Protein AF-0000000066729483 (afdb_homodimer)

Secondary structure (DSSP, 8-state):
-------HHHHHHHHHHHHHHHHHHHHHHHHHS-S---TT-----SHHHHHHHHHHHHHHHTT-HHHHHHHHHHHHHHHHHTT-S-HHHHHHHHHHHH-HHHHHHHHHHHHHHHHHHHHHHIIIIIHHHHHHH-HHHHHHHHHHHHHTGGGHHHHHHHHHHSTTS-HHHHHHHHHHTT--HHHHHHHHHHHHHHHHHHHHHHHHTGGG---GGGTT-HHHHHHHHHHHHHHHHHHHH---TTS------TT---/-------HHHHHHHHHHHHHHHHHHHHHHHHHS-S---TT-----SHHHHHHHHHHHHHHHTT-HHHHHHHHHHHHHHHHHTT-S-HHHHHHHHHHHH-HHHHHHHHHHHHHHHHHHHHHHIIIIIHHHHHHH-HHHHHHHHHHHHHTGGGHHHHHHHHHHSTTS-HHHHHHHHHHTT--HHHHHHHHHHHHHHHHHHHHHHHHTGGG---GGGTT-HHHHHHHHHHHHHHHHHHHHS--TTS-----GGG---

Sequence (508 aa):
MGRDERFPVWEAALGAGVAAAFAAGLVGVYLSMPDSDYSFLKLPRNLQELQILTGHLENYTSDYTLQVLVGYCAVYIFMQTFMIPGTIFMSLLAGALFGQLRGVALVVFAATAGASSCYFLSKMIGKPLVFTLWPDKLSFFQRQVAKRREKLLNYMLFLRVTPTLPNTFINLASPIVDVPYHIFLLGTLIGLIPASYVTVRAGIALGELTSLSDLYDTQSIALLFLIGVVSVTPALLGKDEAQEKPSEMAVGASMGRDERFPVWEAALGAGVAAAFAAGLVGVYLSMPDSDYSFLKLPRNLQELQILTGHLENYTSDYTLQVLVGYCAVYIFMQTFMIPGTIFMSLLAGALFGQLRGVALVVFAATAGASSCYFLSKMIGKPLVFTLWPDKLSFFQRQVAKRREKLLNYMLFLRVTPTLPNTFINLASPIVDVPYHIFLLGTLIGLIPASYVTVRAGIALGELTSLSDLYDTQSIALLFLIGVVSVTPALLGKDEAQEKPSEMAVGAS

Organism: Zea mays (NCBI:txid4577)

pLDDT: mean 84.8, std 17.22, range [23.45, 98.62]

Structure (mmCIF, N/CA/C/O backbone):
data_AF-0000000066729483-model_v1
#
loop_
_entity.id
_entity.type
_entity.pdbx_description
1 polymer 'SNARE associated Golgi protein family'
#
loop_
_atom_site.group_PDB
_atom_site.id
_atom_site.type_symbol
_atom_site.label_atom_id
_atom_site.label_alt_id
_atom_site.label_comp_id
_atom_site.label_asym_id
_atom_site.label_entity_id
_atom_site.label_seq_id
_atom_site.pdbx_PDB_ins_code
_atom_site.Cartn_x
_atom_site.Cartn_y
_atom_site.Cartn_z
_atom_site.occupancy
_atom_site.B_iso_or_equiv
_atom_site.auth_seq_id
_atom_site.auth_comp_id
_atom_site.auth_asym_id
_atom_site.auth_atom_id
_atom_site.pdbx_PDB_model_num
ATOM 1 N N . MET A 1 1 ? 29.188 -13.695 2.281 1 23.94 1 MET A N 1
ATOM 2 C CA . MET A 1 1 ? 28.703 -13.641 3.656 1 23.94 1 MET A CA 1
ATOM 3 C C . MET A 1 1 ? 27.359 -12.93 3.729 1 23.94 1 MET A C 1
ATOM 5 O O . MET A 1 1 ? 27.203 -11.812 3.229 1 23.94 1 MET A O 1
ATOM 9 N N . GLY A 1 2 ? 26.25 -13.609 3.773 1 29.2 2 GLY A N 1
ATOM 10 C CA . GLY A 1 2 ? 24.828 -13.359 3.551 1 29.2 2 GLY A CA 1
ATOM 11 C C . GLY A 1 2 ? 24.25 -12.312 4.488 1 29.2 2 GLY A C 1
ATOM 12 O O . GLY A 1 2 ? 24.547 -12.32 5.688 1 29.2 2 GLY A O 1
ATOM 13 N N . ARG A 1 3 ? 24.266 -11.07 4.062 1 36.91 3 ARG A N 1
ATOM 14 C CA . ARG A 1 3 ? 23.641 -10.055 4.898 1 36.91 3 ARG A CA 1
ATOM 15 C C . ARG A 1 3 ? 22.547 -10.656 5.773 1 36.91 3 ARG A C 1
ATOM 17 O O . ARG A 1 3 ? 21.625 -11.305 5.266 1 36.91 3 ARG A O 1
ATOM 24 N N . ASP A 1 4 ? 22.766 -11.094 6.969 1 37.53 4 ASP A N 1
ATOM 25 C CA . ASP A 1 4 ? 21.984 -11.547 8.109 1 37.53 4 ASP A CA 1
ATOM 26 C C . ASP A 1 4 ? 20.625 -10.859 8.141 1 37.53 4 ASP A C 1
ATOM 28 O O . ASP A 1 4 ? 20.531 -9.633 8.094 1 37.53 4 ASP A O 1
ATOM 32 N N . GLU A 1 5 ? 19.547 -11.367 7.707 1 42.41 5 GLU A N 1
ATOM 33 C CA . GLU A 1 5 ? 18.094 -11.289 7.613 1 42.41 5 GLU A CA 1
ATOM 34 C C . GLU A 1 5 ? 17.5 -10.734 8.898 1 42.41 5 GLU A C 1
ATOM 36 O O . GLU A 1 5 ? 16.375 -11.094 9.266 1 42.41 5 GLU A O 1
ATOM 41 N N . ARG A 1 6 ? 18.422 -10.336 9.836 1 46.03 6 ARG A N 1
ATOM 42 C CA . ARG A 1 6 ? 17.953 -9.844 11.133 1 46.03 6 ARG A CA 1
ATOM 43 C C . ARG A 1 6 ? 17.062 -8.617 10.961 1 46.03 6 ARG A C 1
ATOM 45 O O . ARG A 1 6 ? 17.516 -7.484 11.125 1 46.03 6 ARG A O 1
ATOM 52 N N . PHE A 1 7 ? 16.406 -8.383 10 1 51.16 7 PHE A N 1
ATOM 53 C CA . PHE A 1 7 ? 15.641 -7.25 9.5 1 51.16 7 PHE A CA 1
ATOM 54 C C . PHE A 1 7 ? 14.602 -6.809 10.523 1 51.16 7 PHE A C 1
ATOM 56 O O . PHE A 1 7 ? 14.469 -5.613 10.805 1 51.16 7 PHE A O 1
ATOM 63 N N . PRO A 1 8 ? 13.727 -7.812 10.914 1 60.81 8 PRO A N 1
ATOM 64 C CA . PRO A 1 8 ? 12.438 -7.375 11.469 1 60.81 8 PRO A CA 1
ATOM 65 C C . PRO A 1 8 ? 12.57 -6.77 12.859 1 60.81 8 PRO A C 1
ATOM 67 O O . PRO A 1 8 ? 11.883 -5.797 13.18 1 60.81 8 PRO A O 1
ATOM 70 N N . VAL A 1 9 ? 13.609 -7.23 13.688 1 63.66 9 VAL A N 1
ATOM 71 C CA . VAL A 1 9 ? 13.656 -6.828 15.086 1 63.66 9 VAL A CA 1
ATOM 72 C C . VAL A 1 9 ? 14.188 -5.406 15.203 1 63.66 9 VAL A C 1
ATOM 74 O O . VAL A 1 9 ? 13.688 -4.605 16 1 63.66 9 VAL A O 1
ATOM 77 N N . TRP A 1 10 ? 15.133 -5.145 14.406 1 66.19 10 TRP A N 1
ATOM 78 C CA . TRP A 1 10 ? 15.742 -3.82 14.5 1 66.19 10 TRP A CA 1
ATOM 79 C C . TRP A 1 10 ? 14.781 -2.742 14.023 1 66.19 10 TRP A C 1
ATOM 81 O O . TRP A 1 10 ? 14.734 -1.647 14.586 1 66.19 10 TRP A O 1
ATOM 91 N N . GLU A 1 11 ? 14.047 -3.104 13.008 1 72.94 11 GLU A N 1
ATOM 92 C CA . GLU A 1 11 ? 13.055 -2.152 12.516 1 72.94 11 GLU A CA 1
ATOM 93 C C . GLU A 1 11 ? 11.977 -1.884 13.562 1 72.94 11 GLU A C 1
ATOM 95 O O . GLU A 1 11 ? 11.578 -0.737 13.766 1 72.94 11 GLU A O 1
ATOM 100 N N . ALA A 1 12 ? 11.602 -2.949 14.172 1 73.88 12 ALA A N 1
ATOM 101 C CA . ALA A 1 12 ? 10.625 -2.801 15.258 1 73.88 12 ALA A CA 1
ATOM 102 C C . ALA A 1 12 ? 11.211 -2 16.422 1 73.88 12 ALA A C 1
ATOM 104 O O . ALA A 1 12 ? 10.531 -1.163 17.016 1 73.88 12 ALA A O 1
ATOM 105 N N . ALA A 1 13 ? 12.391 -2.234 16.641 1 76.38 13 ALA A N 1
ATOM 106 C CA . ALA A 1 13 ? 13.086 -1.526 17.719 1 76.38 13 ALA A CA 1
ATOM 107 C C . ALA A 1 13 ? 13.203 -0.038 17.406 1 76.38 13 ALA A C 1
ATOM 109 O O . ALA A 1 13 ? 13.039 0.805 18.281 1 76.38 13 ALA A O 1
ATOM 110 N N . LEU A 1 14 ? 13.406 0.286 16.188 1 76.88 14 LEU A N 1
ATOM 111 C CA . LEU A 1 14 ? 13.508 1.683 15.773 1 76.88 14 LEU A CA 1
ATOM 112 C C . LEU A 1 14 ? 12.164 2.391 15.914 1 76.88 14 LEU A C 1
ATOM 114 O O . LEU A 1 14 ? 12.102 3.518 16.406 1 76.88 14 LEU A O 1
ATOM 118 N N . GLY A 1 15 ? 11.164 1.711 15.453 1 79.31 15 GLY A N 1
ATOM 119 C CA . GLY A 1 15 ? 9.828 2.271 15.633 1 79.31 15 GLY A CA 1
ATOM 120 C C . GLY A 1 15 ? 9.477 2.512 17.094 1 79.31 15 GLY A C 1
ATOM 121 O O . GLY A 1 15 ? 8.969 3.576 17.438 1 79.31 15 GLY A O 1
ATOM 122 N N . ALA A 1 16 ? 9.859 1.56 17.828 1 80.94 16 ALA A N 1
ATOM 123 C CA . ALA A 1 16 ? 9.602 1.66 19.266 1 80.94 16 ALA A CA 1
ATOM 124 C C . ALA A 1 16 ? 10.422 2.783 19.891 1 80.94 16 ALA A C 1
ATOM 126 O O . ALA A 1 16 ? 9.938 3.498 20.766 1 80.94 16 ALA A O 1
ATOM 127 N N . GLY A 1 17 ? 11.578 2.904 19.422 1 81.5 17 GLY A N 1
ATOM 128 C CA . GLY A 1 17 ? 12.43 3.975 19.906 1 81.5 17 GLY A CA 1
ATOM 129 C C . GLY A 1 17 ? 11.883 5.359 19.609 1 81.5 17 GLY A C 1
ATOM 130 O O . GLY A 1 17 ? 11.898 6.238 20.469 1 81.5 17 GLY A O 1
ATOM 131 N N . VAL A 1 18 ? 11.398 5.516 18.406 1 82.31 18 VAL A N 1
ATOM 132 C CA . VAL A 1 18 ? 10.805 6.789 18.016 1 82.31 18 VAL A CA 1
ATOM 133 C C . VAL A 1 18 ? 9.586 7.086 18.875 1 82.31 18 VAL A C 1
ATOM 135 O O . VAL A 1 18 ? 9.438 8.195 19.391 1 82.31 18 VAL A O 1
ATOM 138 N N . ALA A 1 19 ? 8.781 6.094 19.047 1 83.56 19 ALA A N 1
ATOM 139 C CA . ALA A 1 19 ? 7.598 6.25 19.875 1 83.56 19 ALA A CA 1
ATOM 140 C C . ALA A 1 19 ? 7.98 6.613 21.312 1 83.56 19 ALA A C 1
ATOM 142 O O . ALA A 1 19 ? 7.348 7.473 21.938 1 83.56 19 ALA A O 1
ATOM 143 N N . ALA A 1 20 ? 9 5.965 21.781 1 84.62 20 ALA A N 1
ATOM 144 C CA . ALA A 1 20 ? 9.469 6.223 23.141 1 84.62 20 ALA A CA 1
ATOM 145 C C . ALA A 1 20 ? 9.969 7.656 23.281 1 84.62 20 ALA A C 1
ATOM 147 O O . ALA A 1 20 ? 9.742 8.297 24.312 1 84.62 20 ALA A O 1
ATOM 148 N N . ALA A 1 21 ? 10.609 8.117 22.281 1 84.81 21 ALA A N 1
ATOM 149 C CA . ALA A 1 21 ? 11.102 9.492 22.312 1 84.81 21 ALA A CA 1
ATOM 150 C C . ALA A 1 21 ? 9.945 10.492 22.391 1 84.81 21 ALA A C 1
ATOM 152 O O . ALA A 1 21 ? 10.008 11.453 23.156 1 84.81 21 ALA A O 1
ATOM 153 N N . PHE A 1 22 ? 8.906 10.219 21.688 1 84.94 22 PHE A N 1
ATOM 154 C CA . PHE A 1 22 ? 7.742 11.094 21.719 1 84.94 22 PHE A CA 1
ATOM 155 C C . PHE A 1 22 ? 7.039 11.008 23.062 1 84.94 22 PHE A C 1
ATOM 157 O O . PHE A 1 22 ? 6.621 12.031 23.625 1 84.94 22 PHE A O 1
ATOM 164 N N . ALA A 1 23 ? 6.992 9.805 23.562 1 84.38 23 ALA A N 1
ATOM 165 C CA . ALA A 1 23 ? 6.379 9.625 24.875 1 84.38 23 ALA A CA 1
ATOM 166 C C . ALA A 1 23 ? 7.16 10.375 25.953 1 84.38 23 ALA A C 1
ATOM 168 O O . ALA A 1 23 ? 6.566 11.031 26.812 1 84.38 23 ALA A O 1
ATOM 169 N N . ALA A 1 24 ? 8.406 10.266 25.875 1 83.25 24 ALA A N 1
ATOM 170 C CA . ALA A 1 24 ? 9.258 10.969 26.828 1 83.25 24 ALA A CA 1
ATOM 171 C C . ALA A 1 24 ? 9.055 12.477 26.734 1 83.25 24 ALA A C 1
ATOM 173 O O . ALA A 1 24 ? 8.992 13.164 27.766 1 83.25 24 ALA A O 1
ATOM 174 N N . GLY A 1 25 ? 8.984 12.984 25.562 1 80.06 25 GLY A N 1
ATOM 175 C CA . GLY A 1 25 ? 8.703 14.398 25.359 1 80.06 25 GLY A CA 1
ATOM 176 C C . GLY A 1 25 ? 7.379 14.828 25.969 1 80.06 25 GLY A C 1
ATOM 177 O O . GLY A 1 25 ? 7.309 15.852 26.656 1 80.06 25 GLY A O 1
ATOM 178 N N . LEU A 1 26 ? 6.367 14.008 25.797 1 82.81 26 LEU A N 1
ATOM 179 C CA . LEU A 1 26 ? 5.039 14.336 26.312 1 82.81 26 LEU A CA 1
ATOM 180 C C . LEU A 1 26 ? 5.02 14.273 27.844 1 82.81 26 LEU A C 1
ATOM 182 O O . LEU A 1 26 ? 4.371 15.094 28.484 1 82.81 26 LEU A O 1
ATOM 186 N N . VAL A 1 27 ? 5.711 13.281 28.359 1 82.75 27 VAL A N 1
ATOM 187 C CA . VAL A 1 27 ? 5.824 13.172 29.812 1 82.75 27 VAL A CA 1
ATOM 188 C C . VAL A 1 27 ? 6.539 14.406 30.359 1 82.75 27 VAL A C 1
ATOM 190 O O . VAL A 1 27 ? 6.137 14.953 31.391 1 82.75 27 VAL A O 1
ATOM 193 N N . GLY A 1 28 ? 7.562 14.797 29.688 1 81.06 28 GLY A N 1
ATOM 194 C CA . GLY A 1 28 ? 8.25 16.016 30.094 1 81.06 28 GLY A CA 1
ATOM 195 C C . GLY A 1 28 ? 7.344 17.234 30.125 1 81.06 28 GLY A C 1
ATOM 196 O O . GLY A 1 28 ? 7.383 18.016 31.078 1 81.06 28 GLY A O 1
ATOM 197 N N . VAL A 1 29 ? 6.543 17.359 29.141 1 80.12 29 VAL A N 1
ATOM 198 C CA . VAL A 1 29 ? 5.586 18.453 29.062 1 80.12 29 VAL A CA 1
ATOM 199 C C . VAL A 1 29 ? 4.594 18.359 30.219 1 80.12 29 VAL A C 1
ATOM 201 O O . VAL A 1 29 ? 4.316 19.344 30.906 1 80.12 29 VAL A O 1
ATOM 204 N N . TYR A 1 30 ? 4.094 17.172 30.469 1 78.44 30 TYR A N 1
ATOM 205 C CA . TYR A 1 30 ? 3.131 16.938 31.531 1 78.44 30 TYR A CA 1
ATOM 206 C C . TYR A 1 30 ? 3.717 17.312 32.875 1 78.44 30 TYR A C 1
ATOM 208 O O . TYR A 1 30 ? 3.039 17.938 33.719 1 78.44 30 TYR A O 1
ATOM 216 N N . LEU A 1 31 ? 4.906 16.984 33.094 1 81.06 31 LEU A N 1
ATOM 217 C CA . LEU A 1 31 ? 5.543 17.234 34.375 1 81.06 31 LEU A CA 1
ATOM 218 C C . LEU A 1 31 ? 5.852 18.719 34.562 1 81.06 31 LEU A C 1
ATOM 220 O O . LEU A 1 31 ? 5.984 19.203 35.688 1 81.06 31 LEU A O 1
ATOM 224 N N . SER A 1 32 ? 5.922 19.391 33.531 1 78.88 32 SER A N 1
ATOM 225 C CA . SER A 1 32 ? 6.254 20.812 33.594 1 78.88 32 SER A CA 1
ATOM 226 C C . SER A 1 32 ? 5 21.656 33.75 1 78.88 32 SER A C 1
ATOM 228 O O . SER A 1 32 ? 5.086 22.859 34 1 78.88 32 SER A O 1
ATOM 230 N N . MET A 1 33 ? 3.885 21.031 33.594 1 76.19 33 MET A N 1
ATOM 231 C CA . MET A 1 33 ? 2.617 21.75 33.719 1 76.19 33 MET A CA 1
ATOM 232 C C . MET A 1 33 ? 2.129 21.766 35.156 1 76.19 33 MET A C 1
ATOM 234 O O . MET A 1 33 ? 2.502 20.891 35.938 1 76.19 33 MET A O 1
ATOM 238 N N . PRO A 1 34 ? 1.43 22.906 35.438 1 73.38 34 PRO A N 1
ATOM 239 C CA . PRO A 1 34 ? 0.912 22.938 36.812 1 73.38 34 PRO A CA 1
ATOM 240 C C . PRO A 1 34 ? -0.03 21.766 37.094 1 73.38 34 PRO A C 1
ATOM 242 O O . PRO A 1 34 ? -0.522 21.125 36.156 1 73.38 34 PRO A O 1
ATOM 245 N N . ASP A 1 35 ? -0.105 21.406 38.344 1 66.31 35 ASP A N 1
ATOM 246 C CA . ASP A 1 35 ? -0.948 20.312 38.781 1 66.31 35 ASP A CA 1
ATOM 247 C C . ASP A 1 35 ? -2.418 20.578 38.5 1 66.31 35 ASP A C 1
ATOM 249 O O . ASP A 1 35 ? -3.049 21.406 39.156 1 66.31 35 ASP A O 1
ATOM 253 N N . SER A 1 36 ? -2.801 20.359 37.312 1 67.62 36 SER A N 1
ATOM 254 C CA . SER A 1 36 ? -4.203 20.484 36.938 1 67.62 36 SER A CA 1
ATOM 255 C C . SER A 1 36 ? -4.723 19.203 36.312 1 67.62 36 SER A C 1
ATOM 257 O O . SER A 1 36 ? -3.951 18.281 36.031 1 67.62 36 SER A O 1
ATOM 259 N N . ASP A 1 37 ? -5.98 19.125 36.281 1 67.94 37 ASP A N 1
ATOM 260 C CA . ASP A 1 37 ? -6.656 18.016 35.594 1 67.94 37 ASP A CA 1
ATOM 261 C C . ASP A 1 37 ? -6.461 18.109 34.062 1 67.94 37 ASP A C 1
ATOM 263 O O . ASP A 1 37 ? -7 19 33.438 1 67.94 37 ASP A O 1
ATOM 267 N N . TYR A 1 38 ? -5.516 17.25 33.688 1 69.94 38 TYR A N 1
ATOM 268 C CA . TYR A 1 38 ? -5.199 17.281 32.281 1 69.94 38 TYR A CA 1
ATOM 269 C C . TYR A 1 38 ? -5.957 16.188 31.516 1 69.94 38 TYR A C 1
ATOM 271 O O . TYR A 1 38 ? -5.508 15.727 30.469 1 69.94 38 TYR A O 1
ATOM 279 N N . SER A 1 39 ? -7.094 15.781 32.062 1 72.31 39 SER A N 1
ATOM 280 C CA . SER A 1 39 ? -7.926 14.75 31.438 1 72.31 39 SER A CA 1
ATOM 281 C C . SER A 1 39 ? -8.5 15.234 30.109 1 72.31 39 SER A C 1
ATOM 283 O O . SER A 1 39 ? -8.93 14.422 29.281 1 72.31 39 SER A O 1
ATOM 285 N N . PHE A 1 40 ? -8.391 16.531 29.906 1 72.19 40 PHE A N 1
ATOM 286 C CA . PHE A 1 40 ? -8.938 17.109 28.672 1 72.19 40 PHE A CA 1
ATOM 287 C C . PHE A 1 40 ? -7.965 16.953 27.516 1 72.19 40 PHE A C 1
ATOM 289 O O . PHE A 1 40 ? -8.336 17.141 26.359 1 72.19 40 PHE A O 1
ATOM 296 N N . LEU A 1 41 ? -6.789 16.547 27.859 1 78.5 41 LEU A N 1
ATOM 297 C CA . LEU A 1 41 ? -5.777 16.422 26.828 1 78.5 41 LEU A CA 1
ATOM 298 C C . LEU A 1 41 ? -5.965 15.133 26.031 1 78.5 41 LEU A C 1
ATOM 300 O O . LEU A 1 41 ? -5.305 14.125 26.312 1 78.5 41 LEU A O 1
ATOM 304 N N . LYS A 1 42 ? -6.898 15.141 25.172 1 82.62 42 LYS A N 1
ATOM 305 C CA . LYS A 1 42 ? -7.191 14.047 24.25 1 82.62 42 LYS A CA 1
ATOM 306 C C . LYS A 1 42 ? -7.195 14.531 22.797 1 82.62 42 LYS A C 1
ATOM 308 O O . LYS A 1 42 ? -7.465 15.703 22.531 1 82.62 42 LYS A O 1
ATOM 313 N N . LEU A 1 43 ? -6.82 13.617 21.969 1 85.38 43 LEU A N 1
ATOM 314 C CA . LEU A 1 43 ? -6.855 13.953 20.547 1 85.38 43 LEU A CA 1
ATOM 315 C C . LEU A 1 43 ? -8.289 14.164 20.078 1 85.38 43 LEU A C 1
ATOM 317 O O . LEU A 1 43 ? -9.141 13.289 20.25 1 85.38 43 LEU A O 1
ATOM 321 N N . PRO A 1 44 ? -8.516 15.344 19.609 1 90.19 44 PRO A N 1
ATOM 322 C CA . PRO A 1 44 ? -9.883 15.586 19.141 1 90.19 44 PRO A CA 1
ATOM 323 C C . PRO A 1 44 ? -10.219 14.773 17.891 1 90.19 44 PRO A C 1
ATOM 325 O O . PRO A 1 44 ? -9.383 14.625 17 1 90.19 44 PRO A O 1
ATOM 328 N N . ARG A 1 45 ? -11.453 14.352 17.875 1 87.56 45 ARG A N 1
ATOM 329 C CA . ARG A 1 45 ? -11.883 13.508 16.766 1 87.56 45 ARG A CA 1
ATOM 330 C C . ARG A 1 45 ? -12.984 14.195 15.953 1 87.56 45 ARG A C 1
ATOM 332 O O . ARG A 1 45 ? -13.359 13.711 14.883 1 87.56 45 ARG A O 1
ATOM 339 N N . ASN A 1 46 ? -13.531 15.172 16.5 1 90.25 46 ASN A N 1
ATOM 340 C CA . ASN A 1 46 ? -14.539 15.984 15.812 1 90.25 46 ASN A CA 1
ATOM 341 C C . ASN A 1 46 ? -14.43 17.453 16.219 1 90.25 46 ASN A C 1
ATOM 343 O O . ASN A 1 46 ? -13.633 17.812 17.078 1 90.25 46 ASN A O 1
ATOM 347 N N . LEU A 1 47 ? -15.273 18.203 15.609 1 92.75 47 LEU A N 1
ATOM 348 C CA . LEU A 1 47 ? -15.188 19.656 15.805 1 92.75 47 LEU A CA 1
ATOM 349 C C . LEU A 1 47 ? -15.586 20.031 17.234 1 92.75 47 LEU A C 1
ATOM 351 O O . LEU A 1 47 ? -15.023 20.953 17.812 1 92.75 47 LEU A O 1
ATOM 355 N N . GLN A 1 48 ? -16.531 19.328 17.734 1 92.25 48 GLN A N 1
ATOM 356 C CA . GLN A 1 48 ? -17 19.625 19.078 1 92.25 48 GLN A CA 1
ATOM 357 C C . GLN A 1 48 ? -15.891 19.359 20.109 1 92.25 48 GLN A C 1
ATOM 359 O O . GLN A 1 48 ? -15.648 20.188 20.984 1 92.25 48 GLN A O 1
ATOM 364 N N . GLU A 1 49 ? -15.258 18.281 20.016 1 92.62 49 GLU A N 1
ATOM 365 C CA . GLU A 1 49 ? -14.148 17.953 20.906 1 92.62 49 GLU A CA 1
ATOM 366 C C . GLU A 1 49 ? -13 18.953 20.75 1 92.62 49 GLU A C 1
ATOM 368 O O . GLU A 1 49 ? -12.336 19.297 21.719 1 92.62 49 GLU A O 1
ATOM 373 N N . LEU A 1 50 ? -12.836 19.375 19.547 1 95.06 50 LEU A N 1
ATOM 374 C CA . LEU A 1 50 ? -11.781 20.344 19.281 1 95.06 50 LEU A CA 1
ATOM 375 C C . LEU A 1 50 ? -12.094 21.672 19.969 1 95.06 50 LEU A C 1
ATOM 377 O O . LEU A 1 50 ? -11.195 22.312 20.531 1 95.06 50 LEU A O 1
ATOM 381 N N . GLN A 1 51 ? -13.305 22.094 19.859 1 93.25 51 GLN A N 1
ATOM 382 C CA . GLN A 1 51 ? -13.711 23.344 20.484 1 93.25 51 GLN A CA 1
ATOM 383 C C . GLN A 1 51 ? -13.523 23.281 22 1 93.25 51 GLN A C 1
ATOM 385 O O . GLN A 1 51 ? -13.047 24.25 22.609 1 93.25 51 GLN A O 1
ATOM 390 N N . ILE A 1 52 ? -13.852 22.172 22.562 1 90.62 52 ILE A N 1
ATOM 391 C CA . ILE A 1 52 ? -13.688 21.984 24 1 90.62 52 ILE A CA 1
ATOM 392 C C . ILE A 1 52 ? -12.203 22.031 24.359 1 90.62 52 ILE A C 1
ATOM 394 O O . ILE A 1 52 ? -11.812 22.719 25.312 1 90.62 52 ILE A O 1
ATOM 398 N N . LEU A 1 53 ? -11.453 21.344 23.625 1 92.06 53 LEU A N 1
ATOM 399 C CA . LEU A 1 53 ? -10.016 21.328 23.844 1 92.06 53 LEU A CA 1
ATOM 400 C C . LEU A 1 53 ? -9.43 22.734 23.719 1 92.06 53 LEU A C 1
ATOM 402 O O . LEU A 1 53 ? -8.602 23.141 24.547 1 92.06 53 LEU A O 1
ATOM 406 N N . THR A 1 54 ? -9.828 23.422 22.672 1 93.81 54 THR A N 1
ATOM 407 C CA . THR A 1 54 ? -9.344 24.766 22.438 1 93.81 54 THR A CA 1
ATOM 408 C C . THR A 1 54 ? -9.664 25.672 23.625 1 93.81 54 THR A C 1
ATOM 410 O O . THR A 1 54 ? -8.828 26.484 24.047 1 93.81 54 THR A O 1
ATOM 413 N N . GLY A 1 55 ? -10.859 25.594 24.141 1 90 55 GLY A N 1
ATOM 414 C CA . GLY A 1 55 ? -11.25 26.391 25.297 1 90 55 GLY A CA 1
ATOM 415 C C . GLY A 1 55 ? -10.352 26.172 26.5 1 90 55 GLY A C 1
ATOM 416 O O . GLY A 1 55 ? -9.961 27.141 27.156 1 90 55 GLY A O 1
ATOM 417 N N . HIS A 1 56 ? -10 24.984 26.719 1 86.94 56 HIS A N 1
ATOM 418 C CA . HIS A 1 56 ? -9.125 24.656 27.844 1 86.94 56 HIS A CA 1
ATOM 419 C C . HIS A 1 56 ? -7.703 25.141 27.594 1 86.94 56 HIS A C 1
ATOM 421 O O . HIS A 1 56 ? -7.051 25.688 28.484 1 86.94 56 HIS A O 1
ATOM 427 N N . LEU A 1 57 ? -7.277 25.016 26.469 1 90.19 57 LEU A N 1
ATOM 428 C CA . LEU A 1 57 ? -5.887 25.312 26.156 1 90.19 57 LEU A CA 1
ATOM 429 C C . LEU A 1 57 ? -5.66 26.812 26.062 1 90.19 57 LEU A C 1
ATOM 431 O O . LEU A 1 57 ? -4.566 27.297 26.344 1 90.19 57 LEU A O 1
ATOM 435 N N . GLU A 1 58 ? -6.684 27.5 25.641 1 88.81 58 GLU A N 1
ATOM 436 C CA . GLU A 1 58 ? -6.562 28.953 25.578 1 88.81 58 GLU A CA 1
ATOM 437 C C . GLU A 1 58 ? -6.164 29.531 26.922 1 88.81 58 GLU A C 1
ATOM 439 O O . GLU A 1 58 ? -5.375 30.484 27 1 88.81 58 GLU A O 1
ATOM 444 N N . ASN A 1 59 ? -6.664 28.938 27.922 1 81.88 59 ASN A N 1
ATOM 445 C CA . ASN A 1 59 ? -6.371 29.391 29.281 1 81.88 59 ASN A CA 1
ATOM 446 C C . ASN A 1 59 ? -4.934 29.078 29.688 1 81.88 59 ASN A C 1
ATOM 448 O O . ASN A 1 59 ? -4.332 29.797 30.469 1 81.88 59 ASN A O 1
ATOM 452 N N . TYR A 1 60 ? -4.434 28.062 29.062 1 81.56 60 TYR A N 1
ATOM 453 C CA . TYR A 1 60 ? -3.092 27.609 29.406 1 81.56 60 TYR A CA 1
ATOM 454 C C . TYR A 1 60 ? -2.045 28.234 28.5 1 81.56 60 TYR A C 1
ATOM 456 O O . TYR A 1 60 ? -0.893 28.422 28.906 1 81.56 60 TYR A O 1
ATOM 464 N N . THR A 1 61 ? -2.373 28.578 27.344 1 84.25 61 THR A N 1
ATOM 465 C CA . THR A 1 61 ? -1.426 28.984 26.312 1 84.25 61 THR A CA 1
ATOM 466 C C . THR A 1 61 ? -0.698 30.266 26.734 1 84.25 61 THR A C 1
ATOM 468 O O . THR A 1 61 ? 0.502 30.406 26.484 1 84.25 61 THR A O 1
ATOM 471 N N . SER A 1 62 ? -1.347 31.141 27.422 1 84.5 62 SER A N 1
ATOM 472 C CA . SER A 1 62 ? -0.731 32.406 27.812 1 84.5 62 SER A CA 1
ATOM 473 C C . SER A 1 62 ? 0.329 32.188 28.875 1 84.5 62 SER A C 1
ATOM 475 O O . SER A 1 62 ? 1.416 32.781 28.812 1 84.5 62 SER A O 1
ATOM 477 N N . ASP A 1 63 ? 0.062 31.328 29.781 1 85.19 63 ASP A N 1
ATOM 478 C CA . ASP A 1 63 ? 0.954 31.141 30.922 1 85.19 63 ASP A CA 1
ATOM 479 C C . ASP A 1 63 ? 1.982 30.047 30.656 1 85.19 63 ASP A C 1
ATOM 481 O O . ASP A 1 63 ? 3.057 30.031 31.25 1 85.19 63 ASP A O 1
ATOM 485 N N . TYR A 1 64 ? 1.606 29.172 29.688 1 87.19 64 TYR A N 1
ATOM 486 C CA . TYR A 1 64 ? 2.459 28.016 29.438 1 87.19 64 TYR A CA 1
ATOM 487 C C . TYR A 1 64 ? 2.652 27.797 27.938 1 87.19 64 TYR A C 1
ATOM 489 O O . TYR A 1 64 ? 2.473 26.688 27.438 1 87.19 64 TYR A O 1
ATOM 497 N N . THR A 1 65 ? 3.021 28.844 27.266 1 90 65 THR A N 1
ATOM 498 C CA . THR A 1 65 ? 3.125 28.859 25.812 1 90 65 THR A CA 1
ATOM 499 C C . THR A 1 65 ? 4.098 27.781 25.328 1 90 65 THR A C 1
ATOM 501 O O . THR A 1 65 ? 3.787 27.016 24.422 1 90 65 THR A O 1
ATOM 504 N N . LEU A 1 66 ? 5.285 27.688 25.984 1 89.31 66 LEU A N 1
ATOM 505 C CA . LEU A 1 66 ? 6.312 26.75 25.562 1 89.31 66 LEU A CA 1
ATOM 506 C C . LEU A 1 66 ? 5.84 25.312 25.75 1 89.31 66 LEU A C 1
ATOM 508 O O . LEU A 1 66 ? 6.098 24.453 24.891 1 89.31 66 LEU A O 1
ATOM 512 N N . GLN A 1 67 ? 5.172 25.047 26.812 1 88.25 67 GLN A N 1
ATOM 513 C CA . GLN A 1 67 ? 4.664 23.703 27.078 1 88.25 67 GLN A CA 1
ATOM 514 C C . GLN A 1 67 ? 3.611 23.297 26.047 1 88.25 67 GLN A C 1
ATOM 516 O O . GLN A 1 67 ? 3.609 22.172 25.562 1 88.25 67 GLN A O 1
ATOM 521 N N . VAL A 1 68 ? 2.738 24.25 25.734 1 90.62 68 VAL A N 1
ATOM 522 C CA . VAL A 1 68 ? 1.687 23.984 24.75 1 90.62 68 VAL A CA 1
ATOM 523 C C . VAL A 1 68 ? 2.307 23.75 23.375 1 90.62 68 VAL A C 1
ATOM 525 O O . VAL A 1 68 ? 1.917 22.828 22.656 1 90.62 68 VAL A O 1
ATOM 528 N N . LEU A 1 69 ? 3.342 24.547 23.094 1 93.06 69 LEU A N 1
ATOM 529 C CA . LEU A 1 69 ? 4.02 24.438 21.812 1 93.06 69 LEU A CA 1
ATOM 530 C C . LEU A 1 69 ? 4.727 23.078 21.688 1 93.06 69 LEU A C 1
ATOM 532 O O . LEU A 1 69 ? 4.609 22.406 20.672 1 93.06 69 LEU A O 1
ATOM 536 N N . VAL A 1 70 ? 5.434 22.688 22.703 1 91.62 70 VAL A N 1
ATOM 537 C CA . VAL A 1 70 ? 6.18 21.438 22.688 1 91.62 70 VAL A CA 1
ATOM 538 C C . VAL A 1 70 ? 5.211 20.266 22.641 1 91.62 70 VAL A C 1
ATOM 540 O O . VAL A 1 70 ? 5.426 19.297 21.891 1 91.62 70 VAL A O 1
ATOM 543 N N . GLY A 1 71 ? 4.164 20.344 23.469 1 91.31 71 GLY A N 1
ATOM 544 C CA . GLY A 1 71 ? 3.139 19.328 23.406 1 91.31 71 GLY A CA 1
ATOM 545 C C . GLY A 1 71 ? 2.479 19.203 22.047 1 91.31 71 GLY A C 1
ATOM 546 O O . GLY A 1 71 ? 2.289 18.094 21.547 1 91.31 71 GLY A O 1
ATOM 547 N N . TYR A 1 72 ? 2.137 20.344 21.484 1 94 72 TYR A N 1
ATOM 548 C CA . TYR A 1 72 ? 1.538 20.375 20.156 1 94 72 TYR A CA 1
ATOM 549 C C . TYR A 1 72 ? 2.449 19.719 19.125 1 94 72 TYR A C 1
ATOM 551 O O . TYR A 1 72 ? 2.01 18.844 18.375 1 94 72 TYR A O 1
ATOM 559 N N . CYS A 1 73 ? 3.719 20.094 19.141 1 94.88 73 CYS A N 1
ATOM 560 C CA . CYS A 1 73 ? 4.684 19.547 18.188 1 94.88 73 CYS A CA 1
ATOM 561 C C . CYS A 1 73 ? 4.867 18.047 18.391 1 94.88 73 CYS A C 1
ATOM 563 O O . CYS A 1 73 ? 4.863 17.281 17.422 1 94.88 73 CYS A O 1
ATOM 565 N N . ALA A 1 74 ? 4.977 17.656 19.625 1 93.12 74 ALA A N 1
ATOM 566 C CA . ALA A 1 74 ? 5.176 16.25 19.922 1 93.12 74 ALA A CA 1
ATOM 567 C C . ALA A 1 74 ? 4.012 15.406 19.406 1 93.12 74 ALA A C 1
ATOM 569 O O . ALA A 1 74 ? 4.219 14.375 18.75 1 93.12 74 ALA A O 1
ATOM 570 N N . VAL A 1 75 ? 2.801 15.898 19.625 1 93.19 75 VAL A N 1
ATOM 571 C CA . VAL A 1 75 ? 1.607 15.156 19.234 1 93.19 75 VAL A CA 1
ATOM 572 C C . VAL A 1 75 ? 1.491 15.141 17.703 1 93.19 75 VAL A C 1
ATOM 574 O O . VAL A 1 75 ? 1.292 14.086 17.094 1 93.19 75 VAL A O 1
ATOM 577 N N . TYR A 1 76 ? 1.687 16.281 17.141 1 95.44 76 TYR A N 1
ATOM 578 C CA . TYR A 1 76 ? 1.551 16.391 15.688 1 95.44 76 TYR A CA 1
ATOM 579 C C . TYR A 1 76 ? 2.602 15.555 14.977 1 95.44 76 TYR A C 1
ATOM 581 O O . TYR A 1 76 ? 2.281 14.797 14.055 1 95.44 76 TYR A O 1
ATOM 589 N N . ILE A 1 77 ? 3.83 15.648 15.367 1 96.25 77 ILE A N 1
ATOM 590 C CA . ILE A 1 77 ? 4.918 14.906 14.742 1 96.25 77 ILE A CA 1
ATOM 591 C C . ILE A 1 77 ? 4.688 13.406 14.922 1 96.25 77 ILE A C 1
ATOM 593 O O . ILE A 1 77 ? 4.895 12.625 13.992 1 96.25 77 ILE A O 1
ATOM 597 N N . PHE A 1 78 ? 4.25 13.039 16.094 1 93.81 78 PHE A N 1
ATOM 598 C CA . PHE A 1 78 ? 3.934 11.641 16.344 1 93.81 78 PHE A CA 1
ATOM 599 C C . PHE A 1 78 ? 2.842 11.148 15.406 1 93.81 78 PHE A C 1
ATOM 601 O O . PHE A 1 78 ? 2.977 10.094 14.781 1 93.81 78 PHE A O 1
ATOM 608 N N . MET A 1 79 ? 1.775 11.914 15.312 1 94.19 79 MET A N 1
ATOM 609 C CA . MET A 1 79 ? 0.653 11.555 14.445 1 94.19 79 MET A CA 1
ATOM 610 C C . MET A 1 79 ? 1.105 11.398 13 1 94.19 79 MET A C 1
ATOM 612 O O . MET A 1 79 ? 0.721 10.438 12.328 1 94.19 79 MET A O 1
ATOM 616 N N . GLN A 1 80 ? 1.96 12.281 12.523 1 95.5 80 GLN A N 1
ATOM 617 C CA . GLN A 1 80 ? 2.443 12.242 11.148 1 95.5 80 GLN A CA 1
ATOM 618 C C . GLN A 1 80 ? 3.418 11.086 10.938 1 95.5 80 GLN A C 1
ATOM 620 O O . GLN A 1 80 ? 3.41 10.445 9.883 1 95.5 80 GLN A O 1
ATOM 625 N N . THR A 1 81 ? 4.23 10.828 11.914 1 95.75 81 THR A N 1
ATOM 626 C CA . THR A 1 81 ? 5.227 9.766 11.828 1 95.75 81 THR A CA 1
ATOM 627 C C . THR A 1 81 ? 4.559 8.406 11.625 1 95.75 81 THR A C 1
ATOM 629 O O . THR A 1 81 ? 4.992 7.609 10.789 1 95.75 81 THR A O 1
ATOM 632 N N . PHE A 1 82 ? 3.463 8.219 12.344 1 92.5 82 PHE A N 1
ATOM 633 C CA . PHE A 1 82 ? 2.82 6.91 12.328 1 92.5 82 PHE A CA 1
ATOM 634 C C . PHE A 1 82 ? 1.52 6.957 11.531 1 92.5 82 PHE A C 1
ATOM 636 O O . PHE A 1 82 ? 0.682 6.059 11.648 1 92.5 82 PHE A O 1
ATOM 643 N N . MET A 1 83 ? 1.357 8 10.789 1 94.19 83 MET A N 1
ATOM 644 C CA . MET A 1 83 ? 0.256 8.156 9.844 1 94.19 83 MET A CA 1
ATOM 645 C C . MET A 1 83 ? -1.09 8.055 10.555 1 94.19 83 MET A C 1
ATOM 647 O O . MET A 1 83 ? -2 7.375 10.078 1 94.19 83 MET A O 1
ATOM 651 N N . ILE A 1 84 ? -1.124 8.57 11.703 1 91.31 84 ILE A N 1
ATOM 652 C CA . ILE A 1 84 ? -2.377 8.633 12.445 1 91.31 84 ILE A CA 1
ATOM 653 C C . ILE A 1 84 ? -3.277 9.711 11.859 1 91.31 84 ILE A C 1
ATOM 655 O O . ILE A 1 84 ? -2.863 10.867 11.727 1 91.31 84 ILE A O 1
ATOM 659 N N . PRO A 1 85 ? -4.508 9.398 11.469 1 90.62 85 PRO A N 1
ATOM 660 C CA . PRO A 1 85 ? -5.406 10.391 10.875 1 90.62 85 PRO A CA 1
ATOM 661 C C . PRO A 1 85 ? -5.855 11.453 11.883 1 90.62 85 PRO A C 1
ATOM 663 O O . PRO A 1 85 ? -5.836 11.203 13.094 1 90.62 85 PRO A O 1
ATOM 666 N N . GLY A 1 86 ? -6.168 12.625 11.336 1 91.94 86 GLY A N 1
ATOM 667 C CA . GLY A 1 86 ? -6.762 13.641 12.195 1 91.94 86 GLY A CA 1
ATOM 668 C C . GLY A 1 86 ? -5.902 14.883 12.336 1 91.94 86 GLY A C 1
ATOM 669 O O . GLY A 1 86 ? -6.25 15.805 13.07 1 91.94 86 GLY A O 1
ATOM 670 N N . THR A 1 87 ? -4.871 15.008 11.633 1 94.12 87 THR A N 1
ATOM 671 C CA . THR A 1 87 ? -3.961 16.141 11.789 1 94.12 87 THR A CA 1
ATOM 672 C C . THR A 1 87 ? -4.629 17.438 11.344 1 94.12 87 THR A C 1
ATOM 674 O O . THR A 1 87 ? -4.156 18.531 11.672 1 94.12 87 THR A O 1
ATOM 677 N N . ILE A 1 88 ? -5.719 17.281 10.688 1 93 88 ILE A N 1
ATOM 678 C CA . ILE A 1 88 ? -6.461 18.469 10.281 1 93 88 ILE A CA 1
ATOM 679 C C . ILE A 1 88 ? -6.957 19.219 11.523 1 93 88 ILE A C 1
ATOM 681 O O . ILE A 1 88 ? -6.969 20.453 11.555 1 93 88 ILE A O 1
ATOM 685 N N . PHE A 1 89 ? -7.363 18.531 12.531 1 95.38 89 PHE A N 1
ATOM 686 C CA . PHE A 1 89 ? -7.828 19.125 13.773 1 95.38 89 PHE A CA 1
ATOM 687 C C . PHE A 1 89 ? -6.695 19.859 14.477 1 95.38 89 PHE A C 1
ATOM 689 O O . PHE A 1 89 ? -6.918 20.891 15.117 1 95.38 89 PHE A O 1
ATOM 696 N N . MET A 1 90 ? -5.535 19.297 14.289 1 96.56 90 MET A N 1
ATOM 697 C CA . MET A 1 90 ? -4.371 19.953 14.875 1 96.56 90 MET A CA 1
ATOM 698 C C . MET A 1 90 ? -4.059 21.266 14.148 1 96.56 90 MET A C 1
ATOM 700 O O . MET A 1 90 ? -3.668 22.25 14.781 1 96.56 90 MET A O 1
ATOM 704 N N . SER A 1 91 ? -4.293 21.234 12.891 1 97.25 91 SER A N 1
ATOM 705 C CA . SER A 1 91 ? -4.09 22.469 12.125 1 97.25 91 SER A CA 1
ATOM 706 C C . SER A 1 91 ? -5.105 23.531 12.516 1 97.25 91 SER A C 1
ATOM 708 O O . SER A 1 91 ? -4.754 24.719 12.641 1 97.25 91 SER A O 1
ATOM 710 N N . LEU A 1 92 ? -6.312 23.141 12.695 1 96.88 92 LEU A N 1
ATOM 711 C CA . LEU A 1 92 ? -7.344 24.062 13.172 1 96.88 92 LEU A CA 1
ATOM 712 C C . LEU A 1 92 ? -6.988 24.609 14.555 1 96.88 92 LEU A C 1
ATOM 714 O O . LEU A 1 92 ? -7.141 25.797 14.805 1 96.88 92 LEU A O 1
ATOM 718 N N . LEU A 1 93 ? -6.523 23.75 15.391 1 97.12 93 LEU A N 1
ATOM 719 C CA . LEU A 1 93 ? -6.133 24.141 16.75 1 97.12 93 LEU A CA 1
ATOM 720 C C . LEU A 1 93 ? -5.031 25.188 16.719 1 97.12 93 LEU A C 1
ATOM 722 O O . LEU A 1 93 ? -5.055 26.141 17.516 1 97.12 93 LEU A O 1
ATOM 726 N N . ALA A 1 94 ? -4.07 25 15.859 1 97.88 94 ALA A N 1
ATOM 727 C CA . ALA A 1 94 ? -2.979 25.953 15.734 1 97.88 94 ALA A CA 1
ATOM 728 C C . ALA A 1 94 ? -3.504 27.344 15.383 1 97.88 94 ALA A C 1
ATOM 730 O O . ALA A 1 94 ? -3.01 28.359 15.891 1 97.88 94 ALA A O 1
ATOM 731 N N . GLY A 1 95 ? -4.457 27.359 14.492 1 97.31 95 GLY A N 1
ATOM 732 C CA . GLY A 1 95 ? -5.07 28.641 14.148 1 97.31 95 GLY A CA 1
ATOM 733 C C . GLY A 1 95 ? -5.805 29.281 15.312 1 97.31 95 GLY A C 1
ATOM 734 O O . GLY A 1 95 ? -5.676 30.484 15.547 1 97.31 95 GLY A O 1
ATOM 735 N N . ALA A 1 96 ? -6.523 28.5 15.992 1 96.44 96 ALA A N 1
ATOM 736 C CA . ALA A 1 96 ? -7.324 28.984 17.109 1 96.44 96 ALA A CA 1
ATOM 737 C C . ALA A 1 96 ? -6.438 29.547 18.219 1 96.44 96 ALA A C 1
ATOM 739 O O . ALA A 1 96 ? -6.785 30.531 18.875 1 96.44 96 ALA A O 1
ATOM 740 N N . LEU A 1 97 ? -5.336 28.922 18.422 1 96.06 97 LEU A N 1
ATOM 741 C CA . LEU A 1 97 ? -4.52 29.266 19.578 1 96.06 97 LEU A CA 1
ATOM 742 C C . LEU A 1 97 ? -3.494 30.328 19.234 1 96.06 97 LEU A C 1
ATOM 744 O O . LEU A 1 97 ? -3.127 31.156 20.078 1 96.06 97 LEU A O 1
ATOM 748 N N . PHE A 1 98 ? -3.006 30.328 17.969 1 96.81 98 PHE A N 1
ATOM 749 C CA . PHE A 1 98 ? -1.804 31.109 17.719 1 96.81 98 PHE A CA 1
ATOM 750 C C . PHE A 1 98 ? -2.023 32.094 16.578 1 96.81 98 PHE A C 1
ATOM 752 O O . PHE A 1 98 ? -1.159 32.938 16.281 1 96.81 98 PHE A O 1
ATOM 759 N N . GLY A 1 99 ? -3.076 32.031 15.93 1 95.62 99 GLY A N 1
ATOM 760 C CA . GLY A 1 99 ? -3.342 32.938 14.836 1 95.62 99 GLY A CA 1
ATOM 761 C C . GLY A 1 99 ? -2.762 32.469 13.508 1 95.62 99 GLY A C 1
ATOM 762 O O . GLY A 1 99 ? -2.242 31.359 13.406 1 95.62 99 GLY A O 1
ATOM 763 N N . GLN A 1 100 ? -2.848 33.281 12.562 1 96.06 100 GLN A N 1
ATOM 764 C CA . GLN A 1 100 ? -2.631 32.875 11.172 1 96.06 100 GLN A CA 1
ATOM 765 C C . GLN A 1 100 ? -1.155 32.594 10.906 1 96.06 100 GLN A C 1
ATOM 767 O O . GLN A 1 100 ? -0.784 31.453 10.609 1 96.06 100 GLN A O 1
ATOM 772 N N . LEU A 1 101 ? -0.276 33.562 11.055 1 97.19 101 LEU A N 1
ATOM 773 C CA . LEU A 1 101 ? 1.123 33.438 10.664 1 97.19 101 LEU A CA 1
ATOM 774 C C . LEU A 1 101 ? 1.848 32.438 11.57 1 97.19 101 LEU A C 1
ATOM 776 O O . LEU A 1 101 ? 2.543 31.547 11.086 1 97.19 101 LEU A O 1
ATOM 780 N N . ARG A 1 102 ? 1.601 32.594 12.828 1 97.38 102 ARG A N 1
ATOM 781 C CA . ARG A 1 102 ? 2.25 31.672 13.773 1 97.38 102 ARG A CA 1
ATOM 782 C C . ARG A 1 102 ? 1.699 30.266 13.648 1 97.38 102 ARG A C 1
ATOM 784 O O . ARG A 1 102 ? 2.447 29.281 13.758 1 97.38 102 ARG A O 1
ATOM 791 N N . GLY A 1 103 ? 0.398 30.219 13.453 1 98.31 103 GLY A N 1
ATOM 792 C CA . GLY A 1 103 ? -0.222 28.906 13.273 1 98.31 103 GLY A CA 1
ATOM 793 C C . GLY A 1 103 ? 0.288 28.172 12.047 1 98.31 103 GLY A C 1
ATOM 794 O O . GLY A 1 103 ? 0.602 26.984 12.117 1 98.31 103 GLY A O 1
ATOM 795 N N . VAL A 1 104 ? 0.389 28.891 10.969 1 98.06 104 VAL A N 1
ATOM 796 C CA . VAL A 1 104 ? 0.871 28.297 9.727 1 98.06 104 VAL A CA 1
ATOM 797 C C . VAL A 1 104 ? 2.314 27.828 9.906 1 98.06 104 VAL A C 1
ATOM 799 O O . VAL A 1 104 ? 2.666 26.703 9.523 1 98.06 104 VAL A O 1
ATOM 802 N N . ALA A 1 105 ? 3.143 28.688 10.477 1 98.5 105 ALA A N 1
ATOM 803 C CA . ALA A 1 105 ? 4.539 28.328 10.711 1 98.5 105 ALA A CA 1
ATOM 804 C C . ALA A 1 105 ? 4.645 27.078 11.586 1 98.5 105 ALA A C 1
ATOM 806 O O . ALA A 1 105 ? 5.457 26.188 11.312 1 98.5 105 ALA A O 1
ATOM 807 N N . LEU A 1 106 ? 3.797 27.031 12.586 1 98.31 106 LEU A N 1
ATOM 808 C CA . LEU A 1 106 ? 3.797 25.906 13.516 1 98.31 106 LEU A CA 1
ATOM 809 C C . LEU A 1 106 ? 3.375 24.625 12.812 1 98.31 106 LEU A C 1
ATOM 811 O O . LEU A 1 106 ? 4.023 23.578 12.969 1 98.31 106 LEU A O 1
ATOM 815 N N . VAL A 1 107 ? 2.334 24.672 12.062 1 98.62 107 VAL A N 1
ATOM 816 C CA . VAL A 1 107 ? 1.798 23.516 11.367 1 98.62 107 VAL A CA 1
ATOM 817 C C . VAL A 1 107 ? 2.801 23.016 10.32 1 98.62 107 VAL A C 1
ATOM 819 O O . VAL A 1 107 ? 3.094 21.828 10.25 1 98.62 107 VAL A O 1
ATOM 822 N N . VAL A 1 108 ? 3.324 23.906 9.539 1 98.5 108 VAL A N 1
ATOM 823 C CA . VAL A 1 108 ? 4.266 23.531 8.484 1 98.5 108 VAL A CA 1
ATOM 824 C C . VAL A 1 108 ? 5.504 22.891 9.109 1 98.5 108 VAL A C 1
ATOM 826 O O . VAL A 1 108 ? 6.008 21.875 8.609 1 98.5 108 VAL A O 1
ATOM 829 N N . PHE A 1 109 ? 5.949 23.438 10.164 1 98.38 109 PHE A N 1
ATOM 830 C CA . PHE A 1 109 ? 7.105 22.891 10.859 1 98.38 109 PHE A CA 1
ATOM 831 C C . PHE A 1 109 ? 6.805 21.484 11.383 1 98.38 109 PHE A C 1
ATOM 833 O O . PHE A 1 109 ? 7.555 20.547 11.117 1 98.38 109 PHE A O 1
ATOM 840 N N . ALA A 1 110 ? 5.762 21.344 12.141 1 97.75 110 ALA A N 1
ATOM 841 C CA . ALA A 1 110 ? 5.406 20.062 12.742 1 97.75 110 ALA A CA 1
ATOM 842 C C . ALA A 1 110 ? 5.102 19.016 11.672 1 97.75 110 ALA A C 1
ATOM 844 O O . ALA A 1 110 ? 5.539 17.875 11.773 1 97.75 110 ALA A O 1
ATOM 845 N N . ALA A 1 111 ? 4.391 19.422 10.656 1 98.12 111 ALA A N 1
ATOM 846 C CA . ALA A 1 111 ? 4.035 18.516 9.57 1 98.12 111 ALA A CA 1
ATOM 847 C C . ALA A 1 111 ? 5.277 18.047 8.812 1 98.12 111 ALA A C 1
ATOM 849 O O . ALA A 1 111 ? 5.41 16.875 8.492 1 98.12 111 ALA A O 1
ATOM 850 N N . THR A 1 112 ? 6.145 18.969 8.539 1 98.44 112 THR A N 1
ATOM 851 C CA . THR A 1 112 ? 7.363 18.625 7.816 1 98.44 112 THR A CA 1
ATOM 852 C C . THR A 1 112 ? 8.25 17.703 8.656 1 98.44 112 THR A C 1
ATOM 854 O O . THR A 1 112 ? 8.805 16.734 8.141 1 98.44 112 THR A O 1
ATOM 857 N N . ALA A 1 113 ? 8.398 18.047 9.898 1 97.31 113 ALA A N 1
ATOM 858 C CA . ALA A 1 113 ? 9.18 17.203 10.797 1 97.31 113 ALA A CA 1
ATOM 859 C C . ALA A 1 113 ? 8.586 15.812 10.891 1 97.31 113 ALA A C 1
ATOM 861 O O . ALA A 1 113 ? 9.305 14.812 10.812 1 97.31 113 ALA A O 1
ATOM 862 N N . GLY A 1 114 ? 7.324 15.75 11.062 1 97.31 114 GLY A N 1
ATOM 863 C CA . GLY A 1 114 ? 6.648 14.469 11.102 1 97.31 114 GLY A CA 1
ATOM 864 C C . GLY A 1 114 ? 6.746 13.695 9.797 1 97.31 114 GLY A C 1
ATOM 865 O O . GLY A 1 114 ? 6.98 12.484 9.805 1 97.31 114 GLY A O 1
ATOM 866 N N . ALA A 1 115 ? 6.543 14.391 8.719 1 98.19 115 ALA A N 1
ATOM 867 C CA . ALA A 1 115 ? 6.691 13.781 7.398 1 98.19 115 ALA A CA 1
ATOM 868 C C . ALA A 1 115 ? 8.102 13.219 7.207 1 98.19 115 ALA A C 1
ATOM 870 O O . ALA A 1 115 ? 8.273 12.133 6.648 1 98.19 115 ALA A O 1
ATOM 871 N N . SER A 1 116 ? 9.062 13.969 7.645 1 97.81 116 SER A N 1
ATOM 872 C CA . SER A 1 116 ? 10.453 13.523 7.566 1 97.81 116 SER A CA 1
ATOM 873 C C . SER A 1 116 ? 10.656 12.242 8.367 1 97.81 116 SER A C 1
ATOM 875 O O . SER A 1 116 ? 11.305 11.305 7.895 1 97.81 116 SER A O 1
ATOM 877 N N . SER A 1 117 ? 10.125 12.242 9.539 1 96.19 117 SER A N 1
ATOM 878 C CA . SER A 1 117 ? 10.227 11.039 10.359 1 96.19 117 SER A CA 1
ATOM 879 C C . SER A 1 117 ? 9.547 9.852 9.688 1 96.19 117 SER A C 1
ATOM 881 O O . SER A 1 117 ? 10.086 8.742 9.688 1 96.19 117 SER A O 1
ATOM 883 N N . CYS A 1 118 ? 8.445 10.086 9.125 1 97.12 118 CYS A N 1
ATOM 884 C CA . CYS A 1 118 ? 7.738 9.039 8.391 1 97.12 118 CYS A CA 1
ATOM 885 C C . CYS A 1 118 ? 8.555 8.555 7.203 1 97.12 118 CYS A C 1
ATOM 887 O O . CYS A 1 118 ? 8.633 7.352 6.938 1 97.12 118 CYS A O 1
ATOM 889 N N . TYR A 1 119 ? 9.172 9.438 6.496 1 97.94 119 TYR A N 1
ATOM 890 C CA . TYR A 1 119 ? 10.047 9.133 5.367 1 97.94 119 TYR A CA 1
ATOM 891 C C . TYR A 1 119 ? 11.133 8.148 5.773 1 97.94 119 TYR A C 1
ATOM 893 O O . TYR A 1 119 ? 11.32 7.117 5.121 1 97.94 119 TYR A O 1
ATOM 901 N N . PHE A 1 120 ? 11.734 8.43 6.828 1 96.5 120 PHE A N 1
ATOM 902 C CA . PHE A 1 120 ? 12.875 7.602 7.227 1 96.5 120 PHE A CA 1
ATOM 903 C C . PHE A 1 120 ? 12.398 6.273 7.805 1 96.5 120 PHE A C 1
ATOM 905 O O . PHE A 1 120 ? 13.055 5.246 7.625 1 96.5 120 PHE A O 1
ATOM 912 N N . LEU A 1 121 ? 11.352 6.316 8.523 1 94.19 121 LEU A N 1
ATOM 913 C CA . LEU A 1 121 ? 10.773 5.059 8.984 1 94.19 121 LEU A CA 1
ATOM 914 C C . LEU A 1 121 ? 10.398 4.168 7.801 1 94.19 121 LEU A C 1
ATOM 916 O O . LEU A 1 121 ? 10.664 2.965 7.82 1 94.19 121 LEU A O 1
ATOM 920 N N . SER A 1 122 ? 9.797 4.758 6.801 1 96.75 122 SER A N 1
ATOM 921 C CA . SER A 1 122 ? 9.422 4.035 5.594 1 96.75 122 SER A CA 1
ATOM 922 C C . SER A 1 122 ? 10.648 3.523 4.848 1 96.75 122 SER A C 1
ATOM 924 O O . SER A 1 122 ? 10.641 2.406 4.324 1 96.75 122 SER A O 1
ATOM 926 N N . LYS A 1 123 ? 11.641 4.316 4.785 1 96.75 123 LYS A N 1
ATOM 927 C CA . LYS A 1 123 ? 12.891 3.912 4.141 1 96.75 123 LYS A CA 1
ATOM 928 C C . LYS A 1 123 ? 13.477 2.68 4.816 1 96.75 123 LYS A C 1
ATOM 930 O O . LYS A 1 123 ? 14 1.784 4.148 1 96.75 123 LYS A O 1
ATOM 935 N N . MET A 1 124 ? 13.367 2.604 6.043 1 93.19 124 MET A N 1
ATOM 936 C CA . MET A 1 124 ? 14 1.547 6.828 1 93.19 124 MET A CA 1
ATOM 937 C C . MET A 1 124 ? 13.141 0.29 6.844 1 93.19 124 MET A C 1
ATOM 939 O O . MET A 1 124 ? 13.656 -0.826 6.832 1 93.19 124 MET A O 1
ATOM 943 N N . ILE A 1 125 ? 11.836 0.459 6.859 1 92.12 125 ILE A N 1
ATOM 944 C CA . ILE A 1 125 ? 10.945 -0.683 7.023 1 92.12 125 ILE A CA 1
ATOM 945 C C . ILE A 1 125 ? 10.141 -0.896 5.742 1 92.12 125 ILE A C 1
ATOM 947 O O . ILE A 1 125 ? 10.125 -1.997 5.188 1 92.12 125 ILE A O 1
ATOM 951 N N . GLY A 1 126 ? 9.469 0.126 5.273 1 94.75 126 GLY A N 1
ATOM 952 C CA . GLY A 1 126 ? 8.594 0.032 4.113 1 94.75 126 GLY A CA 1
ATOM 953 C C . GLY A 1 126 ? 9.32 -0.401 2.854 1 94.75 126 GLY A C 1
ATOM 954 O O . GLY A 1 126 ? 8.852 -1.28 2.131 1 94.75 126 GLY A O 1
ATOM 955 N N . LYS A 1 127 ? 10.406 0.172 2.586 1 96.19 127 LYS A N 1
ATOM 956 C CA . LYS A 1 127 ? 11.141 -0.069 1.348 1 96.19 127 LYS A CA 1
ATOM 957 C C . LYS A 1 127 ? 11.617 -1.518 1.262 1 96.19 127 LYS A C 1
ATOM 959 O O . LYS A 1 127 ? 11.352 -2.203 0.272 1 96.19 127 LYS A O 1
ATOM 964 N N . PRO A 1 128 ? 12.305 -2.1 2.246 1 94.5 128 PRO A N 1
ATOM 965 C CA . PRO A 1 128 ? 12.703 -3.508 2.166 1 94.5 128 PRO A CA 1
ATOM 966 C C . PRO A 1 128 ? 11.508 -4.449 2.02 1 94.5 128 PRO A C 1
ATOM 968 O O . PRO A 1 128 ? 11.609 -5.477 1.343 1 94.5 128 PRO A O 1
ATOM 971 N N . LEU A 1 129 ? 10.445 -4.152 2.691 1 91.62 129 LEU A N 1
ATOM 972 C CA . LEU A 1 129 ? 9.25 -4.98 2.584 1 91.62 129 LEU A CA 1
ATOM 973 C C . LEU A 1 129 ? 8.734 -5.008 1.147 1 91.62 129 LEU A C 1
ATOM 975 O O . LEU A 1 129 ? 8.477 -6.078 0.597 1 91.62 129 LEU A O 1
ATOM 979 N N . VAL A 1 130 ? 8.617 -3.865 0.566 1 95 130 VAL A N 1
ATOM 980 C CA . VAL A 1 130 ? 8.133 -3.773 -0.807 1 95 130 VAL A CA 1
ATOM 981 C C . VAL A 1 130 ? 9.133 -4.43 -1.755 1 95 130 VAL A C 1
ATOM 983 O O . VAL A 1 130 ? 8.734 -5.094 -2.719 1 95 130 VAL A O 1
ATOM 986 N N . PHE A 1 131 ? 10.367 -4.277 -1.504 1 94.81 131 PHE A N 1
ATOM 987 C CA . PHE A 1 131 ? 11.406 -4.891 -2.318 1 94.81 131 PHE A CA 1
ATOM 988 C C . PHE A 1 131 ? 11.297 -6.41 -2.287 1 94.81 131 PHE A C 1
ATOM 990 O O . PHE A 1 131 ? 11.484 -7.07 -3.309 1 94.81 131 PHE A O 1
ATOM 997 N N . THR A 1 132 ? 11.023 -6.918 -1.168 1 91.38 132 THR A N 1
ATOM 998 C CA . THR A 1 132 ? 10.922 -8.367 -1.025 1 91.38 132 THR A CA 1
ATOM 999 C C . THR A 1 132 ? 9.656 -8.891 -1.711 1 91.38 132 THR A C 1
ATOM 1001 O O . THR A 1 132 ? 9.688 -9.93 -2.369 1 91.38 132 THR A O 1
ATOM 1004 N N . LEU A 1 133 ? 8.602 -8.18 -1.669 1 91.81 133 LEU A N 1
ATOM 1005 C CA . LEU A 1 133 ? 7.312 -8.648 -2.168 1 91.81 133 LEU A CA 1
ATOM 1006 C C . LEU A 1 133 ? 7.199 -8.422 -3.672 1 91.81 133 LEU A C 1
ATOM 1008 O O . LEU A 1 133 ? 6.652 -9.258 -4.391 1 91.81 133 LEU A O 1
ATOM 1012 N N . TRP A 1 134 ? 7.699 -7.219 -4.043 1 93.38 134 TRP A N 1
ATOM 1013 C CA . TRP A 1 134 ? 7.508 -6.855 -5.445 1 93.38 134 TRP A CA 1
ATOM 1014 C C . TRP A 1 134 ? 8.75 -6.168 -6.004 1 93.38 134 TRP A C 1
ATOM 1016 O O . TRP A 1 134 ? 8.688 -5.008 -6.418 1 93.38 134 TRP A O 1
ATOM 1026 N N . PRO A 1 135 ? 9.812 -6.863 -6.148 1 91.94 135 PRO A N 1
ATOM 1027 C CA . PRO A 1 135 ? 11.086 -6.25 -6.547 1 91.94 135 PRO A CA 1
ATOM 1028 C C . PRO A 1 135 ? 11.039 -5.668 -7.961 1 91.94 135 PRO A C 1
ATOM 1030 O O . PRO A 1 135 ? 11.531 -4.562 -8.195 1 91.94 135 PRO A O 1
ATOM 1033 N N . ASP A 1 136 ? 10.43 -6.348 -8.891 1 88.94 136 ASP A N 1
ATOM 1034 C CA . ASP A 1 136 ? 10.406 -5.891 -10.281 1 88.94 136 ASP A CA 1
ATOM 1035 C C . ASP A 1 136 ? 9.562 -4.629 -10.43 1 88.94 136 ASP A C 1
ATOM 1037 O O . ASP A 1 136 ? 9.969 -3.68 -11.102 1 88.94 136 ASP A O 1
ATOM 1041 N N . LYS A 1 137 ? 8.422 -4.633 -9.812 1 91.38 137 LYS A N 1
ATOM 1042 C CA . LYS A 1 137 ? 7.562 -3.457 -9.883 1 91.38 137 LYS A CA 1
ATOM 1043 C C . LYS A 1 137 ? 8.211 -2.258 -9.195 1 91.38 137 LYS A C 1
ATOM 1045 O O . LYS A 1 137 ? 8.117 -1.13 -9.68 1 91.38 137 LYS A O 1
ATOM 1050 N N . LEU A 1 138 ? 8.797 -2.533 -8.078 1 95.5 138 LEU A N 1
ATOM 1051 C CA . LEU A 1 138 ? 9.5 -1.455 -7.383 1 95.5 138 LEU A CA 1
ATOM 1052 C C . LEU A 1 138 ? 10.594 -0.868 -8.266 1 95.5 138 LEU A C 1
ATOM 1054 O O . LEU A 1 138 ? 10.711 0.353 -8.383 1 95.5 138 LEU A O 1
ATOM 1058 N N . SER A 1 139 ? 11.359 -1.716 -8.898 1 94.75 139 SER A N 1
ATOM 1059 C CA . SER A 1 139 ? 12.422 -1.266 -9.781 1 94.75 139 SER A CA 1
ATOM 1060 C C . SER A 1 139 ? 11.875 -0.434 -10.938 1 94.75 139 SER A C 1
ATOM 1062 O O . SER A 1 139 ? 12.492 0.544 -11.359 1 94.75 139 SER A O 1
ATOM 1064 N N . PHE A 1 140 ? 10.789 -0.856 -11.375 1 93.12 140 PHE A N 1
ATOM 1065 C CA . PHE A 1 140 ? 10.133 -0.118 -12.445 1 93.12 140 PHE A CA 1
ATOM 1066 C C . PHE A 1 140 ? 9.82 1.309 -12.008 1 93.12 140 PHE A C 1
ATOM 1068 O O . PHE A 1 140 ? 10.18 2.268 -12.695 1 93.12 140 PHE A O 1
ATOM 1075 N N . PHE A 1 141 ? 9.18 1.486 -10.883 1 95.19 141 PHE A N 1
ATOM 1076 C CA . PHE A 1 141 ? 8.805 2.811 -10.406 1 95.19 141 PHE A CA 1
ATOM 1077 C C . PHE A 1 141 ? 10.039 3.633 -10.055 1 95.19 141 PHE A C 1
ATOM 1079 O O . PHE A 1 141 ? 10.062 4.848 -10.266 1 95.19 141 PHE A O 1
ATOM 1086 N N . GLN A 1 142 ? 11.023 3.027 -9.5 1 96.94 142 GLN A N 1
ATOM 1087 C CA . GLN A 1 142 ? 12.266 3.729 -9.188 1 96.94 142 GLN A CA 1
ATOM 1088 C C . GLN A 1 142 ? 12.922 4.258 -10.453 1 96.94 142 GLN A C 1
ATOM 1090 O O . GLN A 1 142 ? 13.469 5.363 -10.469 1 96.94 142 GLN A O 1
ATOM 1095 N N . ARG A 1 143 ? 12.836 3.48 -11.492 1 96.25 143 ARG A N 1
ATOM 1096 C CA . ARG A 1 143 ? 13.375 3.928 -12.773 1 96.25 143 ARG A CA 1
ATOM 1097 C C . ARG A 1 143 ? 12.578 5.105 -13.32 1 96.25 143 ARG A C 1
ATOM 1099 O O . ARG A 1 143 ? 13.141 6.031 -13.898 1 96.25 143 ARG A O 1
ATOM 1106 N N . GLN A 1 144 ? 11.281 5.047 -13.148 1 95.12 144 GLN A N 1
ATOM 1107 C CA . GLN A 1 144 ? 10.445 6.156 -13.586 1 95.12 144 GLN A CA 1
ATOM 1108 C C . GLN A 1 144 ? 10.805 7.441 -12.852 1 95.12 144 GLN A C 1
ATOM 1110 O O . GLN A 1 144 ? 10.859 8.516 -13.453 1 95.12 144 GLN A O 1
ATOM 1115 N N . VAL A 1 145 ? 11.016 7.336 -11.578 1 96.25 145 VAL A N 1
ATOM 1116 C CA . VAL A 1 145 ? 11.406 8.484 -10.766 1 96.25 145 VAL A CA 1
ATOM 1117 C C . VAL A 1 145 ? 12.781 8.977 -11.203 1 96.25 145 VAL A C 1
ATOM 1119 O O . VAL A 1 145 ? 12.992 10.188 -11.352 1 96.25 145 VAL A O 1
ATOM 1122 N N . ALA A 1 146 ? 13.664 8.055 -11.492 1 95.94 146 ALA A N 1
ATOM 1123 C CA . ALA A 1 146 ? 15.023 8.406 -11.914 1 95.94 146 ALA A CA 1
ATOM 1124 C C . ALA A 1 146 ? 15.016 9.141 -13.25 1 95.94 146 ALA A C 1
ATOM 1126 O O . ALA A 1 146 ? 15.797 10.07 -13.461 1 95.94 146 ALA A O 1
ATOM 1127 N N . LYS A 1 147 ? 14.125 8.758 -14.062 1 95.31 147 LYS A N 1
ATOM 1128 C CA . LYS A 1 147 ? 14.016 9.375 -15.383 1 95.31 147 LYS A CA 1
ATOM 1129 C C . LYS A 1 147 ? 13.555 10.828 -15.273 1 95.31 147 LYS A C 1
ATOM 1131 O O . LYS A 1 147 ? 13.805 11.633 -16.172 1 95.31 147 LYS A O 1
ATOM 1136 N N . ARG A 1 148 ? 12.938 11.125 -14.18 1 94.12 148 ARG A N 1
ATOM 1137 C CA . ARG A 1 148 ? 12.367 12.453 -13.984 1 94.12 148 ARG A CA 1
ATOM 1138 C C . ARG A 1 148 ? 13.117 13.227 -12.906 1 94.12 148 ARG A C 1
ATOM 1140 O O . ARG A 1 148 ? 12.555 14.117 -12.273 1 94.12 148 ARG A O 1
ATOM 1147 N N . ARG A 1 149 ? 14.234 12.953 -12.695 1 92.31 149 ARG A N 1
ATOM 1148 C CA . ARG A 1 149 ? 15.039 13.453 -11.586 1 92.31 149 ARG A CA 1
ATOM 1149 C C . ARG A 1 149 ? 15.109 14.977 -11.609 1 92.31 149 ARG A C 1
ATOM 1151 O O . ARG A 1 149 ? 15.07 15.617 -10.555 1 92.31 149 ARG A O 1
ATOM 1158 N N . GLU A 1 150 ? 15.156 15.555 -12.789 1 91.88 150 GLU A N 1
ATOM 1159 C CA . GLU A 1 150 ? 15.352 17 -12.922 1 91.88 150 GLU A CA 1
ATOM 1160 C C . GLU A 1 150 ? 14.078 17.766 -12.57 1 91.88 150 GLU A C 1
ATOM 1162 O O . GLU A 1 150 ? 14.133 18.953 -12.242 1 91.88 150 GLU A O 1
ATOM 1167 N N . LYS A 1 151 ? 12.992 17.078 -12.656 1 95 151 LYS A N 1
ATOM 1168 C CA . LYS A 1 151 ? 11.711 17.734 -12.43 1 95 151 LYS A CA 1
ATOM 1169 C C . LYS A 1 151 ? 11.023 17.219 -11.18 1 95 151 LYS A C 1
ATOM 1171 O O . LYS A 1 151 ? 9.852 17.484 -10.938 1 95 151 LYS A O 1
ATOM 1176 N N . LEU A 1 152 ? 11.688 16.531 -10.398 1 96.19 152 LEU A N 1
ATOM 1177 C CA . LEU A 1 152 ? 11.086 15.828 -9.266 1 96.19 152 LEU A CA 1
ATOM 1178 C C . LEU A 1 152 ? 10.516 16.812 -8.258 1 96.19 152 LEU A C 1
ATOM 1180 O O . LEU A 1 152 ? 9.484 16.562 -7.637 1 96.19 152 LEU A O 1
ATOM 1184 N N . LEU A 1 153 ? 11.25 17.922 -8.094 1 96.44 153 LEU A N 1
ATOM 1185 C CA . LEU A 1 153 ? 10.758 18.922 -7.148 1 96.44 153 LEU A CA 1
ATOM 1186 C C . LEU A 1 153 ? 9.406 19.469 -7.598 1 96.44 153 LEU A C 1
ATOM 1188 O O . LEU A 1 153 ? 8.492 19.625 -6.781 1 96.44 153 LEU A O 1
ATOM 1192 N N . ASN A 1 154 ? 9.273 19.719 -8.875 1 95.25 154 ASN A N 1
ATOM 1193 C CA . ASN A 1 154 ? 8.008 20.219 -9.406 1 95.25 154 ASN A CA 1
ATOM 1194 C C . ASN A 1 154 ? 6.887 19.203 -9.211 1 95.25 154 ASN A C 1
ATOM 1196 O O . ASN A 1 154 ? 5.766 19.562 -8.859 1 95.25 154 ASN A O 1
ATOM 1200 N N . TYR A 1 155 ? 7.25 17.969 -9.445 1 94.88 155 TYR A N 1
ATOM 1201 C CA . TYR A 1 155 ? 6.258 16.922 -9.25 1 94.88 155 TYR A CA 1
ATOM 1202 C C . TYR A 1 155 ? 5.863 16.797 -7.781 1 94.88 155 TYR A C 1
ATOM 1204 O O . TYR A 1 155 ? 4.688 16.625 -7.461 1 94.88 155 TYR A O 1
ATOM 1212 N N . MET A 1 156 ? 6.84 16.938 -6.93 1 96.25 156 MET A N 1
ATOM 1213 C CA . MET A 1 156 ? 6.57 16.875 -5.496 1 96.25 156 MET A CA 1
ATOM 1214 C C . MET A 1 156 ? 5.688 18.031 -5.055 1 96.25 156 MET A C 1
ATOM 1216 O O . MET A 1 156 ? 4.73 17.844 -4.301 1 96.25 156 MET A O 1
ATOM 1220 N N . LEU A 1 157 ? 5.973 19.203 -5.52 1 95.5 157 LEU A N 1
ATOM 1221 C CA . LEU A 1 157 ? 5.172 20.391 -5.203 1 95.5 157 LEU A CA 1
ATOM 1222 C C . LEU A 1 157 ? 3.736 20.219 -5.695 1 95.5 157 LEU A C 1
ATOM 1224 O O . LEU A 1 157 ? 2.789 20.531 -4.973 1 95.5 157 LEU A O 1
ATOM 1228 N N . PHE A 1 158 ? 3.658 19.75 -6.859 1 93.44 158 PHE A N 1
ATOM 1229 C CA . PHE A 1 158 ? 2.338 19.5 -7.426 1 93.44 158 PHE A CA 1
ATOM 1230 C C . PHE A 1 158 ? 1.541 18.547 -6.551 1 93.44 158 PHE A C 1
ATOM 1232 O O . PHE A 1 158 ? 0.383 18.812 -6.227 1 93.44 158 PHE A O 1
ATOM 1239 N N . LEU A 1 159 ? 2.168 17.438 -6.164 1 93.94 159 LEU A N 1
ATOM 1240 C CA . LEU A 1 159 ? 1.497 16.406 -5.387 1 93.94 159 LEU A CA 1
ATOM 1241 C C . LEU A 1 159 ? 1.086 16.938 -4.016 1 93.94 159 LEU A C 1
ATOM 1243 O O . LEU A 1 159 ? 0.047 16.547 -3.48 1 93.94 159 LEU A O 1
ATOM 1247 N N . ARG A 1 160 ? 1.844 17.844 -3.422 1 94.5 160 ARG A N 1
ATOM 1248 C CA . ARG A 1 160 ? 1.594 18.344 -2.076 1 94.5 160 ARG A CA 1
ATOM 1249 C C . ARG A 1 160 ? 0.548 19.453 -2.092 1 94.5 160 ARG A C 1
ATOM 1251 O O . ARG A 1 160 ? -0.238 19.594 -1.15 1 94.5 160 ARG A O 1
ATOM 1258 N N . VAL A 1 161 ? 0.521 20.156 -3.129 1 92.56 161 VAL A N 1
ATOM 1259 C CA . VAL A 1 161 ? -0.377 21.312 -3.193 1 92.56 161 VAL A CA 1
ATOM 1260 C C . VAL A 1 161 ? -1.768 20.844 -3.631 1 92.56 161 VAL A C 1
ATOM 1262 O O . VAL A 1 161 ? -2.777 21.359 -3.145 1 92.56 161 VAL A O 1
ATOM 1265 N N . THR A 1 162 ? -1.749 19.875 -4.531 1 87.19 162 THR A N 1
ATOM 1266 C CA . THR A 1 162 ? -3.027 19.391 -5.039 1 87.19 162 THR A CA 1
ATOM 1267 C C . THR A 1 162 ? -3.568 18.281 -4.148 1 87.19 162 THR A C 1
ATOM 1269 O O . THR A 1 162 ? -2.801 17.469 -3.611 1 87.19 162 THR A O 1
ATOM 1272 N N . PRO A 1 163 ? -4.895 18.25 -4.047 1 80.5 163 PRO A N 1
ATOM 1273 C CA . PRO A 1 163 ? -5.492 17.156 -3.275 1 80.5 163 PRO A CA 1
ATOM 1274 C C . PRO A 1 163 ? -5.602 15.859 -4.074 1 80.5 163 PRO A C 1
ATOM 1276 O O . PRO A 1 163 ? -6.691 15.281 -4.176 1 80.5 163 PRO A O 1
ATOM 1279 N N . THR A 1 164 ? -4.473 15.414 -4.609 1 81.5 164 THR A N 1
ATOM 1280 C CA . THR A 1 164 ? -4.488 14.227 -5.449 1 81.5 164 THR A CA 1
ATOM 1281 C C . THR A 1 164 ? -4.176 12.977 -4.625 1 81.5 164 THR A C 1
ATOM 1283 O O . THR A 1 164 ? -4.863 11.961 -4.738 1 81.5 164 THR A O 1
ATOM 1286 N N . LEU A 1 165 ? -3.207 13.016 -3.793 1 90.62 165 LEU A N 1
ATOM 1287 C CA . LEU A 1 165 ? -2.793 11.906 -2.943 1 90.62 165 LEU A CA 1
ATOM 1288 C C . LEU A 1 165 ? -2.721 12.336 -1.481 1 90.62 165 LEU A C 1
ATOM 1290 O O . LEU A 1 165 ? -2.363 13.477 -1.185 1 90.62 165 LEU A O 1
ATOM 1294 N N . PRO A 1 166 ? -3.072 11.422 -0.648 1 93.12 166 PRO A N 1
ATOM 1295 C CA . PRO A 1 166 ? -2.916 11.742 0.772 1 93.12 166 PRO A CA 1
ATOM 1296 C C . PRO A 1 166 ? -1.468 12.047 1.151 1 93.12 166 PRO A C 1
ATOM 1298 O O . PRO A 1 166 ? -0.546 11.391 0.658 1 93.12 166 PRO A O 1
ATOM 1301 N N . ASN A 1 167 ? -1.29 13.031 1.98 1 94.69 167 ASN A N 1
ATOM 1302 C CA . ASN A 1 167 ? 0.05 13.438 2.396 1 94.69 167 ASN A CA 1
ATOM 1303 C C . ASN A 1 167 ? 0.819 12.273 3.012 1 94.69 167 ASN A C 1
ATOM 1305 O O . ASN A 1 167 ? 2.008 12.094 2.74 1 94.69 167 ASN A O 1
ATOM 1309 N N . THR A 1 168 ? 0.103 11.523 3.812 1 95.44 168 THR A N 1
ATOM 1310 C CA . THR A 1 168 ? 0.77 10.414 4.48 1 95.44 168 THR A CA 1
ATOM 1311 C C . THR A 1 168 ? 1.214 9.359 3.469 1 95.44 168 THR A C 1
ATOM 1313 O O . THR A 1 168 ? 2.217 8.672 3.676 1 95.44 168 THR A O 1
ATOM 1316 N N . PHE A 1 169 ? 0.441 9.203 2.428 1 96.19 169 PHE A N 1
ATOM 1317 C CA . PHE A 1 169 ? 0.853 8.297 1.36 1 96.19 169 PHE A CA 1
ATOM 1318 C C . PHE A 1 169 ? 2.133 8.789 0.696 1 96.19 169 PHE A C 1
ATOM 1320 O O . PHE A 1 169 ? 3.039 8 0.42 1 96.19 169 PHE A O 1
ATOM 1327 N N . ILE A 1 170 ? 2.15 10.07 0.403 1 97.94 170 ILE A N 1
ATOM 1328 C CA . ILE A 1 170 ? 3.338 10.664 -0.203 1 97.94 170 ILE A CA 1
ATOM 1329 C C . ILE A 1 170 ? 4.543 10.445 0.707 1 97.94 170 ILE A C 1
ATOM 1331 O O . ILE A 1 170 ? 5.621 10.062 0.242 1 97.94 170 ILE A O 1
ATOM 1335 N N . ASN A 1 171 ? 4.379 10.633 2.031 1 98.31 171 ASN A N 1
ATOM 1336 C CA . ASN A 1 171 ? 5.453 10.414 2.994 1 98.31 171 ASN A CA 1
ATOM 1337 C C . ASN A 1 171 ? 5.973 8.984 2.945 1 98.31 171 ASN A C 1
ATOM 1339 O O . ASN A 1 171 ? 7.184 8.758 2.957 1 98.31 171 ASN A O 1
ATOM 1343 N N . LEU A 1 172 ? 5.039 8.086 2.844 1 97.75 172 LEU A N 1
ATOM 1344 C CA . LEU A 1 172 ? 5.336 6.66 2.885 1 97.75 172 LEU A CA 1
ATOM 1345 C C . LEU A 1 172 ? 6.004 6.207 1.59 1 97.75 172 LEU A C 1
ATOM 1347 O O . LEU A 1 172 ? 6.996 5.473 1.62 1 97.75 172 LEU A O 1
ATOM 1351 N N . ALA A 1 173 ? 5.523 6.617 0.488 1 98.12 173 ALA A N 1
ATOM 1352 C CA . ALA A 1 173 ? 5.891 6.098 -0.827 1 98.12 173 ALA A CA 1
ATOM 1353 C C . ALA A 1 173 ? 7.199 6.715 -1.316 1 98.12 173 ALA A C 1
ATOM 1355 O O . ALA A 1 173 ? 7.945 6.086 -2.068 1 98.12 173 ALA A O 1
ATOM 1356 N N . SER A 1 174 ? 7.496 7.898 -0.908 1 98.62 174 SER A N 1
ATOM 1357 C CA . SER A 1 174 ? 8.586 8.672 -1.49 1 98.62 174 SER A CA 1
ATOM 1358 C C . SER A 1 174 ? 9.922 7.953 -1.323 1 98.62 174 SER A C 1
ATOM 1360 O O . SER A 1 174 ? 10.656 7.758 -2.297 1 98.62 174 SER A O 1
ATOM 1362 N N . PRO A 1 175 ? 10.258 7.512 -0.125 1 98.62 175 PRO A N 1
ATOM 1363 C CA . PRO A 1 175 ? 11.539 6.82 -0.001 1 98.62 175 PRO A CA 1
ATOM 1364 C C . PRO A 1 175 ? 11.539 5.441 -0.65 1 98.62 175 PRO A C 1
ATOM 1366 O O . PRO A 1 175 ? 12.586 4.949 -1.074 1 98.62 175 PRO A O 1
ATOM 1369 N N . ILE A 1 176 ? 10.406 4.844 -0.735 1 98.31 176 ILE A N 1
ATOM 1370 C CA . ILE A 1 176 ? 10.289 3.518 -1.335 1 98.31 176 ILE A CA 1
ATOM 1371 C C . ILE A 1 176 ? 10.648 3.588 -2.816 1 98.31 176 ILE A C 1
ATOM 1373 O O . ILE A 1 176 ? 11.367 2.725 -3.328 1 98.31 176 ILE A O 1
ATOM 1377 N N . VAL A 1 177 ? 10.258 4.648 -3.498 1 98.19 177 VAL A N 1
ATOM 1378 C CA . VAL A 1 177 ? 10.508 4.758 -4.934 1 98.19 177 VAL A CA 1
ATOM 1379 C C . VAL A 1 177 ? 11.742 5.621 -5.18 1 98.19 177 VAL A C 1
ATOM 1381 O O . VAL A 1 177 ? 11.938 6.133 -6.285 1 98.19 177 VAL A O 1
ATOM 1384 N N . ASP A 1 178 ? 12.461 6.012 -4.172 1 98.19 178 ASP A N 1
ATOM 1385 C CA . ASP A 1 178 ? 13.789 6.613 -4.219 1 98.19 178 ASP A CA 1
ATOM 1386 C C . ASP A 1 178 ? 13.703 8.102 -4.531 1 98.19 178 ASP A C 1
ATOM 1388 O O . ASP A 1 178 ? 14.555 8.648 -5.242 1 98.19 178 ASP A O 1
ATOM 1392 N N . VAL A 1 179 ? 12.711 8.719 -4.09 1 98.44 179 VAL A N 1
ATOM 1393 C CA . VAL A 1 179 ? 12.75 10.18 -4.094 1 98.44 179 VAL A CA 1
ATOM 1394 C C . VAL A 1 179 ? 13.797 10.672 -3.104 1 98.44 179 VAL A C 1
ATOM 1396 O O . VAL A 1 179 ? 13.758 10.32 -1.921 1 98.44 179 VAL A O 1
ATOM 1399 N N . PRO A 1 180 ? 14.68 11.453 -3.547 1 98.44 180 PRO A N 1
ATOM 1400 C CA . PRO A 1 180 ? 15.711 11.938 -2.623 1 98.44 180 PRO A CA 1
ATOM 1401 C C . PRO A 1 180 ? 15.141 12.781 -1.49 1 98.44 180 PRO A C 1
ATOM 1403 O O . PRO A 1 180 ? 14.195 13.555 -1.705 1 98.44 180 PRO A O 1
ATOM 1406 N N . TYR A 1 181 ? 15.789 12.727 -0.326 1 98.31 181 TYR A N 1
ATOM 1407 C CA . TYR A 1 181 ? 15.25 13.367 0.867 1 98.31 181 TYR A CA 1
ATOM 1408 C C . TYR A 1 181 ? 15.188 14.875 0.689 1 98.31 181 TYR A C 1
ATOM 1410 O O . TYR A 1 181 ? 14.234 15.523 1.144 1 98.31 181 TYR A O 1
ATOM 1418 N N . HIS A 1 182 ? 16.219 15.445 0.099 1 98.25 182 HIS A N 1
ATOM 1419 C CA . HIS A 1 182 ? 16.219 16.906 -0.016 1 98.25 182 HIS A CA 1
ATOM 1420 C C . HIS A 1 182 ? 15.078 17.391 -0.898 1 98.25 182 HIS A C 1
ATOM 1422 O O . HIS A 1 182 ? 14.523 18.469 -0.667 1 98.25 182 HIS A O 1
ATOM 1428 N N . ILE A 1 183 ? 14.711 16.609 -1.963 1 98.44 183 ILE A N 1
ATOM 1429 C CA . ILE A 1 183 ? 13.562 16.953 -2.801 1 98.44 183 ILE A CA 1
ATOM 1430 C C . ILE A 1 183 ? 12.273 16.797 -1.995 1 98.44 183 ILE A C 1
ATOM 1432 O O . ILE A 1 183 ? 11.398 17.672 -2.041 1 98.44 183 ILE A O 1
ATOM 1436 N N . PHE A 1 184 ? 12.219 15.711 -1.265 1 98.62 184 PHE A N 1
ATOM 1437 C CA . PHE A 1 184 ? 11.078 15.445 -0.396 1 98.62 184 PHE A CA 1
ATOM 1438 C C . PHE A 1 184 ? 10.906 16.562 0.627 1 98.62 184 PHE A C 1
ATOM 1440 O O . PHE A 1 184 ? 9.805 17.078 0.805 1 98.62 184 PHE A O 1
ATOM 1447 N N . LEU A 1 185 ? 11.945 16.969 1.304 1 98.5 185 LEU A N 1
ATOM 1448 C CA . LEU A 1 185 ? 11.922 17.969 2.361 1 98.5 185 LEU A CA 1
ATOM 1449 C C . LEU A 1 185 ? 11.477 19.328 1.819 1 98.5 185 LEU A C 1
ATOM 1451 O O . LEU A 1 185 ? 10.578 19.953 2.375 1 98.5 185 LEU A O 1
ATOM 1455 N N . LEU A 1 186 ? 12.07 19.75 0.745 1 98.19 186 LEU A N 1
ATOM 1456 C CA . LEU A 1 186 ? 11.766 21.047 0.172 1 98.19 186 LEU A CA 1
ATOM 1457 C C . LEU A 1 186 ? 10.344 21.078 -0.385 1 98.19 186 LEU A C 1
ATOM 1459 O O . LEU A 1 186 ? 9.617 22.062 -0.189 1 98.19 186 LEU A O 1
ATOM 1463 N N . GLY A 1 187 ? 10.008 20.016 -1.108 1 97.69 187 GLY A N 1
ATOM 1464 C CA . GLY A 1 187 ? 8.656 19.906 -1.625 1 97.69 187 GLY A CA 1
ATOM 1465 C C . GLY A 1 187 ? 7.598 19.922 -0.536 1 97.69 187 GLY A C 1
ATOM 1466 O O . GLY A 1 187 ? 6.523 20.5 -0.715 1 97.69 187 GLY A O 1
ATOM 1467 N N . THR A 1 188 ? 7.91 19.297 0.57 1 98.25 188 THR A N 1
ATOM 1468 C CA . THR A 1 188 ? 6.977 19.219 1.688 1 98.25 188 THR A CA 1
ATOM 1469 C C . THR A 1 188 ? 6.883 20.562 2.4 1 98.25 188 THR A C 1
ATOM 1471 O O . THR A 1 188 ? 5.785 21.078 2.645 1 98.25 188 THR A O 1
ATOM 1474 N N . LEU A 1 189 ? 8.016 21.172 2.654 1 98 189 LEU A N 1
ATOM 1475 C CA . LEU A 1 189 ? 8.078 22.453 3.357 1 98 189 LEU A CA 1
ATOM 1476 C C . LEU A 1 189 ? 7.316 23.531 2.602 1 98 189 LEU A C 1
ATOM 1478 O O . LEU A 1 189 ? 6.531 24.281 3.195 1 98 189 LEU A O 1
ATOM 1482 N N . ILE A 1 190 ? 7.473 23.609 1.357 1 97.06 190 ILE A N 1
ATOM 1483 C CA . ILE A 1 190 ? 6.863 24.641 0.535 1 97.06 190 ILE A CA 1
ATOM 1484 C C . ILE A 1 190 ? 5.449 24.234 0.14 1 97.06 190 ILE A C 1
ATOM 1486 O O . ILE A 1 190 ? 4.523 25.047 0.192 1 97.06 190 ILE A O 1
ATOM 1490 N N . GLY A 1 191 ? 5.309 23 -0.193 1 96.56 191 GLY A N 1
ATOM 1491 C CA . GLY A 1 191 ? 4.059 22.5 -0.747 1 96.56 191 GLY A CA 1
ATOM 1492 C C . GLY A 1 191 ? 2.93 22.469 0.266 1 96.56 191 GLY A C 1
ATOM 1493 O O . GLY A 1 191 ? 1.755 22.531 -0.103 1 96.56 191 GLY A O 1
ATOM 1494 N N . LEU A 1 192 ? 3.207 22.438 1.53 1 96.75 192 LEU A N 1
ATOM 1495 C CA . LEU A 1 192 ? 2.182 22.328 2.561 1 96.75 192 LEU A CA 1
ATOM 1496 C C . LEU A 1 192 ? 1.646 23.703 2.945 1 96.75 192 LEU A C 1
ATOM 1498 O O . LEU A 1 192 ? 0.61 23.797 3.605 1 96.75 192 LEU A O 1
ATOM 1502 N N . ILE A 1 193 ? 2.291 24.719 2.533 1 96.44 193 ILE A N 1
ATOM 1503 C CA . ILE A 1 193 ? 1.984 26.062 2.994 1 96.44 193 ILE A CA 1
ATOM 1504 C C . ILE A 1 193 ? 0.561 26.438 2.586 1 96.44 193 ILE A C 1
ATOM 1506 O O . ILE A 1 193 ? -0.244 26.844 3.424 1 96.44 193 ILE A O 1
ATOM 1510 N N . PRO A 1 194 ? 0.191 26.281 1.283 1 93.56 194 PRO A N 1
ATOM 1511 C CA . PRO A 1 194 ? -1.148 26.719 0.892 1 93.56 194 PRO A CA 1
ATOM 1512 C C . PRO A 1 194 ? -2.258 26 1.656 1 93.56 194 PRO A C 1
ATOM 1514 O O . PRO A 1 194 ? -3.176 26.641 2.17 1 93.56 194 PRO A O 1
ATOM 1517 N N . ALA A 1 195 ? -2.199 24.719 1.728 1 92.06 195 ALA A N 1
ATOM 1518 C CA . ALA A 1 195 ? -3.229 23.969 2.43 1 92.06 195 ALA A CA 1
ATOM 1519 C C . ALA A 1 195 ? -3.242 24.297 3.918 1 92.06 195 ALA A C 1
ATOM 1521 O O . ALA A 1 195 ? -4.309 24.406 4.527 1 92.06 195 ALA A O 1
ATOM 1522 N N . SER A 1 196 ? -2.057 24.438 4.523 1 95.81 196 SER A N 1
ATOM 1523 C CA . SER A 1 196 ? -1.961 24.844 5.926 1 95.81 196 SER A CA 1
ATOM 1524 C C . SER A 1 196 ? -2.572 26.219 6.16 1 95.81 196 SER A C 1
ATOM 1526 O O . SER A 1 196 ? -3.23 26.438 7.176 1 95.81 196 SER A O 1
ATOM 1528 N N . TYR A 1 197 ? -2.32 27.109 5.238 1 94.56 197 TYR A N 1
ATOM 1529 C CA . TYR A 1 197 ? -2.879 28.453 5.344 1 94.56 197 TYR A CA 1
ATOM 1530 C C . TYR A 1 197 ? -4.398 28.406 5.422 1 94.56 197 TYR A C 1
ATOM 1532 O O . TYR A 1 197 ? -5.008 29.078 6.266 1 94.56 197 TYR A O 1
ATOM 1540 N N . VAL A 1 198 ? -4.992 27.641 4.57 1 91.12 198 VAL A N 1
ATOM 1541 C CA . VAL A 1 198 ? -6.445 27.531 4.496 1 91.12 198 VAL A CA 1
ATOM 1542 C C . VAL A 1 198 ? -6.988 26.938 5.797 1 91.12 198 VAL A C 1
ATOM 1544 O O . VAL A 1 198 ? -7.93 27.484 6.387 1 91.12 198 VAL A O 1
ATOM 1547 N N . THR A 1 199 ? -6.414 25.875 6.266 1 93.94 199 THR A N 1
ATOM 1548 C CA . THR A 1 199 ? -6.922 25.156 7.434 1 93.94 199 THR A CA 1
ATOM 1549 C C . THR A 1 199 ? -6.695 25.984 8.703 1 93.94 199 THR A C 1
ATOM 1551 O O . THR A 1 199 ? -7.566 26.047 9.57 1 93.94 199 THR A O 1
ATOM 1554 N N . VAL A 1 200 ? -5.555 26.609 8.805 1 96.06 200 VAL A N 1
ATOM 1555 C CA . VAL A 1 200 ? -5.227 27.422 9.977 1 96.06 200 VAL A CA 1
ATOM 1556 C C . VAL A 1 200 ? -6.16 28.625 10.039 1 96.06 200 VAL A C 1
ATOM 1558 O O . VAL A 1 200 ? -6.629 29 11.117 1 96.06 200 VAL A O 1
ATOM 1561 N N . ARG A 1 201 ? -6.402 29.219 8.914 1 93.44 201 ARG A N 1
ATOM 1562 C CA . ARG A 1 201 ? -7.32 30.344 8.867 1 93.44 201 ARG A CA 1
ATOM 1563 C C . ARG A 1 201 ? -8.703 29.953 9.375 1 93.44 201 ARG A C 1
ATOM 1565 O O . ARG A 1 201 ? -9.344 30.703 10.102 1 93.44 201 ARG A O 1
ATOM 1572 N N . ALA A 1 202 ? -9.117 28.844 8.969 1 92.25 202 ALA A N 1
ATOM 1573 C CA . ALA A 1 202 ? -10.406 28.344 9.43 1 92.25 202 ALA A CA 1
ATOM 1574 C C . ALA A 1 202 ? -10.398 28.109 10.938 1 92.25 202 ALA A C 1
ATOM 1576 O O . ALA A 1 202 ? -11.438 28.25 11.594 1 92.25 202 ALA A O 1
ATOM 1577 N N . GLY A 1 203 ? -9.273 27.781 11.453 1 95.12 203 GLY A N 1
ATOM 1578 C CA . GLY A 1 203 ? -9.125 27.562 12.883 1 95.12 203 GLY A CA 1
ATOM 1579 C C . GLY A 1 203 ? -9.352 28.828 13.695 1 95.12 203 GLY A C 1
ATOM 1580 O O . GLY A 1 203 ? -9.773 28.766 14.852 1 95.12 203 GLY A O 1
ATOM 1581 N N . ILE A 1 204 ? -9.078 29.969 13.133 1 94 204 ILE A N 1
ATOM 1582 C CA . ILE A 1 204 ? -9.297 31.234 13.805 1 94 204 ILE A CA 1
ATOM 1583 C C . ILE A 1 204 ? -10.797 31.453 14.047 1 94 204 ILE A C 1
ATOM 1585 O O . ILE A 1 204 ? -11.195 31.984 15.078 1 94 204 ILE A O 1
ATOM 1589 N N . ALA A 1 205 ? -11.578 30.984 13.141 1 91.44 205 ALA A N 1
ATOM 1590 C CA . ALA A 1 205 ? -13.031 31.047 13.266 1 91.44 205 ALA A CA 1
ATOM 1591 C C . ALA A 1 205 ? -13.617 29.688 13.641 1 91.44 205 ALA A C 1
ATOM 1593 O O . ALA A 1 205 ? -14.641 29.281 13.094 1 91.44 205 ALA A O 1
ATOM 1594 N N . LEU A 1 206 ? -12.977 29.016 14.461 1 91.12 206 LEU A N 1
ATOM 1595 C CA . LEU A 1 206 ? -13.328 27.641 14.812 1 91.12 206 LEU A CA 1
ATOM 1596 C C . LEU A 1 206 ? -14.773 27.562 15.312 1 91.12 206 LEU A C 1
ATOM 1598 O O . LEU A 1 206 ? -15.484 26.609 15 1 91.12 206 LEU A O 1
ATOM 1602 N N . GLY A 1 207 ? -15.234 28.531 16.125 1 87.94 207 GLY A N 1
ATOM 1603 C CA . GLY A 1 207 ? -16.578 28.562 16.688 1 87.94 207 GLY A CA 1
ATOM 1604 C C . GLY A 1 207 ? -17.656 28.625 15.625 1 87.94 207 GLY A C 1
ATOM 1605 O O . GLY A 1 207 ? -18.812 28.266 15.883 1 87.94 207 GLY A O 1
ATOM 1606 N N . GLU A 1 208 ? -17.297 29.031 14.391 1 87.44 208 GLU A N 1
ATOM 1607 C CA . GLU A 1 208 ? -18.25 29.203 13.312 1 87.44 208 GLU A CA 1
ATOM 1608 C C . GLU A 1 208 ? -18.297 27.984 12.398 1 87.44 208 GLU A C 1
ATOM 1610 O O . GLU A 1 208 ? -19.172 27.875 11.547 1 87.44 208 GLU A O 1
ATOM 1615 N N . LEU A 1 209 ? -17.344 27.125 12.586 1 87 209 LEU A N 1
ATOM 1616 C CA . LEU A 1 209 ? -17.281 25.938 11.719 1 87 209 LEU A CA 1
ATOM 1617 C C . LEU A 1 209 ? -18.328 24.906 12.133 1 87 209 LEU A C 1
ATOM 1619 O O . LEU A 1 209 ? -18.422 24.562 13.312 1 87 209 LEU A O 1
ATOM 1623 N N . THR A 1 210 ? -19.156 24.406 11.133 1 84.69 210 THR A N 1
ATOM 1624 C CA . THR A 1 210 ? -20.172 23.391 11.43 1 84.69 210 THR A CA 1
ATOM 1625 C C . THR A 1 210 ? -19.75 22.031 10.922 1 84.69 210 THR A C 1
ATOM 1627 O O . THR A 1 210 ? -20.172 21 11.453 1 84.69 210 THR A O 1
ATOM 1630 N N . SER A 1 211 ? -18.953 22.141 9.82 1 86.06 211 SER A N 1
ATOM 1631 C CA . SER A 1 211 ? -18.453 20.891 9.258 1 86.06 211 SER A CA 1
ATOM 1632 C C . SER A 1 211 ? -17.062 21.078 8.664 1 86.06 211 SER A C 1
ATOM 1634 O O . SER A 1 211 ? -16.656 22.203 8.336 1 86.06 211 SER A O 1
ATOM 1636 N N . LEU A 1 212 ? -16.375 19.953 8.539 1 81.56 212 LEU A N 1
ATOM 1637 C CA . LEU A 1 212 ? -15.055 20 7.922 1 81.56 212 LEU A CA 1
ATOM 1638 C C . LEU A 1 212 ? -15.164 20.297 6.43 1 81.56 212 LEU A C 1
ATOM 1640 O O . LEU A 1 212 ? -14.219 20.797 5.82 1 81.56 212 LEU A O 1
ATOM 1644 N N . SER A 1 213 ? -16.25 19.984 5.883 1 78.38 213 SER A N 1
ATOM 1645 C CA . SER A 1 213 ? -16.484 20.266 4.469 1 78.38 213 SER A CA 1
ATOM 1646 C C . SER A 1 213 ? -16.438 21.75 4.18 1 78.38 213 SER A C 1
ATOM 1648 O O . SER A 1 213 ? -16.188 22.172 3.043 1 78.38 213 SER A O 1
ATOM 1650 N N . ASP A 1 214 ? -16.594 22.516 5.195 1 76.38 214 ASP A N 1
ATOM 1651 C CA . ASP A 1 214 ? -16.547 23.969 5.055 1 76.38 214 ASP A CA 1
ATOM 1652 C C . ASP A 1 214 ? -15.133 24.453 4.789 1 76.38 214 ASP A C 1
ATOM 1654 O O . ASP A 1 214 ? -14.93 25.594 4.336 1 76.38 214 ASP A O 1
ATOM 1658 N N . LEU A 1 215 ? -14.195 23.625 5.184 1 74.56 215 LEU A N 1
ATOM 1659 C CA . LEU A 1 215 ? -12.797 23.984 5.004 1 74.56 215 LEU A CA 1
ATOM 1660 C C . LEU A 1 215 ? -12.422 23.969 3.525 1 74.56 215 LEU A C 1
ATOM 1662 O O . LEU A 1 215 ? -11.633 24.812 3.078 1 74.56 215 LEU A O 1
ATOM 1666 N N . TYR A 1 216 ? -13.031 23.016 2.842 1 73.25 216 TYR A N 1
ATOM 1667 C CA . TYR A 1 216 ? -12.641 22.828 1.449 1 73.25 216 TYR A CA 1
ATOM 1668 C C . TYR A 1 216 ? -13.812 23.094 0.513 1 73.25 216 TYR A C 1
ATOM 1670 O O . TYR A 1 216 ? -14.266 22.188 -0.198 1 73.25 216 TYR A O 1
ATOM 1678 N N . ASP A 1 217 ? -14.164 24.359 0.567 1 75.25 217 ASP A N 1
ATOM 1679 C CA . ASP A 1 217 ? -15.195 24.766 -0.391 1 75.25 217 ASP A CA 1
ATOM 1680 C C . ASP A 1 217 ? -14.641 24.781 -1.813 1 75.25 217 ASP A C 1
ATOM 1682 O O . ASP A 1 217 ? -13.43 24.609 -2.018 1 75.25 217 ASP A O 1
ATOM 1686 N N . THR A 1 218 ? -15.383 24.828 -2.732 1 76.75 218 THR A N 1
ATOM 1687 C CA . THR A 1 218 ? -15.055 24.734 -4.148 1 76.75 218 THR A CA 1
ATOM 1688 C C . THR A 1 218 ? -14.008 25.766 -4.535 1 76.75 218 THR A C 1
ATOM 1690 O O . THR A 1 218 ? -13.109 25.484 -5.328 1 76.75 218 THR A O 1
ATOM 1693 N N . GLN A 1 219 ? -14.203 26.875 -3.889 1 76.12 219 GLN A N 1
ATOM 1694 C CA . GLN A 1 219 ? -13.258 27.938 -4.207 1 76.12 219 GLN A CA 1
ATOM 1695 C C . GLN A 1 219 ? -11.867 27.625 -3.678 1 76.12 219 GLN A C 1
ATOM 1697 O O . GLN A 1 219 ? -10.867 27.812 -4.383 1 76.12 219 GLN A O 1
ATOM 1702 N N . SER A 1 220 ? -11.797 27.156 -2.451 1 78.75 220 SER A N 1
ATOM 1703 C CA . SER A 1 220 ? -10.508 26.812 -1.854 1 78.75 220 SER A CA 1
ATOM 1704 C C . SER A 1 220 ? -9.836 25.656 -2.594 1 78.75 220 SER A C 1
ATOM 1706 O O . SER A 1 220 ? -8.633 25.703 -2.863 1 78.75 220 SER A O 1
ATOM 1708 N N . ILE A 1 221 ? -10.57 24.75 -3 1 79.88 221 ILE A N 1
ATOM 1709 C CA . ILE A 1 221 ? -10.039 23.594 -3.715 1 79.88 221 ILE A CA 1
ATOM 1710 C C . ILE A 1 221 ? -9.516 24.016 -5.082 1 79.88 221 ILE A C 1
ATOM 1712 O O . ILE A 1 221 ? -8.43 23.609 -5.496 1 79.88 221 ILE A O 1
ATOM 1716 N N . ALA A 1 222 ? -10.258 24.797 -5.703 1 82.5 222 ALA A N 1
ATOM 1717 C CA . ALA A 1 222 ? -9.852 25.297 -7.012 1 82.5 222 ALA A CA 1
ATOM 1718 C C . ALA A 1 222 ? -8.555 26.094 -6.914 1 82.5 222 ALA A C 1
ATOM 1720 O O . ALA A 1 222 ? -7.676 25.969 -7.777 1 82.5 222 ALA A O 1
ATOM 1721 N N . LEU A 1 223 ? -8.547 26.828 -5.887 1 80.44 223 LEU A N 1
ATOM 1722 C CA . LEU A 1 223 ? -7.344 27.625 -5.684 1 80.44 223 LEU A CA 1
ATOM 1723 C C . LEU A 1 223 ? -6.137 26.719 -5.43 1 80.44 223 LEU A C 1
ATOM 1725 O O . LEU A 1 223 ? -5.059 26.953 -5.98 1 80.44 223 LEU A O 1
ATOM 1729 N N . LEU A 1 224 ? -6.328 25.75 -4.672 1 80.88 224 LEU A N 1
ATOM 1730 C CA . LEU A 1 224 ? -5.238 24.828 -4.375 1 80.88 224 LEU A CA 1
ATOM 1731 C C . LEU A 1 224 ? -4.801 24.078 -5.633 1 80.88 224 LEU A C 1
ATOM 1733 O O . LEU A 1 224 ? -3.605 23.891 -5.867 1 80.88 224 LEU A O 1
ATOM 1737 N N . PHE A 1 225 ? -5.691 23.734 -6.434 1 83.62 225 PHE A N 1
ATOM 1738 C CA . PHE A 1 225 ? -5.379 23.078 -7.691 1 83.62 225 PHE A CA 1
ATOM 1739 C C . PHE A 1 225 ? -4.645 24.016 -8.641 1 83.62 225 PHE A C 1
ATOM 1741 O O . PHE A 1 225 ? -3.707 23.609 -9.328 1 83.62 225 PHE A O 1
ATOM 1748 N N . LEU A 1 226 ? -5.148 25.203 -8.656 1 83.5 226 LEU A N 1
ATOM 1749 C CA . LEU A 1 226 ? -4.504 26.188 -9.516 1 83.5 226 LEU A CA 1
ATOM 1750 C C . LEU A 1 226 ? -3.045 26.391 -9.109 1 83.5 226 LEU A C 1
ATOM 1752 O O . LEU A 1 226 ? -2.152 26.359 -9.961 1 83.5 226 LEU A O 1
ATOM 1756 N N . ILE A 1 227 ? -2.846 26.469 -7.883 1 83 227 ILE A N 1
ATOM 1757 C CA . ILE A 1 227 ? -1.486 26.625 -7.375 1 83 227 ILE A CA 1
ATOM 1758 C C . ILE A 1 227 ? -0.667 25.375 -7.703 1 83 227 ILE A C 1
ATOM 1760 O O . ILE A 1 227 ? 0.494 25.469 -8.109 1 83 227 ILE A O 1
ATOM 1764 N N . GLY A 1 228 ? -1.207 24.281 -7.52 1 82.19 228 GLY A N 1
ATOM 1765 C CA . GLY A 1 228 ? -0.549 23.031 -7.863 1 82.19 228 GLY A CA 1
ATOM 1766 C C . GLY A 1 228 ? -0.165 22.938 -9.328 1 82.19 228 GLY A C 1
ATOM 1767 O O . GLY A 1 228 ? 0.97 22.578 -9.656 1 82.19 228 GLY A O 1
ATOM 1768 N N . VAL A 1 229 ? -1.062 23.266 -10.125 1 84.31 229 VAL A N 1
ATOM 1769 C CA . VAL A 1 229 ? -0.831 23.203 -11.57 1 84.31 229 VAL A CA 1
ATOM 1770 C C . VAL A 1 229 ? 0.279 24.188 -11.953 1 84.31 229 VAL A C 1
ATOM 1772 O O . VAL A 1 229 ? 1.15 23.859 -12.758 1 84.31 229 VAL A O 1
ATOM 1775 N N . VAL A 1 230 ? 0.244 25.312 -11.414 1 82.12 230 VAL A N 1
ATOM 1776 C CA . VAL A 1 230 ? 1.279 26.297 -11.672 1 82.12 230 VAL A CA 1
ATOM 1777 C C . VAL A 1 230 ? 2.639 25.75 -11.242 1 82.12 230 VAL A C 1
ATOM 1779 O O . VAL A 1 230 ? 3.648 25.984 -11.906 1 82.12 230 VAL A O 1
ATOM 1782 N N . SER A 1 231 ? 2.611 25.047 -10.219 1 81.5 231 SER A N 1
ATOM 1783 C CA . SER A 1 231 ? 3.861 24.531 -9.68 1 81.5 231 SER A CA 1
ATOM 1784 C C . SER A 1 231 ? 4.461 23.469 -10.594 1 81.5 231 SER A C 1
ATOM 1786 O O . SER A 1 231 ? 5.68 23.266 -10.617 1 81.5 231 SER A O 1
ATOM 1788 N N . VAL A 1 232 ? 3.637 22.781 -11.305 1 82.94 232 VAL A N 1
ATOM 1789 C CA . VAL A 1 232 ? 4.125 21.672 -12.125 1 82.94 232 VAL A CA 1
ATOM 1790 C C . VAL A 1 232 ? 4.383 22.172 -13.547 1 82.94 232 VAL A C 1
ATOM 1792 O O . VAL A 1 232 ? 5.07 21.5 -14.32 1 82.94 232 VAL A O 1
ATOM 1795 N N . THR A 1 233 ? 3.871 23.25 -13.961 1 76.81 233 THR A N 1
ATOM 1796 C CA . THR A 1 233 ? 3.945 23.812 -15.305 1 76.81 233 THR A CA 1
ATOM 1797 C C . THR A 1 233 ? 5.391 23.875 -15.789 1 76.81 233 THR A C 1
ATOM 1799 O O . THR A 1 233 ? 5.699 23.469 -16.906 1 76.81 233 THR A O 1
ATOM 1802 N N . PRO A 1 234 ? 6.348 24.312 -15.023 1 71.25 234 PRO A N 1
ATOM 1803 C CA . PRO A 1 234 ? 7.727 24.328 -15.516 1 71.25 234 PRO A CA 1
ATOM 1804 C C . PRO A 1 234 ? 8.227 22.938 -15.906 1 71.25 234 PRO A C 1
ATOM 1806 O O . PRO A 1 234 ? 9.008 22.797 -16.844 1 71.25 234 PRO A O 1
ATOM 1809 N N . ALA A 1 235 ? 7.754 22.016 -15.203 1 73.44 235 ALA A N 1
ATOM 1810 C CA . ALA A 1 235 ? 8.18 20.641 -15.461 1 73.44 235 ALA A CA 1
ATOM 1811 C C . ALA A 1 235 ? 7.586 20.125 -16.766 1 73.44 235 ALA A C 1
ATOM 1813 O O . ALA A 1 235 ? 8.234 19.359 -17.484 1 73.44 235 ALA A O 1
ATOM 1814 N N . LEU A 1 236 ? 6.422 20.516 -17.047 1 74.06 236 LEU A N 1
ATOM 1815 C CA . LEU A 1 236 ? 5.727 20.031 -18.234 1 74.06 236 LEU A CA 1
ATOM 1816 C C . LEU A 1 236 ? 6.195 20.781 -19.484 1 74.06 236 LEU A C 1
ATOM 1818 O O . LEU A 1 236 ? 6.164 20.25 -20.594 1 74.06 236 LEU A O 1
ATOM 1822 N N . LEU A 1 237 ? 6.52 22.062 -19.328 1 71.12 237 LEU A N 1
ATOM 1823 C CA . LEU A 1 237 ? 6.93 22.891 -20.453 1 71.12 237 LEU A CA 1
ATOM 1824 C C . LEU A 1 237 ? 8.406 22.703 -20.766 1 71.12 237 LEU A C 1
ATOM 1826 O O . LEU A 1 237 ? 8.852 22.969 -21.875 1 71.12 237 LEU A O 1
ATOM 1830 N N . GLY A 1 238 ? 9.219 22.422 -19.875 1 58.16 238 GLY A N 1
ATOM 1831 C CA . GLY A 1 238 ? 10.633 22.266 -20.156 1 58.16 238 GLY A CA 1
ATOM 1832 C C . GLY A 1 238 ? 10.93 21.203 -21.188 1 58.16 238 GLY A C 1
ATOM 1833 O O . GLY A 1 238 ? 10.508 20.062 -21.062 1 58.16 238 GLY A O 1
ATOM 1834 N N . LYS A 1 239 ? 11.055 21.641 -22.422 1 51.28 239 LYS A N 1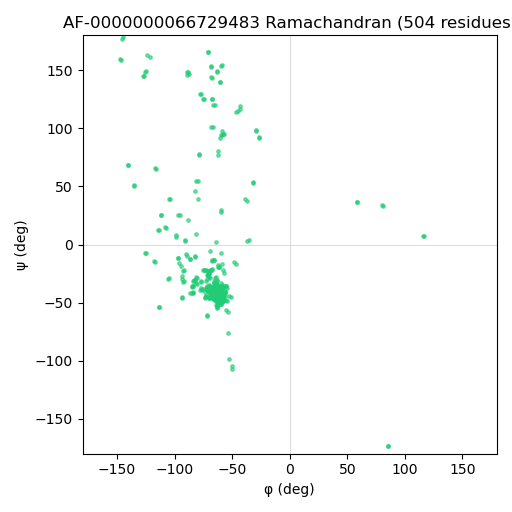
ATOM 1835 C CA . LYS A 1 239 ? 11.547 20.859 -23.547 1 51.28 239 LYS A CA 1
ATOM 1836 C C . LYS A 1 239 ? 12.766 20.031 -23.156 1 51.28 239 LYS A C 1
ATOM 1838 O O . LYS A 1 239 ? 13.562 20.453 -22.312 1 51.28 239 LYS A O 1
ATOM 1843 N N . ASP A 1 240 ? 12.734 18.719 -23.234 1 50.34 240 ASP A N 1
ATOM 1844 C CA . ASP A 1 240 ? 13.945 17.906 -23.281 1 50.34 240 ASP A CA 1
ATOM 1845 C C . ASP A 1 240 ? 15.078 18.656 -23.984 1 50.34 240 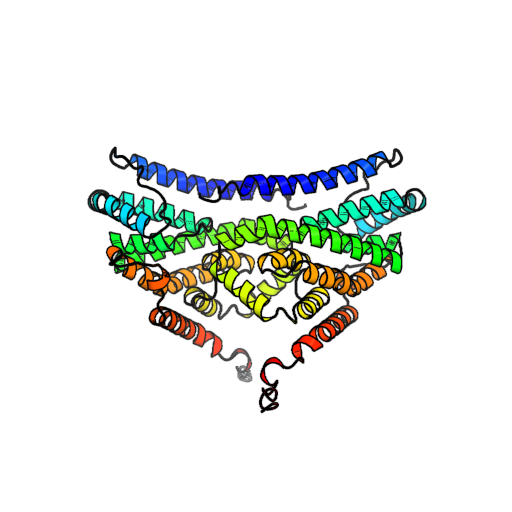ASP A C 1
ATOM 1847 O O . ASP A 1 240 ? 15.148 18.672 -25.219 1 50.34 240 ASP A O 1
ATOM 1851 N N . GLU A 1 241 ? 15.422 19.75 -23.656 1 42.78 241 GLU A N 1
ATOM 1852 C CA . GLU A 1 241 ? 16.516 20.469 -24.281 1 42.78 241 GLU A CA 1
ATOM 1853 C C . GLU A 1 241 ? 17.766 19.594 -24.406 1 42.78 241 GLU A C 1
ATOM 1855 O O . GLU A 1 241 ? 18.812 20.047 -24.875 1 42.78 241 GLU A O 1
ATOM 1860 N N . ALA A 1 242 ? 17.922 18.5 -23.781 1 38.34 242 ALA A N 1
ATOM 1861 C CA . ALA A 1 242 ? 19.203 17.844 -24.016 1 38.34 242 ALA A CA 1
ATOM 1862 C C . ALA A 1 242 ? 19.422 17.547 -25.484 1 38.34 242 ALA A C 1
ATOM 1864 O O . ALA A 1 242 ? 20.469 17.031 -25.875 1 38.34 242 ALA A O 1
ATOM 1865 N N . GLN A 1 243 ? 18.422 17.453 -26.328 1 37.06 243 GLN A N 1
ATOM 1866 C CA . GLN A 1 243 ? 18.906 16.953 -27.609 1 37.06 243 GLN A CA 1
ATOM 1867 C C . GLN A 1 243 ? 19.688 18.016 -28.359 1 37.06 243 GLN A C 1
ATOM 1869 O O . GLN A 1 243 ? 20.484 17.703 -29.266 1 37.06 243 GLN A O 1
ATOM 1874 N N . GLU A 1 244 ? 19.297 19.312 -28.406 1 37.53 244 GLU A N 1
ATOM 1875 C CA . GLU A 1 244 ? 19.812 20.062 -29.547 1 37.53 244 GLU A CA 1
ATOM 1876 C C . GLU A 1 244 ? 21.141 20.734 -29.203 1 37.53 244 GLU A C 1
ATOM 1878 O O . GLU A 1 244 ? 21.562 21.656 -29.891 1 37.53 244 GLU A O 1
ATOM 1883 N N . LYS A 1 245 ? 21.812 20.672 -28.141 1 38.78 245 LYS A N 1
ATOM 1884 C CA . LYS A 1 245 ? 23.016 21.469 -28.281 1 38.78 245 LYS A CA 1
ATOM 1885 C C . LYS A 1 245 ? 23.875 20.969 -29.453 1 38.78 245 LYS A C 1
ATOM 1887 O O . LYS A 1 245 ? 24.25 19.797 -29.484 1 38.78 245 LYS A O 1
ATOM 1892 N N . PRO A 1 246 ? 23.828 21.562 -30.719 1 38.16 246 PRO A N 1
ATOM 1893 C CA . PRO A 1 246 ? 24.75 21.281 -31.812 1 38.16 246 PRO A CA 1
ATOM 1894 C C . PRO A 1 246 ? 26.203 21.281 -31.375 1 38.16 246 PRO A C 1
ATOM 1896 O O . PRO A 1 246 ? 26.578 22.016 -30.438 1 38.16 246 PRO A O 1
ATOM 1899 N N . SER A 1 247 ? 26.906 20.188 -31.406 1 39.62 247 SER A N 1
ATOM 1900 C CA . SER A 1 247 ? 28.359 20.016 -31.359 1 39.62 247 SER A CA 1
ATOM 1901 C C . SER A 1 247 ? 29.078 21.078 -32.156 1 39.62 247 SER A C 1
ATOM 1903 O O . SER A 1 247 ? 29.422 20.859 -33.344 1 39.62 247 SER A O 1
ATOM 1905 N N . GLU A 1 248 ? 28.719 22.297 -32.188 1 36.34 248 GLU A N 1
ATOM 1906 C CA . GLU A 1 248 ? 29.578 23.234 -32.906 1 36.34 248 GLU A CA 1
ATOM 1907 C C . GLU A 1 248 ? 30.984 23.266 -32.312 1 36.34 248 GLU A C 1
ATOM 1909 O O . GLU A 1 248 ? 31.812 24.094 -32.688 1 36.34 248 GLU A O 1
ATOM 1914 N N . MET A 1 249 ? 31.219 22.594 -31.188 1 32.72 249 MET A N 1
ATOM 1915 C CA . MET A 1 249 ? 32.5 23.016 -30.641 1 32.72 249 MET A CA 1
ATOM 1916 C C . MET A 1 249 ? 33.594 22.969 -31.688 1 32.72 249 MET A C 1
ATOM 1918 O O . MET A 1 249 ? 34.344 23.938 -31.859 1 32.72 249 MET A O 1
ATOM 1922 N N . ALA A 1 250 ? 34.531 21.969 -31.594 1 34.44 250 ALA A N 1
ATOM 1923 C CA . ALA A 1 250 ? 36 22.031 -31.578 1 34.44 250 ALA A CA 1
ATOM 1924 C C . ALA A 1 250 ? 36.562 21.984 -33 1 34.44 250 ALA A C 1
ATOM 1926 O O . ALA A 1 250 ? 36.844 20.906 -33.531 1 34.44 250 ALA A O 1
ATOM 1927 N N . VAL A 1 251 ? 35.781 22.328 -34.031 1 34.44 251 VAL A N 1
ATOM 1928 C CA . VAL A 1 251 ? 36.594 22.391 -35.25 1 34.44 251 VAL A CA 1
ATOM 1929 C C . VAL A 1 251 ? 37.656 23.5 -35.125 1 34.44 251 VAL A C 1
ATOM 1931 O O . VAL A 1 251 ? 38.188 23.969 -36.125 1 34.44 251 VAL A O 1
ATOM 1934 N N . GLY A 1 252 ? 37.688 24.172 -33.938 1 27.61 252 GLY A N 1
ATOM 1935 C CA . GLY A 1 252 ? 38.656 25.25 -34.031 1 27.61 252 GLY A CA 1
ATOM 1936 C C . GLY A 1 252 ? 40 24.797 -34.562 1 27.61 252 GLY A C 1
ATOM 1937 O O . GLY A 1 252 ? 40.562 25.375 -35.5 1 27.61 252 GLY A O 1
ATOM 1938 N N . ALA A 1 253 ? 41.094 24.656 -33.656 1 30.83 253 ALA A N 1
ATOM 1939 C CA . ALA A 1 253 ? 42.469 25.109 -33.719 1 30.83 253 ALA A CA 1
ATOM 1940 C C . ALA A 1 253 ? 43.344 24.141 -34.562 1 30.83 253 ALA A C 1
ATOM 1942 O O . ALA A 1 253 ? 43.656 23.062 -34.094 1 30.83 253 ALA A O 1
ATOM 1943 N N . SER A 1 254 ? 42.906 23.703 -35.75 1 24.67 254 SER A N 1
ATOM 1944 C CA . SER A 1 254 ? 44.094 23.5 -36.562 1 24.67 254 SER A CA 1
ATOM 1945 C C . SER A 1 254 ? 44.781 24.812 -36.906 1 24.67 254 SER A C 1
ATOM 1947 O O . SER A 1 254 ? 44.094 25.828 -37.094 1 24.67 254 SER A O 1
ATOM 1949 N N . MET B 1 1 ? -24.641 2.953 19.609 1 23.45 1 MET B N 1
ATOM 1950 C CA . MET B 1 1 ? -23.781 1.974 20.25 1 23.45 1 MET B CA 1
ATOM 1951 C C . MET B 1 1 ? -22.562 1.661 19.375 1 23.45 1 MET B C 1
ATOM 1953 O O . MET B 1 1 ? -22.719 1.311 18.203 1 23.45 1 MET B O 1
ATOM 1957 N N . GLY B 1 2 ? -21.438 2.25 19.547 1 28.95 2 GLY B N 1
ATOM 1958 C CA . GLY B 1 2 ? -20.188 2.438 18.812 1 28.95 2 GLY B CA 1
ATOM 1959 C C . GLY B 1 2 ? -19.5 1.134 18.469 1 28.95 2 GLY B C 1
ATOM 1960 O O . GLY B 1 2 ? -19.422 0.226 19.297 1 28.95 2 GLY B O 1
ATOM 1961 N N . ARG B 1 3 ? -19.766 0.629 17.266 1 36.62 3 ARG B N 1
ATOM 1962 C CA . ARG B 1 3 ? -19.047 -0.572 16.844 1 36.62 3 ARG B CA 1
ATOM 1963 C C . ARG B 1 3 ? -17.688 -0.664 17.547 1 36.62 3 ARG B C 1
ATOM 1965 O O . ARG B 1 3 ? -16.891 0.268 17.469 1 36.62 3 ARG B O 1
ATOM 1972 N N . ASP B 1 4 ? -17.516 -1.302 18.641 1 37.38 4 ASP B N 1
ATOM 1973 C CA . ASP B 1 4 ? -16.391 -1.752 19.453 1 37.38 4 ASP B CA 1
ATOM 1974 C C . ASP B 1 4 ? -15.164 -2.033 18.578 1 37.38 4 ASP B C 1
ATOM 1976 O O . ASP B 1 4 ? -15.25 -2.783 17.609 1 37.38 4 ASP B O 1
ATOM 1980 N N . GLU B 1 5 ? -14.203 -1.226 18.391 1 42.34 5 GLU B N 1
ATOM 1981 C CA . GLU B 1 5 ? -12.867 -0.992 17.859 1 42.34 5 GLU B CA 1
ATOM 1982 C C . GLU B 1 5 ? -11.969 -2.211 18.062 1 42.34 5 GLU B C 1
ATOM 1984 O O . GLU B 1 5 ? -10.758 -2.074 18.234 1 42.34 5 GLU B O 1
ATOM 1989 N N . ARG B 1 6 ? -12.609 -3.309 18.641 1 45.66 6 ARG B N 1
ATOM 1990 C CA . ARG B 1 6 ? -11.828 -4.5 18.938 1 45.66 6 ARG B CA 1
ATOM 1991 C C . ARG B 1 6 ? -11.188 -5.074 17.672 1 45.66 6 ARG B C 1
ATOM 1993 O O . ARG B 1 6 ? -11.734 -5.992 17.062 1 45.66 6 ARG B O 1
ATOM 2000 N N . PHE B 1 7 ? -10.852 -4.445 16.719 1 50.97 7 PHE B N 1
ATOM 2001 C CA . PHE B 1 7 ? -10.391 -4.711 15.359 1 50.97 7 PHE B CA 1
ATOM 2002 C C . PHE B 1 7 ? -9.195 -5.656 15.367 1 50.97 7 PHE B C 1
ATOM 2004 O O . PHE B 1 7 ? -9.156 -6.621 14.602 1 50.97 7 PHE B O 1
ATOM 2011 N N . PRO B 1 8 ? -8.117 -5.188 16.094 1 60.62 8 PRO B N 1
ATOM 2012 C CA . PRO B 1 8 ? -6.797 -5.723 15.734 1 60.62 8 PRO B CA 1
ATOM 2013 C C . PRO B 1 8 ? -6.617 -7.176 16.172 1 60.62 8 PRO B C 1
ATOM 2015 O O . PRO B 1 8 ? -6.008 -7.965 15.438 1 60.62 8 PRO B O 1
ATOM 2018 N N . VAL B 1 9 ? -7.285 -7.605 17.328 1 63.59 9 VAL B N 1
ATOM 2019 C CA . VAL B 1 9 ? -6.984 -8.914 17.891 1 63.59 9 VAL B CA 1
ATOM 2020 C C . VAL B 1 9 ? -7.656 -10.008 17.062 1 63.59 9 VAL B C 1
ATOM 2022 O O . VAL B 1 9 ? -7.062 -11.055 16.797 1 63.59 9 VAL B O 1
ATOM 2025 N N . TRP B 1 10 ? -8.82 -9.719 16.656 1 66.12 10 TRP B N 1
ATOM 2026 C CA . TRP B 1 10 ? -9.547 -10.742 15.906 1 66.12 10 TRP B CA 1
ATOM 2027 C C . TRP B 1 10 ? -8.914 -10.969 14.539 1 66.12 10 TRP B C 1
ATOM 2029 O O . TRP B 1 10 ? -8.852 -12.109 14.062 1 66.12 10 TRP B O 1
ATOM 2039 N N . GLU B 1 11 ? -8.469 -9.891 13.977 1 72.56 11 GLU B N 1
ATOM 2040 C CA . GLU B 1 11 ? -7.797 -10.023 12.688 1 72.56 11 GLU B CA 1
ATOM 2041 C C . GLU B 1 11 ? -6.512 -10.836 12.82 1 72.56 11 GLU B C 1
ATOM 2043 O O . GLU B 1 11 ? -6.223 -11.695 11.977 1 72.56 11 GLU B O 1
ATOM 2048 N N . ALA B 1 12 ? -5.828 -10.539 13.859 1 73.5 12 ALA B N 1
ATOM 2049 C CA . ALA B 1 12 ? -4.617 -11.305 14.133 1 73.5 12 ALA B CA 1
ATOM 2050 C C . ALA B 1 12 ? -4.945 -12.766 14.414 1 73.5 12 ALA B C 1
ATOM 2052 O O . ALA B 1 12 ? -4.234 -13.672 13.961 1 73.5 12 ALA B O 1
ATOM 2053 N N . ALA B 1 13 ? -5.961 -12.93 15.047 1 75.69 13 ALA B N 1
ATOM 2054 C CA . ALA B 1 13 ? -6.406 -14.289 15.375 1 75.69 13 ALA B CA 1
ATOM 2055 C C . ALA B 1 13 ? -6.805 -15.055 14.117 1 75.69 13 ALA B C 1
ATOM 2057 O O . ALA B 1 13 ? -6.504 -16.234 13.984 1 75.69 13 ALA B O 1
ATOM 2058 N N . LEU B 1 14 ? -7.402 -14.398 13.211 1 76.56 14 LEU B N 1
ATOM 2059 C CA . LEU B 1 14 ? -7.801 -15.031 11.953 1 76.56 14 LEU B CA 1
ATOM 2060 C C . LEU B 1 14 ? -6.578 -15.43 11.133 1 76.56 14 LEU B C 1
ATOM 2062 O O . LEU B 1 14 ? -6.523 -16.531 10.586 1 76.56 14 LEU B O 1
ATOM 2066 N N . GLY B 1 15 ? -5.676 -14.5 11.055 1 78.69 15 GLY B N 1
ATOM 2067 C CA . GLY B 1 15 ? -4.434 -14.836 10.367 1 78.69 15 GLY B CA 1
ATOM 2068 C C . GLY B 1 15 ? -3.717 -16.016 10.984 1 78.69 15 GLY B C 1
ATOM 2069 O O . GLY B 1 15 ? -3.268 -16.922 10.273 1 78.69 15 GLY B O 1
ATOM 2070 N N . ALA B 1 16 ? -3.729 -15.984 12.242 1 80.56 16 ALA B N 1
ATOM 2071 C CA . ALA B 1 16 ? -3.09 -17.078 12.969 1 80.56 16 ALA B CA 1
ATOM 2072 C C . ALA B 1 16 ? -3.838 -18.391 12.758 1 80.56 16 ALA B C 1
ATOM 2074 O O . ALA B 1 16 ? -3.219 -19.453 12.633 1 80.56 16 ALA B O 1
ATOM 2075 N N . GLY B 1 17 ? -5.082 -18.266 12.711 1 81.12 17 GLY B N 1
ATOM 2076 C CA . GLY B 1 17 ? -5.895 -19.453 12.461 1 81.12 17 GLY B CA 1
ATOM 2077 C C . GLY B 1 17 ? -5.645 -20.078 11.102 1 81.12 17 GLY B C 1
ATOM 2078 O O . GLY B 1 17 ? -5.516 -21.297 10.984 1 81.12 17 GLY B O 1
ATOM 2079 N N . VAL B 1 18 ? -5.551 -19.234 10.117 1 82 18 VAL B N 1
ATOM 2080 C CA . VAL B 1 18 ? -5.273 -19.719 8.766 1 82 18 VAL B CA 1
ATOM 2081 C C . VAL B 1 18 ? -3.9 -20.375 8.727 1 82 18 VAL B C 1
ATOM 2083 O O . VAL B 1 18 ? -3.756 -21.484 8.18 1 82 18 VAL B O 1
ATOM 2086 N N . ALA B 1 19 ? -2.959 -19.734 9.32 1 82.94 19 ALA B N 1
ATOM 2087 C CA . ALA B 1 19 ? -1.611 -20.297 9.375 1 82.94 19 ALA B CA 1
ATOM 2088 C C . ALA B 1 19 ? -1.607 -21.641 10.094 1 82.94 19 ALA B C 1
ATOM 2090 O O . ALA B 1 19 ? -0.938 -22.578 9.656 1 82.94 19 ALA B O 1
ATOM 2091 N N . ALA B 1 20 ? -2.354 -21.688 11.148 1 84.31 20 ALA B N 1
ATOM 2092 C CA . ALA B 1 20 ? -2.441 -22.922 11.93 1 84.31 20 ALA B CA 1
ATOM 2093 C C . ALA B 1 20 ? -3.059 -24.047 11.102 1 84.31 20 ALA B C 1
ATOM 2095 O O . ALA B 1 20 ? -2.625 -25.203 11.188 1 84.31 20 ALA B O 1
ATOM 2096 N N . ALA B 1 21 ? -4.016 -23.703 10.336 1 84.38 21 ALA B N 1
ATOM 2097 C CA . ALA B 1 21 ? -4.652 -24.703 9.484 1 84.38 21 ALA B CA 1
ATOM 2098 C C . ALA B 1 21 ? -3.666 -25.266 8.469 1 84.38 21 ALA B C 1
ATOM 2100 O O . ALA B 1 21 ? -3.619 -26.484 8.242 1 84.38 21 ALA B O 1
ATOM 2101 N N . PHE B 1 22 ? -2.85 -24.438 7.938 1 84.44 22 PHE B N 1
ATOM 2102 C CA . PHE B 1 22 ? -1.85 -24.891 6.973 1 84.44 22 PHE B CA 1
ATOM 2103 C C . PHE B 1 22 ? -0.777 -25.719 7.656 1 84.44 22 PHE B C 1
ATOM 2105 O O . PHE B 1 22 ? -0.353 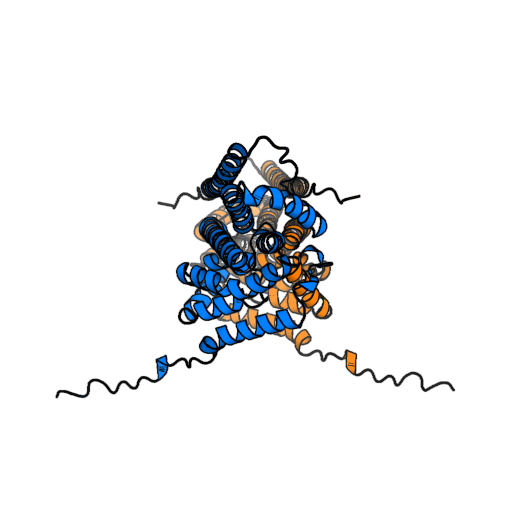-26.75 7.125 1 84.44 22 PHE B O 1
ATOM 2112 N N . ALA B 1 23 ? -0.427 -25.281 8.828 1 83.94 23 ALA B N 1
ATOM 2113 C CA . ALA B 1 23 ? 0.559 -26.031 9.586 1 83.94 23 ALA B CA 1
ATOM 2114 C C . ALA B 1 23 ? 0.037 -27.438 9.922 1 83.94 23 ALA B C 1
ATOM 2116 O O . ALA B 1 23 ? 0.761 -28.422 9.789 1 83.94 23 ALA B O 1
ATOM 2117 N N . ALA B 1 24 ? -1.158 -27.469 10.305 1 82.38 24 ALA B N 1
ATOM 2118 C CA . ALA B 1 24 ? -1.777 -28.75 10.609 1 82.38 24 ALA B CA 1
ATOM 2119 C C . ALA B 1 24 ? -1.806 -29.656 9.383 1 82.38 24 ALA B C 1
ATOM 2121 O O . ALA B 1 24 ? -1.536 -30.859 9.484 1 82.38 24 ALA B O 1
ATOM 2122 N N . GLY B 1 25 ? -2.15 -29.125 8.266 1 79.25 25 GLY B N 1
ATOM 2123 C CA . GLY B 1 25 ? -2.125 -29.891 7.027 1 79.25 25 GLY B CA 1
ATOM 2124 C C . GLY B 1 25 ? -0.753 -30.438 6.695 1 79.25 25 GLY B C 1
ATOM 2125 O O . GLY B 1 25 ? -0.621 -31.609 6.34 1 79.25 25 GLY B O 1
ATOM 2126 N N . LEU B 1 26 ? 0.261 -29.641 6.906 1 81.81 26 LEU B N 1
ATOM 2127 C CA . LEU B 1 26 ? 1.625 -30.047 6.602 1 81.81 26 LEU B CA 1
ATOM 2128 C C . LEU B 1 26 ? 2.096 -31.125 7.57 1 81.81 26 LEU B C 1
ATOM 2130 O O . LEU B 1 26 ? 2.793 -32.062 7.176 1 81.81 26 LEU B O 1
ATOM 2134 N N . VAL B 1 27 ? 1.731 -30.938 8.82 1 82.31 27 VAL B N 1
ATOM 2135 C CA . VAL B 1 27 ? 2.059 -31.953 9.812 1 82.31 27 VAL B CA 1
ATOM 2136 C C . VAL B 1 27 ? 1.381 -33.281 9.445 1 82.31 27 VAL B C 1
ATOM 2138 O O . VAL B 1 27 ? 1.99 -34.344 9.547 1 82.31 27 VAL B O 1
ATOM 2141 N N . GLY B 1 28 ? 0.152 -33.188 9.047 1 80.69 28 GLY B N 1
ATOM 2142 C CA . GLY B 1 28 ? -0.541 -34.375 8.594 1 80.69 28 GLY B CA 1
ATOM 2143 C C . GLY B 1 28 ? 0.171 -35.094 7.449 1 80.69 28 GLY B C 1
ATOM 2144 O O . GLY B 1 28 ? 0.308 -36.312 7.461 1 80.69 28 GLY B O 1
ATOM 2145 N N . VAL B 1 29 ? 0.62 -34.344 6.516 1 79.5 29 VAL B N 1
ATOM 2146 C CA . VAL B 1 29 ? 1.367 -34.875 5.387 1 79.5 29 VAL B CA 1
ATOM 2147 C C . VAL B 1 29 ? 2.654 -35.531 5.883 1 79.5 29 VAL B C 1
ATOM 2149 O O . VAL B 1 29 ? 2.984 -36.656 5.488 1 79.5 29 VAL B O 1
ATOM 2152 N N . TYR B 1 30 ? 3.357 -34.875 6.754 1 78.06 30 TYR B N 1
ATOM 2153 C CA . TYR B 1 30 ? 4.609 -35.375 7.305 1 78.06 30 TYR B CA 1
ATOM 2154 C C . TYR B 1 30 ? 4.398 -36.688 8.023 1 78.06 30 TYR B C 1
ATOM 2156 O O . TYR B 1 30 ? 5.195 -37.625 7.867 1 78.06 30 TYR B O 1
ATOM 2164 N N . LEU B 1 31 ? 3.369 -36.781 8.727 1 80.31 31 LEU B N 1
ATOM 2165 C CA . LEU B 1 31 ? 3.105 -37.969 9.516 1 80.31 31 LEU B CA 1
ATOM 2166 C C . LEU B 1 31 ? 2.672 -39.125 8.625 1 80.31 31 LEU B C 1
ATOM 2168 O O . LEU B 1 31 ? 2.814 -40.312 8.992 1 80.31 31 LEU B O 1
ATOM 2172 N N . SER B 1 32 ? 2.211 -38.812 7.527 1 78.5 32 SER B N 1
ATOM 2173 C CA . SER B 1 32 ? 1.73 -39.875 6.629 1 78.5 32 SER B CA 1
ATOM 2174 C C . SER B 1 32 ? 2.846 -40.375 5.719 1 78.5 32 SER B C 1
ATOM 2176 O O . SER B 1 32 ? 2.678 -41.375 5.016 1 78.5 32 SER B O 1
ATOM 2178 N N . MET B 1 33 ? 3.932 -39.688 5.766 1 75.38 33 MET B N 1
ATOM 2179 C CA . MET B 1 33 ? 5.07 -40.094 4.934 1 75.38 33 MET B CA 1
ATOM 2180 C C . MET B 1 33 ? 5.961 -41.094 5.664 1 75.38 33 MET B C 1
ATOM 2182 O O . MET B 1 33 ? 5.957 -41.156 6.895 1 75.38 33 MET B O 1
ATOM 2186 N N . PRO B 1 34 ? 6.555 -41.969 4.789 1 72.88 34 PRO B N 1
ATOM 2187 C CA . PRO B 1 34 ? 7.445 -42.906 5.457 1 72.88 34 PRO B CA 1
ATOM 2188 C C . PRO B 1 34 ? 8.578 -42.219 6.219 1 72.88 34 PRO B C 1
ATOM 2190 O O . PRO B 1 34 ? 8.859 -41.062 5.98 1 72.88 34 PRO B O 1
ATOM 2193 N N . ASP B 1 35 ? 9.086 -42.906 7.246 1 66.12 35 ASP B N 1
ATOM 2194 C CA . ASP B 1 35 ? 10.148 -42.375 8.094 1 66.12 35 ASP B CA 1
ATOM 2195 C C . ASP B 1 35 ? 11.422 -42.125 7.281 1 66.12 35 ASP B C 1
ATOM 2197 O O . ASP B 1 35 ? 12.125 -43.062 6.914 1 66.12 35 ASP B O 1
ATOM 2201 N N . SER B 1 36 ? 11.445 -41.094 6.562 1 67.31 36 SER B N 1
ATOM 2202 C CA . SER B 1 36 ? 12.648 -40.719 5.832 1 67.31 36 SER B CA 1
ATOM 2203 C C . SER B 1 36 ? 13.125 -39.344 6.227 1 67.31 36 SER B C 1
ATOM 2205 O O . SER B 1 36 ? 12.43 -38.625 6.953 1 67.31 36 SER B O 1
ATOM 2207 N N . ASP B 1 37 ? 14.32 -39.094 5.941 1 67.31 37 ASP B N 1
ATOM 2208 C CA . ASP B 1 37 ? 14.914 -37.75 6.137 1 67.31 37 ASP B CA 1
ATOM 2209 C C . ASP B 1 37 ? 14.281 -36.719 5.207 1 67.31 37 ASP B C 1
ATOM 2211 O O . ASP B 1 37 ? 14.469 -36.781 3.992 1 67.31 37 ASP B O 1
ATOM 2215 N N . TYR B 1 38 ? 13.391 -36 5.875 1 69.5 38 TYR B N 1
ATOM 2216 C CA . TYR B 1 38 ? 12.672 -35 5.086 1 69.5 38 TYR B CA 1
ATOM 2217 C C . TYR B 1 38 ? 13.32 -33.656 5.207 1 69.5 38 TYR B C 1
ATOM 2219 O O . TYR B 1 38 ? 12.664 -32.625 5.031 1 69.5 38 TYR B O 1
ATOM 2227 N N . SER B 1 39 ? 14.617 -33.625 5.504 1 71.94 39 SER B N 1
ATOM 2228 C CA . SER B 1 39 ? 15.359 -32.375 5.637 1 71.94 39 SER B CA 1
ATOM 2229 C C . SER B 1 39 ? 15.453 -31.641 4.305 1 71.94 39 SER B C 1
ATOM 2231 O O . SER B 1 39 ? 15.734 -30.438 4.27 1 71.94 39 SER B O 1
ATOM 2233 N N . PHE B 1 40 ? 15.117 -32.375 3.258 1 71.56 40 PHE B N 1
ATOM 2234 C CA . PHE B 1 40 ? 15.203 -31.781 1.93 1 71.56 40 PHE B CA 1
ATOM 2235 C C . PHE B 1 40 ? 13.961 -30.938 1.627 1 71.56 40 PHE B C 1
ATOM 2237 O O . PHE B 1 40 ? 13.945 -30.172 0.667 1 71.56 40 PHE B O 1
ATOM 2244 N N . LEU B 1 41 ? 13.008 -31.094 2.482 1 78.12 41 LEU B N 1
ATOM 2245 C CA . LEU B 1 41 ? 11.758 -30.391 2.232 1 78.12 41 LEU B CA 1
ATOM 2246 C C . LEU B 1 41 ? 11.883 -28.922 2.648 1 78.12 41 LEU B C 1
ATOM 2248 O O . LEU B 1 41 ? 11.477 -28.547 3.756 1 78.12 41 LEU B O 1
ATOM 2252 N N . LYS B 1 42 ? 12.508 -28.172 1.835 1 82.38 42 LYS B N 1
ATOM 2253 C CA . LYS B 1 42 ? 12.664 -26.719 1.997 1 82.38 42 LYS B CA 1
ATOM 2254 C C . LYS B 1 42 ? 12.18 -25.984 0.757 1 82.38 42 LYS B C 1
ATOM 2256 O O . LYS B 1 42 ? 12.211 -26.516 -0.35 1 82.38 42 LYS B O 1
ATOM 2261 N N . LEU B 1 43 ? 11.695 -24.828 1.029 1 85.38 43 LEU B N 1
ATOM 2262 C CA . LEU B 1 43 ? 11.273 -23.984 -0.089 1 85.38 43 LEU B CA 1
ATOM 2263 C C . LEU B 1 43 ? 12.461 -23.594 -0.953 1 85.38 43 LEU B C 1
ATOM 2265 O O . LEU B 1 43 ? 13.445 -23.031 -0.449 1 85.38 43 LEU B O 1
ATOM 2269 N N . PRO B 1 44 ? 12.383 -23.984 -2.17 1 90.12 44 PRO B N 1
ATOM 2270 C CA . PRO B 1 44 ? 13.508 -23.609 -3.035 1 90.12 44 PRO B CA 1
ATOM 2271 C C . PRO B 1 44 ? 13.57 -22.109 -3.293 1 90.12 44 PRO B C 1
ATOM 2273 O O . PRO B 1 44 ? 12.539 -21.453 -3.471 1 90.12 44 PRO B O 1
ATOM 2276 N N . ARG B 1 45 ? 14.805 -21.672 -3.359 1 87.81 45 ARG B N 1
ATOM 2277 C CA . ARG B 1 45 ? 15 -20.234 -3.541 1 87.81 45 ARG B CA 1
ATOM 2278 C C . ARG B 1 45 ? 15.719 -19.938 -4.855 1 87.81 45 ARG B C 1
ATOM 2280 O O . ARG B 1 45 ? 15.844 -18.781 -5.254 1 87.81 45 ARG B O 1
ATOM 2287 N N . ASN B 1 46 ? 16.266 -20.922 -5.402 1 90.25 46 ASN B N 1
ATOM 2288 C CA . ASN B 1 46 ? 16.906 -20.812 -6.707 1 90.25 46 ASN B CA 1
ATOM 2289 C C . ASN B 1 46 ? 16.734 -22.109 -7.512 1 90.25 46 ASN B C 1
ATOM 2291 O O . ASN B 1 46 ? 16.172 -23.078 -7.012 1 90.25 46 ASN B O 1
ATOM 2295 N N . LEU B 1 47 ? 17.234 -22.031 -8.688 1 92.69 47 LEU B N 1
ATOM 2296 C CA . LEU B 1 47 ? 17.031 -23.156 -9.609 1 92.69 47 LEU B CA 1
ATOM 2297 C C . LEU B 1 47 ? 17.766 -24.391 -9.141 1 92.69 47 LEU B C 1
ATOM 2299 O O . LEU B 1 47 ? 17.281 -25.516 -9.305 1 92.69 47 LEU B O 1
ATOM 2303 N N . GLN B 1 48 ? 18.906 -24.172 -8.594 1 92.25 48 GLN B N 1
ATOM 2304 C CA . GLN B 1 48 ? 19.703 -25.297 -8.117 1 92.25 48 GLN B CA 1
ATOM 2305 C C . GLN B 1 48 ? 18.984 -26.031 -6.984 1 92.25 48 GLN B C 1
ATOM 2307 O O . GLN B 1 48 ? 18.891 -27.266 -6.992 1 92.25 48 GLN B O 1
ATOM 2312 N N . GLU B 1 49 ? 18.516 -25.328 -6.051 1 92.69 49 GLU B N 1
ATOM 2313 C CA . GLU B 1 49 ? 17.75 -25.922 -4.945 1 92.69 49 GLU B CA 1
ATOM 2314 C C . GLU B 1 49 ? 16.5 -26.609 -5.449 1 92.69 49 GLU B C 1
ATOM 2316 O O . GLU B 1 49 ? 16.094 -27.656 -4.914 1 92.69 49 GLU B O 1
ATOM 2321 N N . LEU B 1 50 ? 15.93 -26.031 -6.441 1 95.06 50 LEU B N 1
ATOM 2322 C CA . LEU B 1 50 ? 14.727 -26.625 -7.008 1 95.06 50 LEU B CA 1
ATOM 2323 C C . LEU B 1 50 ? 15.039 -27.969 -7.664 1 95.06 50 LEU B C 1
ATOM 2325 O O . LEU B 1 50 ? 14.273 -28.922 -7.516 1 95.06 50 LEU B O 1
ATOM 2329 N N . GLN B 1 51 ? 16.094 -28 -8.398 1 93.25 51 GLN B N 1
ATOM 2330 C CA . GLN B 1 51 ? 16.484 -29.234 -9.055 1 93.25 51 GLN B CA 1
ATOM 2331 C C . GLN B 1 51 ? 16.75 -30.344 -8.031 1 93.25 51 GLN B C 1
ATOM 2333 O O . GLN B 1 51 ? 16.359 -31.484 -8.227 1 93.25 51 GLN B O 1
ATOM 2338 N N . ILE B 1 52 ? 17.391 -29.984 -6.969 1 90.62 52 ILE B N 1
ATOM 2339 C CA . ILE B 1 52 ? 17.672 -30.938 -5.902 1 90.62 52 ILE B CA 1
ATOM 2340 C C . ILE B 1 52 ? 16.359 -31.422 -5.285 1 90.62 52 ILE B C 1
ATOM 2342 O O . ILE B 1 52 ? 16.172 -32.625 -5.105 1 90.62 52 ILE B O 1
ATOM 2346 N N . LEU B 1 53 ? 15.539 -30.531 -5.008 1 92 53 LEU B N 1
ATOM 2347 C CA . LEU B 1 53 ? 14.234 -30.875 -4.441 1 92 53 LEU B CA 1
ATOM 2348 C C . LEU B 1 53 ? 13.453 -31.781 -5.383 1 92 53 LEU B C 1
ATOM 2350 O O . LEU B 1 53 ? 12.859 -32.75 -4.945 1 92 53 LEU B O 1
ATOM 2354 N N . THR B 1 54 ? 13.438 -31.422 -6.633 1 93.81 54 THR B N 1
ATOM 2355 C CA . THR B 1 54 ? 12.727 -32.188 -7.637 1 93.81 54 THR B CA 1
ATOM 2356 C C . THR B 1 54 ? 13.25 -33.625 -7.672 1 93.81 54 THR B C 1
ATOM 2358 O O . THR B 1 54 ? 12.469 -34.594 -7.77 1 93.81 54 THR B O 1
ATOM 2361 N N . 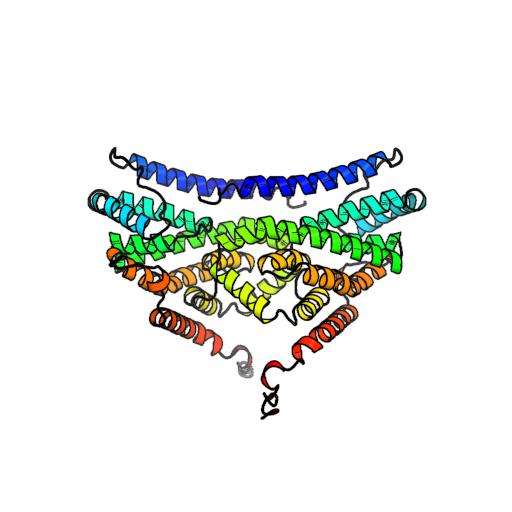GLY B 1 55 ? 14.555 -33.781 -7.652 1 89.94 55 GLY B N 1
ATOM 2362 C CA . GLY B 1 55 ? 15.156 -35.125 -7.648 1 89.94 55 GLY B CA 1
ATOM 2363 C C . GLY B 1 55 ? 14.68 -36 -6.5 1 89.94 55 GLY B C 1
ATOM 2364 O O . GLY B 1 55 ? 14.359 -37.156 -6.691 1 89.94 55 GLY B O 1
ATOM 2365 N N . HIS B 1 56 ? 14.57 -35.406 -5.379 1 86.88 56 HIS B N 1
ATOM 2366 C CA . HIS B 1 56 ? 14.117 -36.125 -4.203 1 86.88 56 HIS B CA 1
ATOM 2367 C C . HIS B 1 56 ? 12.625 -36.438 -4.297 1 86.88 56 HIS B C 1
ATOM 2369 O O . HIS B 1 56 ? 12.203 -37.562 -3.955 1 86.88 56 HIS B O 1
ATOM 2375 N N . LEU B 1 57 ? 11.914 -35.594 -4.758 1 90.12 57 LEU B N 1
ATOM 2376 C CA . LEU B 1 57 ? 10.461 -35.75 -4.766 1 90.12 57 LEU B CA 1
ATOM 2377 C C . LEU B 1 57 ? 10.023 -36.719 -5.867 1 90.12 57 LEU B C 1
ATOM 2379 O O . LEU B 1 57 ? 9 -37.375 -5.734 1 90.12 57 LEU B O 1
ATOM 2383 N N . GLU B 1 58 ? 10.773 -36.719 -6.938 1 88.88 58 GLU B N 1
ATOM 2384 C CA . GLU B 1 58 ? 10.445 -37.656 -8.008 1 88.88 58 GLU B CA 1
ATOM 2385 C C . GLU B 1 58 ? 10.391 -39.094 -7.488 1 88.88 58 GLU B C 1
ATOM 2387 O O . GLU B 1 58 ? 9.531 -39.875 -7.91 1 88.88 58 GLU B O 1
ATOM 2392 N N . ASN B 1 59 ? 11.234 -39.344 -6.594 1 82 59 ASN B N 1
ATOM 2393 C CA . ASN B 1 59 ? 11.297 -40.688 -6.008 1 82 59 ASN B CA 1
ATOM 2394 C C . ASN B 1 59 ? 10.094 -40.969 -5.113 1 82 59 ASN B C 1
ATOM 2396 O O . ASN B 1 59 ? 9.641 -42.094 -5.004 1 82 59 ASN B O 1
ATOM 2400 N N . TYR B 1 60 ? 9.562 -39.906 -4.602 1 81.56 60 TYR B N 1
ATOM 2401 C CA . TYR B 1 60 ? 8.461 -40.031 -3.664 1 81.56 60 TYR B CA 1
ATOM 2402 C C . TYR B 1 60 ? 7.117 -39.938 -4.383 1 81.56 60 TYR B C 1
ATOM 2404 O O . TYR B 1 60 ? 6.117 -40.5 -3.941 1 81.56 60 TYR B O 1
ATOM 2412 N N . THR B 1 61 ? 7.047 -39.25 -5.426 1 84.44 61 THR B N 1
ATOM 2413 C CA . THR B 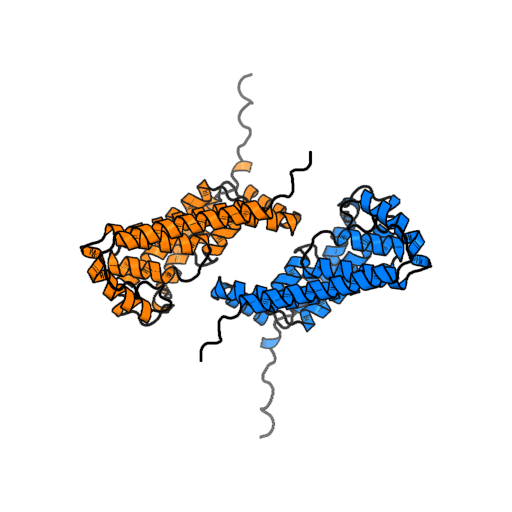1 61 ? 5.797 -38.875 -6.082 1 84.44 61 THR B CA 1
ATOM 2414 C C . THR B 1 61 ? 5.059 -40.125 -6.566 1 84.44 61 THR B C 1
ATOM 2416 O O . THR B 1 61 ? 3.832 -40.219 -6.465 1 84.44 61 THR B O 1
ATOM 2419 N N . SER B 1 62 ? 5.766 -41.125 -6.984 1 84.62 62 SER B N 1
ATOM 2420 C CA . SER B 1 62 ? 5.129 -42.344 -7.508 1 84.62 62 SER B CA 1
ATOM 2421 C C . SER B 1 62 ? 4.469 -43.156 -6.391 1 84.62 62 SER B C 1
ATOM 2423 O O . SER B 1 62 ? 3.344 -43.625 -6.547 1 84.62 62 SER B O 1
ATOM 2425 N N . ASP B 1 63 ? 5.105 -43.188 -5.277 1 85.19 63 ASP B N 1
ATOM 2426 C CA . ASP B 1 63 ? 4.625 -44.031 -4.191 1 85.19 63 ASP B CA 1
ATOM 2427 C C . ASP B 1 63 ? 3.707 -43.25 -3.254 1 85.19 63 ASP B C 1
ATOM 2429 O O . ASP B 1 63 ? 2.871 -43.844 -2.562 1 85.19 63 ASP B O 1
ATOM 2433 N N . TYR B 1 64 ? 3.898 -41.906 -3.289 1 87.19 64 TYR B N 1
ATOM 2434 C CA . TYR B 1 64 ? 3.16 -41.094 -2.346 1 87.19 64 TYR B CA 1
ATOM 2435 C C . TYR B 1 64 ? 2.568 -39.875 -3.043 1 87.19 64 TYR B C 1
ATOM 2437 O O . TYR B 1 64 ? 2.734 -38.719 -2.578 1 87.19 64 TYR B O 1
ATOM 2445 N N . THR B 1 65 ? 1.879 -40.125 -4.117 1 89.81 65 THR B N 1
ATOM 2446 C CA . THR B 1 65 ? 1.358 -39.062 -4.98 1 89.81 65 THR B CA 1
ATOM 2447 C C . THR B 1 65 ? 0.438 -38.125 -4.199 1 89.81 65 THR B C 1
ATOM 2449 O O . THR B 1 65 ? 0.57 -36.906 -4.285 1 89.81 65 THR B O 1
ATOM 2452 N N . LEU B 1 66 ? -0.484 -38.719 -3.389 1 89.19 66 LEU B N 1
ATOM 2453 C CA . LEU B 1 66 ? -1.458 -37.906 -2.654 1 89.19 66 LEU B CA 1
ATOM 2454 C C . LEU B 1 66 ? -0.769 -37.031 -1.619 1 89.19 66 LEU B C 1
ATOM 2456 O O . LEU B 1 66 ? -1.146 -35.875 -1.438 1 89.19 66 LEU B O 1
ATOM 2460 N N . GLN B 1 67 ? 0.205 -37.562 -0.958 1 88 67 GLN B N 1
ATOM 2461 C CA . GLN B 1 67 ? 0.94 -36.781 0.045 1 88 67 GLN B CA 1
ATOM 2462 C C . GLN B 1 67 ? 1.689 -35.625 -0.592 1 88 67 GLN B C 1
ATOM 2464 O O . GLN B 1 67 ? 1.701 -34.531 -0.051 1 88 67 GLN B O 1
ATOM 2469 N N . VAL B 1 68 ? 2.307 -35.906 -1.749 1 90.56 68 VAL B N 1
ATOM 2470 C CA . VAL B 1 68 ? 3.055 -34.875 -2.451 1 90.56 68 VAL B CA 1
ATOM 2471 C C . VAL B 1 68 ? 2.098 -33.781 -2.939 1 90.56 68 VAL B C 1
ATOM 2473 O O . VAL B 1 68 ? 2.383 -32.594 -2.807 1 90.56 68 VAL B O 1
ATOM 2476 N N . LEU B 1 69 ? 0.933 -34.25 -3.387 1 93 69 LEU B N 1
ATOM 2477 C CA . LEU B 1 69 ? -0.065 -33.312 -3.883 1 93 69 LEU B CA 1
ATOM 2478 C C . LEU B 1 69 ? -0.592 -32.406 -2.752 1 93 69 LEU B C 1
ATOM 2480 O O . LEU B 1 69 ? -0.685 -31.203 -2.902 1 93 69 LEU B O 1
ATOM 2484 N N . VAL B 1 70 ? -0.914 -33 -1.646 1 91.38 70 VAL B N 1
ATOM 2485 C CA . VAL B 1 70 ? -1.457 -32.25 -0.51 1 91.38 70 VAL B CA 1
ATOM 2486 C C . VAL B 1 70 ? -0.396 -31.312 0.047 1 91.38 70 VAL B C 1
ATOM 2488 O O . VAL B 1 70 ? -0.69 -30.156 0.365 1 91.38 70 VAL B O 1
ATOM 2491 N N . GLY B 1 71 ? 0.825 -31.828 0.169 1 91.19 71 GLY B N 1
ATOM 2492 C CA . GLY B 1 71 ? 1.921 -30.984 0.602 1 91.19 71 GLY B CA 1
ATOM 2493 C C . GLY B 1 71 ? 2.166 -29.812 -0.327 1 91.19 71 GLY B C 1
ATOM 2494 O O . GLY B 1 71 ? 2.35 -28.672 0.129 1 91.19 71 GLY B O 1
ATOM 2495 N N . TYR B 1 72 ? 2.164 -30.109 -1.615 1 94 72 TYR B N 1
ATOM 2496 C CA . TYR B 1 72 ? 2.342 -29.062 -2.627 1 94 72 TYR B CA 1
ATOM 2497 C C . TYR B 1 72 ? 1.271 -28 -2.498 1 94 72 TYR B C 1
ATOM 2499 O O . TYR B 1 72 ? 1.582 -26.797 -2.445 1 94 72 TYR B O 1
ATOM 2507 N N . CYS B 1 73 ? 0.027 -28.422 -2.395 1 94.81 73 CYS B N 1
ATOM 2508 C CA . CYS B 1 73 ? -1.089 -27.484 -2.295 1 94.81 73 CYS B CA 1
ATOM 2509 C C . CYS B 1 73 ? -1.004 -26.672 -1.011 1 94.81 73 CYS B C 1
ATOM 2511 O O . CYS B 1 73 ? -1.181 -25.453 -1.033 1 94.81 73 CYS B O 1
ATOM 2513 N N . ALA B 1 74 ? -0.698 -27.328 0.062 1 92.94 74 ALA B N 1
ATOM 2514 C CA . ALA B 1 74 ? -0.609 -26.641 1.346 1 92.94 74 ALA B CA 1
ATOM 2515 C C . ALA B 1 74 ? 0.453 -25.547 1.307 1 92.94 74 ALA B C 1
ATOM 2517 O O . ALA B 1 74 ? 0.205 -24.406 1.732 1 92.94 74 ALA B O 1
ATOM 2518 N N . VAL B 1 75 ? 1.604 -25.859 0.722 1 93.12 75 VAL B N 1
ATOM 2519 C CA . VAL B 1 75 ? 2.715 -24.922 0.676 1 93.12 75 VAL B CA 1
ATOM 2520 C C . VAL B 1 75 ? 2.383 -23.766 -0.276 1 93.12 75 VAL B C 1
ATOM 2522 O O . VAL B 1 75 ? 2.535 -22.594 0.076 1 93.12 75 VAL B O 1
ATOM 2525 N N . TYR B 1 76 ? 1.876 -24.125 -1.398 1 95.44 76 TYR B N 1
ATOM 2526 C CA . TYR B 1 76 ? 1.566 -23.125 -2.404 1 95.44 76 TYR B CA 1
ATOM 2527 C C . TYR B 1 76 ? 0.475 -22.172 -1.913 1 95.44 76 TYR B C 1
ATOM 2529 O O . TYR B 1 76 ? 0.611 -20.953 -2.012 1 95.44 76 TYR B O 1
ATOM 2537 N N . ILE B 1 77 ? -0.587 -22.703 -1.383 1 96.19 77 ILE B N 1
ATOM 2538 C CA . ILE B 1 77 ? -1.702 -21.891 -0.896 1 96.19 77 ILE B CA 1
ATOM 2539 C C . ILE B 1 77 ? -1.232 -21 0.251 1 96.19 77 ILE B C 1
ATOM 2541 O O . ILE B 1 77 ? -1.594 -19.828 0.318 1 96.19 77 ILE B O 1
ATOM 2545 N N . PHE B 1 78 ? -0.422 -21.562 1.102 1 93.62 78 PHE B N 1
ATOM 2546 C CA . PHE B 1 78 ? 0.136 -20.766 2.195 1 93.62 78 PHE B CA 1
ATOM 2547 C C . PHE B 1 78 ? 0.959 -19.609 1.661 1 93.62 78 PHE B C 1
ATOM 2549 O O . PHE B 1 78 ? 0.788 -18.469 2.098 1 93.62 78 PHE B O 1
ATOM 2556 N N . MET B 1 79 ? 1.845 -19.906 0.735 1 94.19 79 MET B N 1
ATOM 2557 C CA . MET B 1 79 ? 2.707 -18.891 0.149 1 94.19 79 MET B CA 1
ATOM 2558 C C . MET B 1 79 ? 1.88 -17.781 -0.484 1 94.19 79 MET B C 1
ATOM 2560 O O . MET B 1 79 ? 2.178 -16.594 -0.3 1 94.19 79 MET B O 1
ATOM 2564 N N . GLN B 1 80 ? 0.811 -18.125 -1.168 1 95.5 80 GLN B N 1
ATOM 2565 C CA . GLN B 1 80 ? -0.043 -17.156 -1.843 1 95.5 80 GLN B CA 1
ATOM 2566 C C . GLN B 1 80 ? -0.878 -16.359 -0.839 1 95.5 80 GLN B C 1
ATOM 2568 O O . GLN B 1 80 ? -1.091 -15.164 -1.01 1 95.5 80 GLN B O 1
ATOM 2573 N N . THR B 1 81 ? -1.323 -17.016 0.188 1 95.69 81 THR B N 1
ATOM 2574 C CA . THR B 1 81 ? -2.15 -16.375 1.208 1 95.69 81 THR B CA 1
ATOM 2575 C C . THR B 1 81 ? -1.395 -15.242 1.889 1 95.69 81 THR B C 1
ATOM 2577 O O . THR B 1 81 ? -1.946 -14.156 2.094 1 95.69 81 THR B O 1
ATOM 2580 N N . PHE B 1 82 ? -0.12 -15.5 2.139 1 92.5 82 PHE B N 1
ATOM 2581 C CA . PHE B 1 82 ? 0.656 -14.531 2.906 1 92.5 82 PHE B CA 1
ATOM 2582 C C . PHE B 1 82 ? 1.651 -13.805 2.01 1 92.5 82 PHE B C 1
ATOM 2584 O O . PHE B 1 82 ? 2.596 -13.18 2.498 1 92.5 82 PHE B O 1
ATOM 2591 N N . MET B 1 83 ? 1.443 -13.93 0.746 1 94.31 83 MET B N 1
ATOM 2592 C CA . MET B 1 83 ? 2.189 -13.188 -0.269 1 94.31 83 MET B CA 1
ATOM 2593 C C . MET B 1 83 ? 3.686 -13.469 -0.153 1 94.31 83 MET B C 1
ATOM 2595 O O . MET B 1 83 ? 4.5 -12.547 -0.227 1 94.31 83 MET B O 1
ATOM 2599 N N . ILE B 1 84 ? 3.986 -14.641 0.154 1 91.38 84 ILE B N 1
ATOM 2600 C CA . ILE B 1 84 ? 5.383 -15.055 0.2 1 91.38 84 ILE B CA 1
ATOM 2601 C C . ILE B 1 84 ? 5.918 -15.227 -1.22 1 91.38 84 ILE B C 1
ATOM 2603 O O . ILE B 1 84 ? 5.336 -15.953 -2.029 1 91.38 84 ILE B O 1
ATOM 2607 N N . PRO B 1 85 ? 7.004 -14.57 -1.593 1 90.81 85 PRO B N 1
ATOM 2608 C CA . PRO B 1 85 ? 7.551 -14.672 -2.947 1 90.81 85 PRO B CA 1
ATOM 2609 C C . PRO B 1 85 ? 8.133 -16.047 -3.244 1 90.81 85 PRO B C 1
ATOM 2611 O O . PRO B 1 85 ? 8.5 -16.781 -2.32 1 90.81 85 PRO B O 1
ATOM 2614 N N . GLY B 1 86 ? 8.117 -16.359 -4.527 1 92.06 86 GLY B N 1
ATOM 2615 C CA . GLY B 1 86 ? 8.797 -17.594 -4.926 1 92.06 86 GLY B CA 1
ATOM 2616 C C . GLY B 1 86 ? 7.863 -18.625 -5.5 1 92.06 86 GLY B C 1
ATOM 2617 O O . GLY B 1 86 ? 8.289 -19.734 -5.828 1 92.06 86 GLY B O 1
ATOM 2618 N N . THR B 1 87 ? 6.672 -18.344 -5.727 1 94.25 87 THR B N 1
ATOM 2619 C CA . THR B 1 87 ? 5.707 -19.328 -6.199 1 94.25 87 THR B CA 1
ATOM 2620 C C . THR B 1 87 ? 6.043 -19.781 -7.617 1 94.25 87 THR B C 1
ATOM 2622 O O . THR B 1 87 ? 5.551 -20.812 -8.078 1 94.25 87 THR B O 1
ATOM 2625 N N . ILE B 1 88 ? 6.895 -19.047 -8.234 1 93 88 ILE B N 1
ATOM 2626 C CA . ILE B 1 88 ? 7.324 -19.438 -9.57 1 93 88 ILE B CA 1
ATOM 2627 C C . ILE B 1 88 ? 8.055 -20.781 -9.5 1 93 88 ILE B C 1
ATOM 2629 O O . ILE B 1 88 ? 7.914 -21.609 -10.391 1 93 88 ILE B O 1
ATOM 2633 N N . PHE B 1 89 ? 8.82 -21.016 -8.484 1 95.5 89 PHE B N 1
ATOM 2634 C CA . PHE B 1 89 ? 9.547 -22.266 -8.305 1 95.5 89 PHE B CA 1
ATOM 2635 C C . PHE B 1 89 ? 8.578 -23.422 -8.094 1 95.5 89 PHE B C 1
ATOM 2637 O O . PHE B 1 89 ? 8.836 -24.547 -8.531 1 95.5 89 PHE B O 1
ATOM 2644 N N . MET B 1 90 ? 7.496 -23.062 -7.457 1 96.62 90 MET B N 1
ATOM 2645 C CA . MET B 1 90 ? 6.477 -24.094 -7.242 1 96.62 90 MET B CA 1
ATOM 2646 C C . MET B 1 90 ? 5.797 -24.469 -8.555 1 96.62 90 MET B C 1
ATOM 2648 O O . MET B 1 90 ? 5.48 -25.625 -8.781 1 96.62 90 MET B O 1
ATOM 2652 N N . SER B 1 91 ? 5.641 -23.5 -9.375 1 97.25 91 SER B N 1
ATOM 2653 C CA . SER B 1 91 ? 5.062 -23.766 -10.688 1 97.25 91 SER B CA 1
ATOM 2654 C C . SER B 1 91 ? 5.992 -24.625 -11.539 1 97.25 91 SER B C 1
ATOM 2656 O O . SER B 1 91 ? 5.543 -25.547 -12.219 1 97.25 91 SER B O 1
ATOM 2658 N N . LEU B 1 92 ? 7.254 -24.328 -11.484 1 96.88 92 LEU B N 1
ATOM 2659 C CA . LEU B 1 92 ? 8.242 -25.156 -12.164 1 96.88 92 LEU B CA 1
ATOM 2660 C C . LEU B 1 92 ? 8.234 -26.578 -11.625 1 96.88 92 LEU B C 1
ATOM 2662 O O . LEU B 1 92 ? 8.297 -27.547 -12.398 1 96.88 92 LEU B O 1
ATOM 2666 N N . LEU B 1 93 ? 8.156 -26.703 -10.359 1 97.12 93 LEU B N 1
ATOM 2667 C CA . LEU B 1 93 ? 8.125 -28.016 -9.695 1 97.12 93 LEU B CA 1
ATOM 2668 C C . LEU B 1 93 ? 6.938 -28.828 -10.172 1 97.12 93 LEU B C 1
ATOM 2670 O O . LEU B 1 93 ? 7.062 -30.047 -10.391 1 97.12 93 LEU B O 1
ATOM 2674 N N . ALA B 1 94 ? 5.797 -28.203 -10.273 1 97.88 94 ALA B N 1
ATOM 2675 C CA . ALA B 1 94 ? 4.598 -28.891 -10.742 1 97.88 94 ALA B CA 1
ATOM 2676 C C . ALA B 1 94 ? 4.805 -29.469 -12.133 1 97.88 94 ALA B C 1
ATOM 2678 O O . ALA B 1 94 ? 4.352 -30.594 -12.422 1 97.88 94 ALA B O 1
ATOM 2679 N N . GLY B 1 95 ? 5.445 -28.703 -12.961 1 97.38 95 GLY B N 1
ATOM 2680 C CA . GLY B 1 95 ? 5.754 -29.219 -14.289 1 97.38 95 GLY B CA 1
ATOM 2681 C C . GLY B 1 95 ? 6.707 -30.391 -14.273 1 97.38 95 GLY B C 1
ATOM 2682 O O . GLY B 1 95 ? 6.496 -31.391 -14.977 1 97.38 95 GLY B O 1
ATOM 2683 N N . ALA B 1 96 ? 7.691 -30.281 -13.5 1 96.5 96 ALA B N 1
ATOM 2684 C CA . ALA B 1 96 ? 8.719 -31.328 -13.414 1 96.5 96 ALA B CA 1
ATOM 2685 C C . ALA B 1 96 ? 8.125 -32.625 -12.883 1 96.5 96 ALA B C 1
ATOM 2687 O O . ALA B 1 96 ? 8.508 -33.719 -13.328 1 96.5 96 ALA B O 1
ATOM 2688 N N . LEU B 1 97 ? 7.227 -32.531 -11.984 1 96.12 97 LEU B N 1
ATOM 2689 C CA . LEU B 1 97 ? 6.742 -33.719 -11.289 1 96.12 97 LEU B CA 1
ATOM 2690 C C . LEU B 1 97 ? 5.527 -34.281 -11.992 1 96.12 97 LEU B C 1
ATOM 2692 O O . LEU B 1 97 ? 5.32 -35.5 -11.977 1 96.12 97 LEU B O 1
ATOM 2696 N N . PHE B 1 98 ? 4.688 -33.406 -12.617 1 96.88 98 PHE B N 1
ATOM 2697 C CA . PHE B 1 98 ? 3.375 -33.906 -13 1 96.88 98 PHE B CA 1
ATOM 2698 C C . PHE B 1 98 ? 3.117 -33.688 -14.484 1 96.88 98 PHE B C 1
ATOM 2700 O O . PHE B 1 98 ? 2.105 -34.125 -15.023 1 96.88 98 PHE B O 1
ATOM 2707 N N . GLY B 1 99 ? 3.939 -33.031 -15.125 1 95.69 99 GLY B N 1
ATOM 2708 C CA . GLY B 1 99 ? 3.75 -32.781 -16.547 1 95.69 99 GLY B CA 1
ATOM 2709 C C . GLY B 1 99 ? 2.875 -31.578 -16.844 1 95.69 99 GLY B C 1
ATOM 2710 O O . GLY B 1 99 ? 2.508 -30.828 -15.93 1 95.69 99 GLY B O 1
ATOM 2711 N N . GLN B 1 100 ? 2.584 -31.406 -18.047 1 96.19 100 GLN B N 1
ATOM 2712 C CA . GLN B 1 100 ? 2.025 -30.141 -18.531 1 96.19 100 GLN B CA 1
ATOM 2713 C C . GLN B 1 100 ? 0.589 -29.953 -18.062 1 96.19 100 GLN B C 1
ATOM 2715 O O . GLN B 1 100 ? 0.301 -29.047 -17.281 1 96.19 100 GLN B O 1
ATOM 2720 N N . LEU B 1 101 ? -0.332 -30.828 -18.422 1 97.25 101 LEU B N 1
ATOM 2721 C CA . LEU B 1 101 ? -1.753 -30.641 -18.156 1 97.25 101 LEU B CA 1
ATOM 2722 C C . LEU B 1 101 ? -2.045 -30.75 -16.656 1 97.25 101 LEU B C 1
ATOM 2724 O O . LEU B 1 101 ? -2.717 -29.891 -16.094 1 97.25 101 LEU B O 1
ATOM 2728 N N . ARG B 1 102 ? -1.464 -31.734 -16.062 1 97.44 102 ARG B N 1
ATOM 2729 C CA . ARG B 1 102 ? -1.684 -31.922 -14.641 1 97.44 102 ARG B CA 1
ATOM 2730 C C . ARG B 1 102 ? -1.011 -30.828 -13.828 1 97.44 102 ARG B C 1
ATOM 2732 O O . ARG B 1 102 ? -1.56 -30.359 -12.828 1 97.44 102 ARG B O 1
ATOM 2739 N N . GLY B 1 103 ? 0.172 -30.469 -14.289 1 98.38 103 GLY B N 1
ATOM 2740 C CA . GLY B 1 103 ? 0.878 -29.391 -13.625 1 98.38 103 GLY B CA 1
ATOM 2741 C C . GLY B 1 103 ? 0.135 -28.078 -13.68 1 98.38 103 GLY B C 1
ATOM 2742 O O . GLY B 1 103 ? 0.017 -27.375 -12.664 1 98.38 103 GLY B O 1
ATOM 2743 N N . VAL B 1 104 ? -0.375 -27.781 -14.836 1 98.06 104 VAL B N 1
ATOM 2744 C CA . VAL B 1 104 ? -1.11 -26.531 -15.008 1 98.06 104 VAL B CA 1
ATOM 2745 C C . VAL B 1 104 ? -2.365 -26.547 -14.133 1 98.06 104 VAL B C 1
ATOM 2747 O O . VAL B 1 104 ? -2.662 -25.578 -13.445 1 98.06 104 VAL B O 1
ATOM 2750 N N . ALA B 1 105 ? -3.1 -27.641 -14.18 1 98.5 105 ALA B N 1
ATOM 2751 C CA . ALA B 1 105 ? -4.305 -27.766 -13.367 1 98.5 105 ALA B CA 1
ATOM 2752 C C . ALA B 1 105 ? -3.984 -27.594 -11.883 1 98.5 105 ALA B C 1
ATOM 2754 O O . ALA B 1 105 ? -4.711 -26.906 -11.156 1 98.5 105 ALA B O 1
ATOM 2755 N N . LEU B 1 106 ? -2.881 -28.188 -11.477 1 98.31 106 LEU B N 1
ATOM 2756 C CA . LEU B 1 106 ? -2.459 -28.125 -10.078 1 98.31 106 LEU B CA 1
ATOM 2757 C C . LEU B 1 106 ? -2.096 -26.703 -9.688 1 98.31 106 LEU B C 1
ATOM 2759 O O . LEU B 1 106 ? -2.535 -26.203 -8.641 1 98.31 106 LEU B O 1
ATOM 2763 N N . VAL B 1 107 ? -1.333 -26.047 -10.5 1 98.62 107 VAL B N 1
ATOM 2764 C CA . VAL B 1 107 ? -0.871 -24.688 -10.219 1 98.62 107 VAL B CA 1
ATOM 2765 C C . VAL B 1 107 ? -2.061 -23.719 -10.203 1 98.62 107 VAL B C 1
ATOM 2767 O O . VAL B 1 107 ? -2.201 -22.922 -9.281 1 98.62 107 VAL B O 1
ATOM 2770 N N . VAL B 1 108 ? -2.902 -23.812 -11.18 1 98.5 108 VAL B N 1
ATOM 2771 C CA . VAL B 1 108 ? -4.047 -22.906 -11.273 1 98.5 108 VAL B CA 1
ATOM 2772 C C . VAL B 1 108 ? -4.957 -23.109 -10.055 1 98.5 108 VAL B C 1
ATOM 2774 O O . VAL B 1 108 ? -5.441 -22.141 -9.477 1 98.5 108 VAL B O 1
ATOM 2777 N N . PHE B 1 109 ? -5.145 -24.312 -9.688 1 98.38 109 PHE B N 1
ATOM 2778 C CA . PHE B 1 109 ? -5.965 -24.609 -8.516 1 98.38 109 PHE B CA 1
ATOM 2779 C C . PHE B 1 109 ? -5.34 -24.031 -7.258 1 98.38 109 PHE B C 1
ATOM 2781 O O . PHE B 1 109 ? -6 -23.297 -6.512 1 98.38 109 PHE B O 1
ATOM 2788 N N . ALA B 1 110 ? -4.113 -24.344 -6.988 1 97.75 110 ALA B N 1
ATOM 2789 C CA . ALA B 1 110 ? -3.432 -23.891 -5.781 1 97.75 110 ALA B CA 1
ATOM 2790 C C . ALA B 1 110 ? -3.316 -22.375 -5.754 1 97.75 110 ALA B C 1
ATOM 2792 O O . ALA B 1 110 ? -3.547 -21.75 -4.715 1 97.75 110 ALA B O 1
ATOM 2793 N N . ALA B 1 111 ? -2.994 -21.812 -6.887 1 98.12 111 ALA B N 1
ATOM 2794 C CA . ALA B 1 111 ? -2.852 -20.359 -6.992 1 98.12 111 ALA B CA 1
ATOM 2795 C C . ALA B 1 111 ? -4.184 -19.656 -6.742 1 98.12 111 ALA B C 1
ATOM 2797 O O . ALA B 1 111 ? -4.242 -18.656 -6.027 1 98.12 111 ALA B O 1
ATOM 2798 N N . THR B 1 112 ? -5.203 -20.172 -7.32 1 98.44 112 THR B N 1
ATOM 2799 C CA . THR B 1 112 ? -6.523 -19.562 -7.156 1 98.44 112 THR B CA 1
ATOM 2800 C C . THR B 1 112 ? -7 -19.703 -5.711 1 98.44 112 THR B C 1
ATOM 2802 O O . THR B 1 112 ? -7.535 -18.75 -5.141 1 98.44 112 THR B O 1
ATOM 2805 N N . ALA B 1 113 ? -6.82 -20.859 -5.16 1 97.25 113 ALA B N 1
ATOM 2806 C CA . ALA B 1 113 ? -7.188 -21.062 -3.764 1 97.25 113 ALA B CA 1
ATOM 2807 C C . ALA B 1 113 ? -6.406 -20.125 -2.846 1 97.25 113 ALA B C 1
ATOM 2809 O O . ALA B 1 113 ? -6.98 -19.5 -1.95 1 97.25 113 ALA B O 1
ATOM 2810 N N . GLY B 1 114 ? -5.156 -20.047 -3.072 1 97.25 114 GLY B N 1
ATOM 2811 C CA . GLY B 1 114 ? -4.332 -19.141 -2.293 1 97.25 114 GLY B CA 1
ATOM 2812 C C . GLY B 1 114 ? -4.703 -17.688 -2.494 1 97.25 114 GLY B C 1
ATOM 2813 O O . GLY B 1 114 ? -4.762 -16.906 -1.533 1 97.25 114 GLY B O 1
ATOM 2814 N N . ALA B 1 115 ? -4.93 -17.312 -3.727 1 98.19 115 ALA B N 1
ATOM 2815 C CA . ALA B 1 115 ? -5.375 -15.961 -4.043 1 98.19 115 ALA B CA 1
ATOM 2816 C C . ALA B 1 115 ? -6.688 -15.641 -3.334 1 98.19 115 ALA B C 1
ATOM 2818 O O . ALA B 1 115 ? -6.871 -14.531 -2.826 1 98.19 115 ALA B O 1
ATOM 2819 N N . SER B 1 116 ? -7.574 -16.594 -3.332 1 97.75 116 SER B N 1
ATOM 2820 C CA . SER B 1 116 ? -8.852 -16.422 -2.643 1 97.75 116 SER B CA 1
ATOM 2821 C C . SER B 1 116 ? -8.641 -16.188 -1.149 1 97.75 116 SER B C 1
ATOM 2823 O O . SER B 1 116 ? -9.266 -15.297 -0.562 1 97.75 116 SER B O 1
ATOM 2825 N N . SER B 1 117 ? -7.785 -16.969 -0.597 1 96.06 117 SER B N 1
ATOM 2826 C CA . SER B 1 117 ? -7.484 -16.797 0.82 1 96.06 117 SER B CA 1
ATOM 2827 C C . SER B 1 117 ? -6.875 -15.422 1.089 1 96.06 117 SER B C 1
ATOM 2829 O O . SER B 1 117 ? -7.234 -14.758 2.064 1 96.06 117 SER B O 1
ATOM 2831 N N . CYS B 1 118 ? -6.027 -15.016 0.245 1 97.06 118 CYS B N 1
ATOM 2832 C CA . CYS B 1 118 ? -5.43 -13.688 0.363 1 97.06 118 CYS B CA 1
ATOM 2833 C C . CYS B 1 118 ? -6.488 -12.602 0.232 1 97.06 118 CYS B C 1
ATOM 2835 O O . CYS B 1 118 ? -6.473 -11.617 0.977 1 97.06 118 CYS B O 1
ATOM 2837 N N . TYR B 1 119 ? -7.41 -12.758 -0.666 1 97.94 119 TYR B N 1
ATOM 2838 C CA . TYR B 1 119 ? -8.523 -11.844 -0.875 1 97.94 119 TYR B CA 1
ATOM 2839 C C . TYR B 1 119 ? -9.312 -11.633 0.414 1 97.94 119 TYR B C 1
ATOM 2841 O O . TYR B 1 119 ? -9.539 -10.5 0.833 1 97.94 119 TYR B O 1
ATOM 2849 N N . PHE B 1 120 ? -9.609 -12.656 1.033 1 96.38 120 PHE B N 1
ATOM 2850 C CA . PHE B 1 120 ? -10.461 -12.555 2.213 1 96.38 120 PHE B CA 1
ATOM 2851 C C . PHE B 1 120 ? -9.664 -12.039 3.408 1 96.38 120 PHE B C 1
ATOM 2853 O O . PHE B 1 120 ? -10.203 -11.312 4.25 1 96.38 120 PHE B O 1
ATOM 2860 N N . LEU B 1 121 ? -8.461 -12.461 3.506 1 94.06 121 LEU B N 1
ATOM 2861 C CA . LEU B 1 121 ? -7.609 -11.891 4.543 1 94.06 121 LEU B CA 1
ATOM 2862 C C . LEU B 1 121 ? -7.48 -10.383 4.371 1 94.06 121 LEU B C 1
ATOM 2864 O O . LEU B 1 121 ? -7.559 -9.633 5.348 1 94.06 121 LEU B O 1
ATOM 2868 N N . SER B 1 122 ? -7.281 -9.969 3.148 1 96.75 122 SER B N 1
ATOM 2869 C CA . SER B 1 122 ? -7.18 -8.547 2.834 1 96.75 122 SER B CA 1
ATOM 2870 C C . SER B 1 122 ? -8.492 -7.82 3.117 1 96.75 122 SER B C 1
ATOM 2872 O O . SER B 1 122 ? -8.492 -6.695 3.623 1 96.75 122 SER B O 1
ATOM 2874 N N . LYS B 1 123 ? -9.555 -8.422 2.783 1 96.75 123 LYS B N 1
ATOM 2875 C CA . LYS B 1 123 ? -10.867 -7.848 3.055 1 96.75 123 LYS B CA 1
ATOM 2876 C C . LYS B 1 123 ? -11.062 -7.613 4.551 1 96.75 123 LYS B C 1
ATOM 2878 O O . LYS B 1 123 ? -11.633 -6.594 4.953 1 96.75 123 LYS B O 1
ATOM 2883 N N . MET B 1 124 ? -10.594 -8.445 5.328 1 93.12 124 MET B N 1
ATOM 2884 C CA . MET B 1 124 ? -10.82 -8.414 6.77 1 93.12 124 MET B CA 1
ATOM 2885 C C . MET B 1 124 ? -9.828 -7.477 7.457 1 93.12 124 MET B C 1
ATOM 2887 O O . MET B 1 124 ? -10.172 -6.801 8.43 1 93.12 124 MET B O 1
ATOM 2891 N N . ILE B 1 125 ? -8.609 -7.426 6.961 1 92.06 125 ILE B N 1
ATOM 2892 C CA . ILE B 1 125 ? -7.562 -6.672 7.641 1 92.06 125 ILE B CA 1
ATOM 2893 C C . ILE B 1 125 ? -7.148 -5.48 6.781 1 92.06 125 ILE B C 1
ATOM 2895 O O . ILE B 1 125 ? -7.148 -4.34 7.25 1 92.06 125 ILE B O 1
ATOM 2899 N N . GLY B 1 126 ? -6.781 -5.719 5.543 1 94.81 126 GLY B N 1
ATOM 2900 C CA . GLY B 1 126 ? -6.281 -4.688 4.652 1 94.81 126 GLY B CA 1
ATOM 2901 C C . GLY B 1 126 ? -7.281 -3.568 4.414 1 94.81 126 GLY B C 1
ATOM 2902 O O . GLY B 1 126 ? -6.926 -2.389 4.484 1 94.81 126 GLY B O 1
ATOM 2903 N N . LYS B 1 127 ? -8.461 -3.904 4.148 1 96.31 127 LYS B N 1
ATOM 2904 C CA . LYS B 1 127 ? -9.492 -2.93 3.787 1 96.31 127 LYS B CA 1
ATOM 2905 C C . LYS B 1 127 ? -9.766 -1.972 4.941 1 96.31 127 LYS B C 1
ATOM 2907 O O . LYS B 1 127 ? -9.719 -0.752 4.77 1 96.31 127 LYS B O 1
ATOM 2912 N N . PRO B 1 128 ? -10.062 -2.404 6.176 1 94.5 128 PRO B N 1
ATOM 2913 C CA . PRO B 1 128 ? -10.273 -1.467 7.281 1 94.5 128 PRO B CA 1
ATOM 2914 C C . PRO B 1 128 ? -9.055 -0.575 7.535 1 94.5 128 PRO B C 1
ATOM 2916 O O . PRO B 1 128 ? -9.211 0.591 7.91 1 94.5 128 PRO B O 1
ATOM 2919 N N . LEU B 1 129 ? -7.891 -1.126 7.398 1 91.44 129 LEU B N 1
ATOM 2920 C CA . LEU B 1 129 ? -6.676 -0.338 7.59 1 91.44 129 LEU B CA 1
ATOM 2921 C C . LEU B 1 129 ? -6.605 0.806 6.586 1 91.44 129 LEU B C 1
ATOM 2923 O O . LEU B 1 129 ? -6.379 1.958 6.961 1 91.44 129 LEU B O 1
ATOM 2927 N N . VAL B 1 130 ? -6.82 0.491 5.352 1 95.06 130 VAL B N 1
ATOM 2928 C CA . VAL B 1 130 ? -6.773 1.505 4.305 1 95.06 130 VAL B CA 1
ATOM 2929 C C . VAL B 1 130 ? -7.906 2.508 4.504 1 95.06 130 VAL B C 1
ATOM 2931 O O . VAL B 1 130 ? -7.727 3.709 4.293 1 95.06 130 VAL B O 1
ATOM 2934 N N . PHE B 1 131 ? -9.023 2.059 4.906 1 94.75 131 PHE B N 1
ATOM 2935 C CA . PHE B 1 131 ? -10.164 2.928 5.164 1 94.75 131 PHE B CA 1
ATOM 2936 C C . PHE B 1 131 ? -9.852 3.924 6.273 1 94.75 131 PHE B C 1
ATOM 2938 O O . PHE B 1 131 ? -10.234 5.094 6.191 1 94.75 131 PHE B O 1
ATOM 2945 N N . THR B 1 132 ? -9.203 3.477 7.266 1 91.31 132 THR B N 1
ATOM 2946 C CA . THR B 1 132 ? -8.875 4.344 8.391 1 91.31 132 THR B CA 1
ATOM 2947 C C . THR B 1 132 ? -7.812 5.367 7.992 1 91.31 132 THR B C 1
ATOM 2949 O O . THR B 1 132 ? -7.895 6.535 8.375 1 91.31 132 THR B O 1
ATOM 2952 N N . LEU B 1 133 ? -6.895 4.996 7.18 1 91.69 133 LEU B N 1
ATOM 2953 C CA . LEU B 1 133 ? -5.758 5.848 6.848 1 91.69 133 LEU B CA 1
ATOM 2954 C C . LEU B 1 133 ? -6.113 6.82 5.73 1 91.69 133 LEU B C 1
ATOM 2956 O O . LEU B 1 133 ? -5.695 7.98 5.75 1 91.69 133 LEU B O 1
ATOM 2960 N N . TRP B 1 134 ? -6.855 6.238 4.758 1 93.38 134 TRP B N 1
ATOM 2961 C CA . TRP B 1 134 ? -7.133 7.055 3.582 1 93.38 134 TRP B CA 1
ATOM 2962 C C . TRP B 1 134 ? -8.562 6.848 3.096 1 93.38 134 TRP B C 1
ATOM 2964 O O . TRP B 1 134 ? -8.781 6.398 1.967 1 93.38 134 TRP B O 1
ATOM 2974 N N . PRO B 1 135 ? -9.516 7.277 3.846 1 91.88 135 PRO B N 1
ATOM 2975 C CA . PRO B 1 135 ? -10.914 6.996 3.52 1 91.88 135 PRO B CA 1
ATOM 2976 C C . PRO B 1 135 ? -11.359 7.656 2.217 1 91.88 135 PRO B C 1
ATOM 2978 O O . PRO B 1 135 ? -12.039 7.027 1.4 1 91.88 135 PRO B O 1
ATOM 2981 N N . ASP B 1 136 ? -10.977 8.875 1.964 1 88.88 136 ASP B N 1
ATOM 2982 C CA . ASP B 1 136 ? -11.422 9.594 0.775 1 88.88 136 ASP B CA 1
ATOM 2983 C C . ASP B 1 136 ? -10.828 8.984 -0.492 1 88.88 136 ASP B C 1
ATOM 2985 O O . ASP B 1 136 ? -11.531 8.789 -1.485 1 88.88 136 ASP B O 1
ATOM 2989 N N . LYS B 1 137 ? -9.562 8.688 -0.45 1 91.44 137 LYS B N 1
ATOM 2990 C CA . LYS B 1 137 ? -8.93 8.07 -1.612 1 91.44 137 LYS B CA 1
ATOM 2991 C C . LYS B 1 137 ? -9.5 6.688 -1.888 1 91.44 137 LYS B C 1
ATOM 2993 O O . LYS B 1 137 ? -9.703 6.312 -3.045 1 91.44 137 LYS B O 1
ATOM 2998 N N . LEU B 1 138 ? -9.695 5.965 -0.83 1 95.5 138 LEU B N 1
ATOM 2999 C CA . LEU B 1 138 ? -10.297 4.648 -1 1 95.5 138 LEU B CA 1
ATOM 3000 C C . LEU B 1 138 ? -11.672 4.758 -1.648 1 95.5 138 LEU B C 1
ATOM 3002 O O . LEU B 1 138 ? -11.977 4.023 -2.588 1 95.5 138 LEU B O 1
ATOM 3006 N N . SER B 1 139 ? -12.469 5.684 -1.188 1 94.94 139 SER B N 1
ATOM 3007 C CA . SER B 1 139 ? -13.805 5.895 -1.75 1 94.94 139 SER B CA 1
ATOM 3008 C C . SER B 1 139 ? -13.727 6.262 -3.229 1 94.94 139 SER B C 1
ATOM 3010 O O . SER B 1 139 ? -14.562 5.832 -4.023 1 94.94 139 SER B O 1
ATOM 3012 N N . PHE B 1 140 ? -12.773 7.016 -3.516 1 93.38 140 PHE B N 1
ATOM 3013 C CA . PHE B 1 140 ? -12.562 7.398 -4.906 1 93.38 140 PHE B CA 1
ATOM 3014 C C . PHE B 1 140 ? -12.328 6.172 -5.777 1 93.38 140 PHE B C 1
ATOM 3016 O O . PHE B 1 140 ? -12.992 5.996 -6.801 1 93.38 140 PHE B O 1
ATOM 3023 N N . PHE B 1 141 ? -11.414 5.309 -5.395 1 95.31 141 PHE B N 1
ATOM 3024 C CA . PHE B 1 141 ? -11.086 4.125 -6.188 1 95.31 141 PHE B CA 1
ATOM 3025 C C . PHE B 1 141 ? -12.266 3.158 -6.219 1 95.31 141 PHE B C 1
ATOM 3027 O O . PHE B 1 141 ? -12.508 2.51 -7.238 1 95.31 141 PHE B O 1
ATOM 3034 N N . GLN B 1 142 ? -12.953 3.023 -5.148 1 97 142 GLN B N 1
ATOM 3035 C CA . GLN B 1 142 ? -14.133 2.164 -5.113 1 97 142 GLN B CA 1
ATOM 3036 C C . GLN B 1 142 ? -15.203 2.658 -6.078 1 97 142 GLN B C 1
ATOM 3038 O O . GLN B 1 142 ? -15.867 1.858 -6.742 1 97 142 GLN B O 1
ATOM 3043 N N . ARG B 1 143 ? -15.328 3.951 -6.164 1 96.25 143 ARG B N 1
ATOM 3044 C CA . ARG B 1 143 ? -16.266 4.523 -7.117 1 96.25 143 ARG B CA 1
ATOM 3045 C C . ARG B 1 143 ? -15.836 4.254 -8.555 1 96.25 143 ARG B C 1
ATOM 3047 O O . ARG B 1 143 ? -16.672 3.998 -9.422 1 96.25 143 ARG B O 1
ATOM 3054 N N . GLN B 1 144 ? -14.547 4.34 -8.789 1 95.12 144 GLN B N 1
ATOM 3055 C CA . GLN B 1 144 ? -14.031 4.039 -10.117 1 95.12 144 GLN B CA 1
ATOM 3056 C C . GLN B 1 144 ? -14.328 2.594 -10.516 1 95.12 144 GLN B C 1
ATOM 3058 O O . GLN B 1 144 ? -14.703 2.32 -11.656 1 95.12 144 GLN B O 1
ATOM 3063 N N . VAL B 1 145 ? -14.141 1.701 -9.602 1 96.44 145 VAL B N 1
ATOM 3064 C CA . VAL B 1 145 ? -14.43 0.29 -9.828 1 96.44 145 VAL B CA 1
ATOM 3065 C C . VAL B 1 145 ? -15.922 0.097 -10.062 1 96.44 145 VAL B C 1
ATOM 3067 O O . VAL B 1 145 ? -16.328 -0.617 -10.984 1 96.44 145 VAL B O 1
ATOM 3070 N N . ALA B 1 146 ? -16.719 0.801 -9.297 1 96 146 ALA B N 1
ATOM 3071 C CA . ALA B 1 146 ? -18.172 0.694 -9.406 1 96 146 ALA B CA 1
ATOM 3072 C C . ALA B 1 146 ? -18.656 1.19 -10.766 1 96 146 ALA B C 1
ATOM 3074 O O . ALA B 1 146 ? -19.578 0.624 -11.352 1 96 146 ALA B O 1
ATOM 3075 N N . LYS B 1 147 ? -18.016 2.168 -11.25 1 95.25 147 LYS B N 1
ATOM 3076 C CA . LYS B 1 147 ? -18.375 2.746 -12.539 1 95.25 147 LYS B CA 1
ATOM 3077 C C . LYS B 1 147 ? -18.094 1.768 -13.68 1 95.25 147 LYS B C 1
ATOM 3079 O O . LYS B 1 147 ? -18.703 1.861 -14.742 1 95.25 147 LYS B O 1
ATOM 3084 N N . ARG B 1 148 ? -17.234 0.842 -13.406 1 94.12 148 ARG B N 1
ATOM 3085 C CA . ARG B 1 148 ? -16.797 -0.098 -14.438 1 94.12 148 ARG B CA 1
ATOM 3086 C C . ARG B 1 148 ? -17.297 -1.506 -14.141 1 94.12 148 ARG B C 1
ATOM 3088 O O . ARG B 1 148 ? -16.703 -2.49 -14.578 1 94.12 148 ARG B O 1
ATOM 3095 N N . ARG B 1 149 ? -18.266 -1.625 -13.484 1 92.31 149 ARG B N 1
ATOM 3096 C CA . ARG B 1 149 ? -18.781 -2.885 -12.945 1 92.31 149 ARG B CA 1
ATOM 3097 C C . ARG B 1 149 ? -19.047 -3.885 -14.062 1 92.31 149 ARG B C 1
ATOM 3099 O O . ARG B 1 149 ? -18.797 -5.082 -13.914 1 92.31 149 ARG B O 1
ATOM 3106 N N . GLU B 1 150 ? -19.516 -3.412 -15.195 1 91.94 150 GLU B N 1
ATOM 3107 C CA . GLU B 1 150 ? -19.922 -4.293 -16.281 1 91.94 150 GLU B CA 1
ATOM 3108 C C . GLU B 1 150 ? -18.719 -4.887 -17 1 91.94 150 GLU B C 1
ATOM 3110 O O . GLU B 1 150 ? -18.828 -5.922 -17.672 1 91.94 150 GLU B O 1
ATOM 3115 N N . LYS B 1 151 ? -17.625 -4.223 -16.859 1 95.06 151 LYS B N 1
ATOM 3116 C CA . LYS B 1 151 ? -16.438 -4.652 -17.594 1 95.06 151 LYS B CA 1
ATOM 3117 C C . LYS B 1 151 ? -15.344 -5.137 -16.641 1 95.06 151 LYS B C 1
ATOM 3119 O O . LYS B 1 151 ? -14.195 -5.34 -17.031 1 95.06 151 LYS B O 1
ATOM 3124 N N . LEU B 1 152 ? -15.656 -5.34 -15.461 1 96.19 152 LEU B N 1
ATOM 3125 C CA . LEU B 1 152 ? -14.664 -5.637 -14.43 1 96.19 152 LEU B CA 1
ATOM 3126 C C . LEU B 1 152 ? -13.961 -6.961 -14.719 1 96.19 152 LEU B C 1
ATOM 3128 O O . LEU B 1 152 ? -12.766 -7.105 -14.453 1 96.19 152 LEU B O 1
ATOM 3132 N N . LEU B 1 153 ? -14.766 -7.91 -15.219 1 96.5 153 LEU B N 1
ATOM 3133 C CA . LEU B 1 153 ? -14.156 -9.195 -15.523 1 96.5 153 LEU B CA 1
ATOM 3134 C C . LEU B 1 153 ? -13.086 -9.047 -16.594 1 96.5 153 LEU B C 1
ATOM 3136 O O . LEU B 1 153 ? -12.008 -9.633 -16.484 1 96.5 153 LEU B O 1
ATOM 3140 N N . ASN B 1 154 ? -13.359 -8.258 -17.594 1 95.31 154 ASN B N 1
ATOM 3141 C CA . ASN B 1 154 ? -12.375 -8.016 -18.656 1 95.31 154 ASN B CA 1
ATOM 3142 C C . ASN B 1 154 ? -11.125 -7.34 -18.109 1 95.31 154 ASN B C 1
ATOM 3144 O O . ASN B 1 154 ? -10.008 -7.699 -18.484 1 95.31 154 ASN B O 1
ATOM 3148 N N . TYR B 1 155 ? -11.375 -6.398 -17.25 1 94.88 155 TYR B N 1
ATOM 3149 C CA . TYR B 1 155 ? -10.234 -5.719 -16.641 1 94.88 155 TYR B CA 1
ATOM 3150 C C . TYR B 1 155 ? -9.422 -6.676 -15.781 1 94.88 155 TYR B C 1
ATOM 3152 O O . TYR B 1 155 ? -8.188 -6.637 -15.797 1 94.88 155 TYR B O 1
ATOM 3160 N N . MET B 1 156 ? -10.102 -7.531 -15.07 1 96.25 156 MET B N 1
ATOM 3161 C CA . MET B 1 156 ? -9.422 -8.508 -14.227 1 96.25 156 MET B CA 1
ATOM 3162 C C . MET B 1 156 ? -8.617 -9.492 -15.07 1 96.25 156 MET B C 1
ATOM 3164 O O . MET B 1 156 ? -7.465 -9.789 -14.75 1 96.25 156 MET B O 1
ATOM 3168 N N . LEU B 1 157 ? -9.18 -9.953 -16.141 1 95.56 157 LEU B N 1
ATOM 3169 C CA . LEU B 1 157 ? -8.492 -10.859 -17.047 1 95.56 157 LEU B CA 1
ATOM 3170 C C . LEU B 1 157 ? -7.25 -10.195 -17.641 1 95.56 157 LEU B C 1
ATOM 3172 O O . LEU B 1 157 ? -6.184 -10.805 -17.703 1 95.56 157 LEU B O 1
ATOM 3176 N N . PHE B 1 158 ? -7.453 -9.016 -18.031 1 93.5 158 PHE B N 1
ATOM 3177 C CA . PHE B 1 158 ? -6.336 -8.258 -18.578 1 93.5 158 PHE B CA 1
ATOM 3178 C C . PHE B 1 158 ? -5.195 -8.164 -17.562 1 93.5 158 PHE B C 1
ATOM 3180 O O . PHE B 1 158 ? -4.039 -8.422 -17.906 1 93.5 158 PHE B O 1
ATOM 3187 N N . LEU B 1 159 ? -5.535 -7.797 -16.344 1 93.88 159 LEU B N 1
ATOM 3188 C CA . LEU B 1 159 ? -4.531 -7.598 -15.297 1 93.88 159 LEU B CA 1
ATOM 3189 C C . LEU B 1 159 ? -3.814 -8.906 -14.977 1 93.88 159 LEU B C 1
ATOM 3191 O O . LEU B 1 159 ? -2.623 -8.898 -14.664 1 93.88 159 LEU B O 1
ATOM 3195 N N . ARG B 1 160 ? -4.477 -10.047 -15.055 1 94.5 160 ARG B N 1
ATOM 3196 C CA . ARG B 1 160 ? -3.914 -11.336 -14.68 1 94.5 160 ARG B CA 1
ATOM 3197 C C . ARG B 1 160 ? -3.078 -11.922 -15.812 1 94.5 160 ARG B C 1
ATOM 3199 O O . ARG B 1 160 ? -2.078 -12.602 -15.562 1 94.5 160 ARG B O 1
ATOM 3206 N N . VAL B 1 161 ? -3.445 -11.617 -16.969 1 92.75 161 VAL B N 1
ATOM 3207 C CA . VAL B 1 161 ? -2.768 -12.211 -18.109 1 92.75 161 VAL B CA 1
ATOM 3208 C C . VAL B 1 161 ? -1.517 -11.398 -18.453 1 92.75 161 VAL B C 1
ATOM 3210 O O . VAL B 1 161 ? -0.488 -11.961 -18.828 1 92.75 161 VAL B O 1
ATOM 3213 N N . THR B 1 162 ? -1.668 -10.102 -18.266 1 87.31 162 THR B N 1
ATOM 3214 C CA . THR B 1 162 ? -0.542 -9.234 -18.594 1 87.31 162 THR B CA 1
ATOM 3215 C C . THR B 1 162 ? 0.382 -9.07 -17.391 1 87.31 162 THR B C 1
ATOM 3217 O O . THR B 1 162 ? -0.08 -9.039 -16.25 1 87.31 162 THR B O 1
ATOM 3220 N N . PRO B 1 163 ? 1.675 -8.961 -17.688 1 80.25 163 PRO B N 1
ATOM 3221 C CA . PRO B 1 163 ? 2.613 -8.719 -16.594 1 80.25 163 PRO B CA 1
ATOM 3222 C C . PRO B 1 163 ? 2.656 -7.258 -16.156 1 80.25 163 PRO B C 1
ATOM 3224 O O . PRO B 1 163 ? 3.73 -6.652 -16.125 1 80.25 163 PRO B O 1
ATOM 3227 N N . THR B 1 164 ? 1.492 -6.723 -15.82 1 81.06 164 THR B N 1
ATOM 3228 C CA . THR B 1 164 ? 1.415 -5.312 -15.461 1 81.06 164 THR B CA 1
ATOM 3229 C C . THR B 1 164 ? 1.531 -5.137 -13.945 1 81.06 164 THR B C 1
ATOM 3231 O O . THR B 1 164 ? 2.301 -4.297 -13.477 1 81.06 164 THR B O 1
ATOM 3234 N N . LEU B 1 165 ? 0.834 -5.902 -13.188 1 90.44 165 LEU B N 1
ATOM 3235 C CA . LEU B 1 165 ? 0.845 -5.844 -11.727 1 90.44 165 LEU B CA 1
ATOM 3236 C C . LEU B 1 165 ? 1.14 -7.215 -11.133 1 90.44 165 LEU B C 1
ATOM 3238 O O . LEU B 1 165 ? 0.733 -8.242 -11.688 1 90.44 165 LEU B O 1
ATOM 3242 N N . PRO B 1 166 ? 1.846 -7.16 -10.039 1 93.12 166 PRO B N 1
ATOM 3243 C CA . PRO B 1 166 ? 2.072 -8.438 -9.367 1 93.12 166 PRO B CA 1
ATOM 3244 C C . PRO B 1 166 ? 0.773 -9.117 -8.938 1 93.12 166 PRO B C 1
ATOM 3246 O O . PRO B 1 166 ? -0.157 -8.445 -8.484 1 93.12 166 PRO B O 1
ATOM 3249 N N . ASN B 1 167 ? 0.721 -10.414 -9.102 1 94.69 167 ASN B N 1
ATOM 3250 C CA . ASN B 1 167 ? -0.481 -11.164 -8.758 1 94.69 167 ASN B CA 1
ATOM 3251 C C . ASN B 1 167 ? -0.875 -10.953 -7.297 1 94.69 167 ASN B C 1
ATOM 3253 O O . ASN B 1 167 ? -2.057 -10.797 -6.988 1 94.69 167 ASN B O 1
ATOM 3257 N N . THR B 1 168 ? 0.149 -10.953 -6.473 1 95.31 168 THR B N 1
ATOM 3258 C CA . THR B 1 168 ? -0.138 -10.797 -5.051 1 95.31 168 THR B CA 1
ATOM 3259 C C . THR B 1 168 ? -0.714 -9.406 -4.77 1 95.31 168 THR B C 1
ATOM 3261 O O . THR B 1 168 ? -1.512 -9.242 -3.846 1 95.31 168 THR B O 1
ATOM 3264 N N . PHE B 1 169 ? -0.307 -8.414 -5.551 1 96.31 169 PHE B N 1
ATOM 3265 C CA . PHE B 1 169 ? -0.887 -7.078 -5.418 1 96.31 169 PHE B CA 1
ATOM 3266 C C . PHE B 1 169 ? -2.359 -7.09 -5.812 1 96.31 169 PHE B C 1
ATOM 3268 O O . PHE B 1 169 ? -3.191 -6.48 -5.137 1 96.31 169 PHE B O 1
ATOM 3275 N N . ILE B 1 170 ? -2.619 -7.758 -6.879 1 97.88 170 ILE B N 1
ATOM 3276 C CA . ILE B 1 170 ? -3.998 -7.863 -7.344 1 97.88 170 ILE B CA 1
ATOM 3277 C C . ILE B 1 170 ? -4.848 -8.555 -6.277 1 97.88 170 ILE B C 1
ATOM 3279 O O . ILE B 1 170 ? -5.953 -8.102 -5.965 1 97.88 170 ILE B O 1
ATOM 3283 N N . ASN B 1 171 ? -4.324 -9.625 -5.66 1 98.31 171 ASN B N 1
ATOM 3284 C CA . ASN B 1 171 ? -5.035 -10.336 -4.602 1 98.31 171 ASN B CA 1
ATOM 3285 C C . ASN B 1 171 ? -5.352 -9.414 -3.424 1 98.31 171 ASN B C 1
ATOM 3287 O O . ASN B 1 171 ? -6.465 -9.438 -2.898 1 98.31 171 ASN B O 1
ATOM 3291 N N . LEU B 1 172 ? -4.371 -8.625 -3.096 1 97.75 172 LEU B N 1
ATOM 3292 C CA . LEU B 1 172 ? -4.449 -7.754 -1.93 1 97.75 172 LEU B CA 1
ATOM 3293 C C . LEU B 1 172 ? -5.398 -6.586 -2.189 1 97.75 172 LEU B C 1
ATOM 3295 O O . LEU B 1 172 ? -6.23 -6.258 -1.343 1 97.75 172 LEU B O 1
ATOM 3299 N N . ALA B 1 173 ? -5.32 -5.977 -3.305 1 98.12 173 ALA B N 1
ATOM 3300 C CA . ALA B 1 173 ? -5.984 -4.711 -3.615 1 98.12 173 ALA B CA 1
ATOM 3301 C C . ALA B 1 173 ? -7.445 -4.934 -3.99 1 98.12 173 ALA B C 1
ATOM 3303 O O . ALA B 1 173 ? -8.289 -4.066 -3.762 1 98.12 173 ALA B O 1
ATOM 3304 N N . SER B 1 174 ? -7.77 -6.062 -4.523 1 98.62 174 SER B N 1
ATOM 3305 C CA . SER B 1 174 ? -9.078 -6.289 -5.129 1 98.62 174 SER B CA 1
ATOM 3306 C C . SER B 1 174 ? -10.195 -6.113 -4.109 1 98.62 174 SER B C 1
ATOM 3308 O O . SER B 1 174 ? -11.141 -5.359 -4.344 1 98.62 174 SER B O 1
ATOM 3310 N N . PRO B 1 175 ? -10.109 -6.742 -2.955 1 98.62 175 PRO B N 1
ATOM 3311 C CA . PRO B 1 175 ? -11.195 -6.547 -1.997 1 98.62 175 PRO B CA 1
ATOM 3312 C C . PRO B 1 175 ? -11.195 -5.152 -1.376 1 98.62 175 PRO B C 1
ATOM 3314 O O . PRO B 1 175 ? -12.242 -4.652 -0.968 1 98.62 175 PRO B O 1
ATOM 3317 N N . ILE B 1 176 ? -10.07 -4.555 -1.323 1 98.31 176 ILE B N 1
ATOM 3318 C CA . ILE B 1 176 ? -9.953 -3.219 -0.749 1 98.31 176 ILE B CA 1
ATOM 3319 C C . ILE B 1 176 ? -10.734 -2.221 -1.598 1 98.31 176 ILE B C 1
ATOM 3321 O O . ILE B 1 176 ? -11.445 -1.362 -1.063 1 98.31 176 ILE B O 1
ATOM 3325 N N . VAL B 1 177 ? -10.711 -2.367 -2.916 1 98.25 177 VAL B N 1
ATOM 3326 C CA . VAL B 1 177 ? -11.383 -1.416 -3.797 1 98.25 177 VAL B CA 1
ATOM 3327 C C . VAL B 1 177 ? -12.734 -1.973 -4.227 1 98.25 177 VAL B C 1
ATOM 3329 O O . VAL B 1 177 ? -13.312 -1.53 -5.227 1 98.25 177 VAL B O 1
ATOM 3332 N N . ASP B 1 178 ? -13.18 -3.055 -3.676 1 98.19 178 ASP B N 1
ATOM 3333 C CA . ASP B 1 178 ? -14.531 -3.6 -3.762 1 98.19 178 ASP B CA 1
ATOM 3334 C C . ASP B 1 178 ? -14.742 -4.344 -5.078 1 98.19 178 ASP B C 1
ATOM 3336 O O . ASP B 1 178 ? -15.828 -4.293 -5.66 1 98.19 178 ASP B O 1
ATOM 3340 N N . VAL B 1 179 ? -13.75 -4.9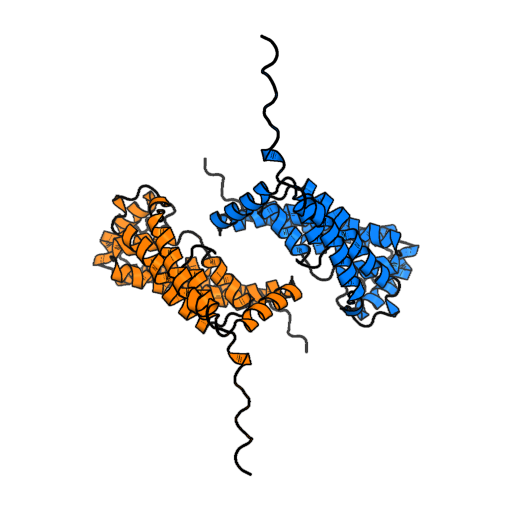53 -5.562 1 98.5 179 VAL B N 1
ATOM 3341 C CA . VAL B 1 179 ? -13.977 -5.922 -6.633 1 98.5 179 VAL B CA 1
ATOM 3342 C C . VAL B 1 179 ? -14.75 -7.121 -6.086 1 98.5 179 VAL B C 1
ATOM 3344 O O . VAL B 1 179 ? -14.328 -7.754 -5.121 1 98.5 179 VAL B O 1
ATOM 3347 N N . PRO B 1 180 ? -15.828 -7.426 -6.672 1 98.38 180 PRO B N 1
ATOM 3348 C CA . PRO B 1 180 ? -16.594 -8.562 -6.168 1 98.38 180 PRO B CA 1
ATOM 3349 C C . PRO B 1 180 ? -15.836 -9.883 -6.266 1 98.38 180 PRO B C 1
ATOM 3351 O O . PRO B 1 180 ? -15.109 -10.109 -7.238 1 98.38 180 PRO B O 1
ATOM 3354 N N . TYR B 1 181 ? -16.109 -10.805 -5.324 1 98.25 181 TYR B N 1
ATOM 3355 C CA . TYR B 1 181 ? -15.328 -12.039 -5.227 1 98.25 181 TYR B CA 1
ATOM 3356 C C . TYR B 1 181 ? -15.523 -12.898 -6.469 1 98.25 181 TYR B C 1
ATOM 3358 O O . TYR B 1 181 ? -14.578 -13.539 -6.941 1 98.25 181 TYR B O 1
ATOM 3366 N N . HIS B 1 182 ? -16.734 -12.969 -6.945 1 98.25 182 HIS B N 1
ATOM 3367 C CA . HIS B 1 182 ? -16.969 -13.852 -8.086 1 98.25 182 HIS B CA 1
ATOM 3368 C C . HIS B 1 182 ? -16.219 -13.367 -9.32 1 98.25 182 HIS B C 1
ATOM 3370 O O . HIS B 1 182 ? -15.773 -14.18 -10.133 1 98.25 182 HIS B O 1
ATOM 3376 N N . ILE B 1 183 ? -16.078 -12.023 -9.508 1 98.44 183 ILE B N 1
ATOM 3377 C CA . ILE B 1 183 ? -15.273 -11.477 -10.602 1 98.44 183 ILE B CA 1
ATOM 3378 C C . ILE B 1 183 ? -13.797 -11.797 -10.375 1 98.44 183 ILE B C 1
ATOM 3380 O O . ILE B 1 183 ? -13.102 -12.219 -11.297 1 98.44 183 ILE B O 1
ATOM 3384 N N . PHE B 1 184 ? -13.398 -11.594 -9.141 1 98.62 184 PHE B N 1
ATOM 3385 C CA . PHE B 1 184 ? -12.031 -11.906 -8.75 1 98.62 184 PHE B CA 1
ATOM 3386 C C . PHE B 1 184 ? -11.719 -13.375 -9.008 1 98.62 184 PHE B C 1
ATOM 3388 O O . PHE B 1 184 ? -10.695 -13.703 -9.609 1 98.62 184 PHE B O 1
ATOM 3395 N N . LEU B 1 185 ? -12.555 -14.281 -8.586 1 98.5 185 LEU B N 1
ATOM 3396 C CA . LEU B 1 185 ? -12.367 -15.727 -8.688 1 98.5 185 LEU B CA 1
ATOM 3397 C C . LEU B 1 185 ? -12.281 -16.156 -10.148 1 98.5 185 LEU B C 1
ATOM 3399 O O . LEU B 1 185 ? -11.352 -16.859 -10.539 1 98.5 185 LEU B O 1
ATOM 3403 N N . LEU B 1 186 ? -13.203 -15.742 -10.938 1 98.19 186 LEU B N 1
ATOM 3404 C CA . LEU B 1 186 ? -13.258 -16.141 -12.336 1 98.19 186 LEU B CA 1
ATOM 3405 C C . LEU B 1 186 ? -12.078 -15.562 -13.109 1 98.19 186 LEU B C 1
ATOM 3407 O O . LEU B 1 186 ? -11.453 -16.25 -13.922 1 98.19 186 LEU B O 1
ATOM 3411 N N . GLY B 1 187 ? -11.836 -14.266 -12.867 1 97.69 187 GLY B N 1
ATOM 3412 C CA . GLY B 1 187 ? -10.688 -13.641 -13.5 1 97.69 187 GLY B CA 1
ATOM 3413 C C . GLY B 1 187 ? -9.375 -14.312 -13.156 1 97.69 187 GLY B C 1
ATOM 3414 O O . GLY B 1 187 ? -8.484 -14.422 -14 1 97.69 187 GLY B O 1
ATOM 3415 N N . THR B 1 188 ? -9.25 -14.75 -11.922 1 98.19 188 THR B N 1
ATOM 3416 C CA . THR B 1 188 ? -8.031 -15.398 -11.461 1 98.19 188 THR B CA 1
ATOM 3417 C C . THR B 1 188 ? -7.918 -16.812 -12.047 1 98.19 188 THR B C 1
ATOM 3419 O O . THR B 1 188 ? -6.875 -17.172 -12.586 1 98.19 188 THR B O 1
ATOM 3422 N N . LEU B 1 189 ? -9 -17.547 -12.008 1 98 189 LEU B N 1
ATOM 3423 C CA . LEU B 1 189 ? -9.031 -18.922 -12.5 1 98 189 LEU B CA 1
ATOM 3424 C C . LEU B 1 189 ? -8.664 -18.969 -13.977 1 98 189 LEU B C 1
ATOM 3426 O O . LEU B 1 189 ? -7.848 -19.797 -14.391 1 98 189 LEU B O 1
ATOM 3430 N N . ILE B 1 190 ? -9.18 -18.125 -14.742 1 97.06 190 ILE B N 1
ATOM 3431 C CA . ILE B 1 190 ? -8.984 -18.141 -16.188 1 97.06 190 ILE B CA 1
ATOM 3432 C C . ILE B 1 190 ? -7.703 -17.375 -16.531 1 97.06 190 ILE B C 1
ATOM 3434 O O . ILE B 1 190 ? -6.918 -17.828 -17.375 1 97.06 190 ILE B O 1
ATOM 3438 N N . GLY B 1 191 ? -7.508 -16.297 -15.883 1 96.56 191 GLY B N 1
ATOM 3439 C CA . GLY B 1 191 ? -6.418 -15.398 -16.219 1 96.56 191 GLY B CA 1
ATOM 3440 C C . GLY B 1 191 ? -5.051 -15.969 -15.898 1 96.56 191 GLY B C 1
ATOM 3441 O O . GLY B 1 191 ? -4.051 -15.586 -16.516 1 96.56 191 GLY B O 1
ATOM 3442 N N . LEU B 1 192 ? -4.934 -16.906 -15.016 1 96.75 192 LEU B N 1
ATOM 3443 C CA . LEU B 1 192 ? -3.646 -17.453 -14.602 1 96.75 192 LEU B CA 1
ATOM 3444 C C . LEU B 1 192 ? -3.211 -18.578 -15.539 1 96.75 192 LEU B C 1
ATOM 3446 O O . LEU B 1 192 ? -2.051 -19 -15.516 1 96.75 192 LEU B O 1
ATOM 3450 N N . ILE B 1 193 ? -4.078 -19.031 -16.344 1 96.5 193 ILE B N 1
ATOM 3451 C CA . ILE B 1 193 ? -3.832 -20.234 -17.141 1 96.5 193 ILE B CA 1
ATOM 3452 C C . ILE B 1 193 ? -2.652 -19.984 -18.078 1 96.5 193 ILE B C 1
ATOM 3454 O O . ILE B 1 193 ? -1.7 -20.766 -18.109 1 96.5 193 ILE B O 1
ATOM 3458 N N . PRO B 1 194 ? -2.658 -18.875 -18.875 1 93.56 194 PRO B N 1
ATOM 3459 C CA . PRO B 1 194 ? -1.563 -18.703 -19.828 1 93.56 194 PRO B CA 1
ATOM 3460 C C . PRO B 1 194 ? -0.194 -18.641 -19.156 1 93.56 194 PRO B C 1
ATOM 3462 O O . PRO B 1 194 ? 0.74 -19.328 -19.578 1 93.56 194 PRO B O 1
ATOM 3465 N N . ALA B 1 195 ? -0.06 -17.844 -18.156 1 92.06 195 ALA B N 1
ATOM 3466 C CA . ALA B 1 195 ? 1.222 -17.719 -17.469 1 92.06 195 ALA B CA 1
ATOM 3467 C C . ALA B 1 195 ? 1.624 -19.047 -16.812 1 92.06 195 ALA B C 1
ATOM 3469 O O . ALA B 1 195 ? 2.799 -19.422 -16.828 1 92.06 195 ALA B O 1
ATOM 3470 N N . SER B 1 196 ? 0.663 -19.75 -16.203 1 95.81 196 SER B N 1
ATOM 3471 C CA . SER B 1 196 ? 0.931 -21.047 -15.602 1 95.81 196 SER B CA 1
ATOM 3472 C C . SER B 1 196 ? 1.393 -22.047 -16.656 1 95.81 196 SER B C 1
ATOM 3474 O O . SER B 1 196 ? 2.281 -22.875 -16.391 1 95.81 196 SER B O 1
ATOM 3476 N N . TYR B 1 197 ? 0.765 -22 -17.797 1 94.69 197 TYR B N 1
ATOM 3477 C CA . TYR B 1 197 ? 1.149 -22.891 -18.891 1 94.69 197 TYR B CA 1
ATOM 3478 C C . TYR B 1 197 ? 2.619 -22.719 -19.25 1 94.69 197 TYR B C 1
ATOM 3480 O O . TYR B 1 197 ? 3.354 -23.688 -19.391 1 94.69 197 TYR B O 1
ATOM 3488 N N . VAL B 1 198 ? 3.025 -21.5 -19.375 1 91.12 198 VAL B N 1
ATOM 3489 C CA . VAL B 1 198 ? 4.395 -21.188 -19.766 1 91.12 198 VAL B CA 1
ATOM 3490 C C . VAL B 1 198 ? 5.367 -21.672 -18.703 1 91.12 198 VAL B C 1
ATOM 3492 O O . VAL B 1 198 ? 6.355 -22.344 -19.016 1 91.12 198 VAL B O 1
ATOM 3495 N N . THR B 1 199 ? 5.109 -21.375 -17.453 1 94 199 THR B N 1
ATOM 3496 C CA . THR B 1 199 ? 6.023 -21.703 -16.375 1 94 199 THR B CA 1
ATOM 3497 C C . THR B 1 199 ? 6.07 -23.219 -16.141 1 94 199 THR B C 1
ATOM 3499 O O . THR B 1 199 ? 7.141 -23.781 -15.906 1 94 199 THR B O 1
ATOM 3502 N N . VAL B 1 200 ? 4.934 -23.859 -16.188 1 96.12 200 VAL B N 1
ATOM 3503 C CA . VAL B 1 200 ? 4.855 -25.297 -15.984 1 96.12 200 VAL B CA 1
ATOM 3504 C C . VAL B 1 200 ? 5.598 -26.031 -17.109 1 96.12 200 VAL B C 1
ATOM 3506 O O . VAL B 1 200 ? 6.305 -27 -16.859 1 96.12 200 VAL B O 1
ATOM 3509 N N . ARG B 1 201 ? 5.418 -25.562 -18.312 1 93.56 201 ARG B N 1
ATOM 3510 C CA . ARG B 1 201 ? 6.129 -26.156 -19.438 1 93.56 201 ARG B CA 1
ATOM 3511 C C . ARG B 1 201 ? 7.637 -26.078 -19.234 1 93.56 201 ARG B C 1
ATOM 3513 O O . ARG B 1 201 ? 8.359 -27.031 -19.531 1 93.56 201 ARG B O 1
ATOM 3520 N N . ALA B 1 202 ? 8.055 -24.984 -18.781 1 92.19 202 ALA B N 1
ATOM 3521 C CA . ALA B 1 202 ? 9.484 -24.828 -18.516 1 92.19 202 ALA B CA 1
ATOM 3522 C C . ALA B 1 202 ? 9.945 -25.797 -17.422 1 92.19 202 ALA B C 1
ATOM 3524 O O . ALA B 1 202 ? 11.094 -26.234 -17.422 1 92.19 202 ALA B O 1
ATOM 3525 N N . GLY B 1 203 ? 9.07 -26.094 -16.531 1 95.12 203 GLY B N 1
ATOM 3526 C CA . GLY B 1 203 ? 9.383 -27.031 -15.461 1 95.12 203 GLY B CA 1
ATOM 3527 C C . GLY B 1 203 ? 9.664 -28.438 -15.969 1 95.12 203 GLY B C 1
ATOM 3528 O O . GLY B 1 203 ? 10.414 -29.188 -15.336 1 95.12 203 GLY B O 1
ATOM 3529 N N . ILE B 1 204 ? 9.094 -28.812 -17.078 1 94.06 204 ILE B N 1
ATOM 3530 C CA . ILE B 1 204 ? 9.328 -30.125 -17.672 1 94.06 204 ILE B CA 1
ATOM 3531 C C . ILE B 1 204 ? 10.789 -30.234 -18.109 1 94.06 204 ILE B C 1
ATOM 3533 O O . ILE B 1 204 ? 11.398 -31.297 -18 1 94.06 204 ILE B O 1
ATOM 3537 N N . ALA B 1 205 ? 11.328 -29.156 -18.531 1 91.56 205 ALA B N 1
ATOM 3538 C CA . ALA B 1 205 ? 12.734 -29.094 -18.938 1 91.56 205 ALA B CA 1
ATOM 3539 C C . ALA B 1 205 ? 13.578 -28.391 -17.875 1 91.56 205 ALA B C 1
ATOM 3541 O O . ALA B 1 205 ? 14.453 -27.594 -18.203 1 91.56 205 ALA B O 1
ATOM 3542 N N . LEU B 1 206 ? 13.297 -28.641 -16.688 1 91.12 206 LEU B N 1
ATOM 3543 C CA . LEU B 1 206 ? 13.914 -27.938 -15.562 1 91.12 206 LEU B CA 1
ATOM 3544 C C . LEU B 1 206 ? 15.438 -28.062 -15.617 1 91.12 206 LEU B C 1
ATOM 3546 O O . LEU B 1 206 ? 16.141 -27.094 -15.32 1 91.12 206 LEU B O 1
ATOM 3550 N N . GLY B 1 207 ? 15.977 -29.234 -15.977 1 88.06 207 GLY B N 1
ATOM 3551 C CA . GLY B 1 207 ? 17.406 -29.469 -16.047 1 88.06 207 GLY B CA 1
ATOM 3552 C C . GLY B 1 207 ? 18.125 -28.609 -17.062 1 88.06 207 GLY B C 1
ATOM 3553 O O . GLY B 1 207 ? 19.328 -28.406 -16.984 1 88.06 207 GLY B O 1
ATOM 3554 N N . GLU B 1 208 ? 17.359 -28.031 -18 1 87.62 208 GLU B N 1
ATOM 3555 C CA . GLU B 1 208 ? 17.922 -27.219 -19.078 1 87.62 208 GLU B CA 1
ATOM 3556 C C . GLU B 1 208 ? 17.859 -25.734 -18.734 1 87.62 208 GLU B C 1
ATOM 3558 O O . GLU B 1 208 ? 18.469 -24.906 -19.438 1 87.62 208 GLU B O 1
ATOM 3563 N N . LEU B 1 209 ? 17.141 -25.422 -17.703 1 87.19 209 LEU B N 1
ATOM 3564 C CA . LEU B 1 209 ? 17 -24.016 -17.344 1 87.19 209 LEU B CA 1
ATOM 3565 C C . LEU B 1 209 ? 18.234 -23.5 -16.641 1 87.19 209 LEU B C 1
ATOM 3567 O O . LEU B 1 209 ? 18.734 -24.125 -15.703 1 87.19 209 LEU B O 1
ATOM 3571 N N . THR B 1 210 ? 18.812 -22.312 -17.125 1 84.81 210 THR B N 1
ATOM 3572 C CA . THR B 1 210 ? 19.984 -21.734 -16.5 1 84.81 210 THR B CA 1
ATOM 3573 C C . THR B 1 210 ? 19.625 -20.5 -15.672 1 84.81 210 THR B C 1
ATOM 3575 O O . THR B 1 210 ? 20.312 -20.156 -14.719 1 84.81 210 THR B O 1
ATOM 3578 N N . SER B 1 211 ? 18.531 -19.875 -16.188 1 86.31 211 SER B N 1
ATOM 3579 C CA . SER B 1 211 ? 18.062 -18.703 -15.461 1 86.31 211 SER B CA 1
ATOM 3580 C C . SER B 1 211 ? 16.547 -18.562 -15.555 1 86.31 211 SER B C 1
ATOM 3582 O O . SER B 1 211 ? 15.922 -19.109 -16.469 1 86.31 211 SER B O 1
ATOM 3584 N N . LEU B 1 212 ? 16.016 -17.812 -14.609 1 81.88 212 LEU B N 1
ATOM 3585 C CA . LEU B 1 212 ? 14.57 -17.562 -14.633 1 81.88 212 LEU B CA 1
ATOM 3586 C C . LEU B 1 212 ? 14.203 -16.656 -15.797 1 81.88 212 LEU B C 1
ATOM 3588 O O . LEU B 1 212 ? 13.055 -16.656 -16.25 1 81.88 212 LEU B O 1
ATOM 3592 N N . SER B 1 213 ? 15.109 -15.891 -16.219 1 78.69 213 SER B N 1
ATOM 3593 C CA . SER B 1 213 ? 14.875 -15 -17.344 1 78.69 213 SER B CA 1
ATOM 3594 C C . SER B 1 213 ? 14.547 -15.789 -18.609 1 78.69 213 SER B C 1
ATOM 3596 O O . SER B 1 213 ? 13.922 -15.258 -19.531 1 78.69 213 SER B O 1
ATOM 3598 N N . ASP B 1 214 ? 14.906 -17.031 -18.594 1 76.69 214 ASP B N 1
ATOM 3599 C CA . ASP B 1 214 ? 14.633 -17.906 -19.734 1 76.69 214 ASP B CA 1
ATOM 3600 C C . ASP B 1 214 ? 13.141 -18.219 -19.844 1 76.69 214 ASP B C 1
ATOM 3602 O O . ASP B 1 214 ? 12.672 -18.656 -20.891 1 76.69 214 ASP B O 1
ATOM 3606 N N . LEU B 1 215 ? 12.492 -18.078 -18.719 1 74.62 215 LEU B N 1
ATOM 3607 C CA . LEU B 1 215 ? 11.062 -18.375 -18.688 1 74.62 215 LEU B CA 1
ATOM 3608 C C . LEU B 1 215 ? 10.281 -17.328 -19.469 1 74.62 215 LEU B C 1
ATOM 3610 O O . LEU B 1 215 ? 9.297 -17.656 -20.141 1 74.62 215 LEU B O 1
ATOM 3614 N N . TYR B 1 216 ? 10.758 -16.109 -19.359 1 73 216 TYR B N 1
ATOM 3615 C CA . TYR B 1 216 ? 10.008 -15 -19.953 1 73 216 TYR B CA 1
ATOM 3616 C C . TYR B 1 216 ? 10.812 -14.328 -21.062 1 73 216 TYR B C 1
ATOM 3618 O O . TYR B 1 216 ? 11.156 -13.148 -20.953 1 73 216 TYR B O 1
ATOM 3626 N N . ASP B 1 217 ? 11 -15.164 -22.078 1 75.5 217 ASP B N 1
ATOM 3627 C CA . ASP B 1 217 ? 11.641 -14.578 -23.25 1 75.5 217 ASP B CA 1
ATOM 3628 C C . ASP B 1 217 ? 10.695 -13.617 -23.969 1 75.5 217 ASP B C 1
ATOM 3630 O O . ASP B 1 217 ? 9.523 -13.508 -23.609 1 75.5 217 ASP B O 1
ATOM 3634 N N . THR B 1 218 ? 11.125 -12.875 -24.781 1 76.81 218 THR B N 1
ATOM 3635 C CA . THR B 1 218 ? 10.406 -11.805 -25.469 1 76.81 218 THR B CA 1
ATOM 3636 C C . THR B 1 218 ? 9.172 -12.352 -26.172 1 76.81 218 THR B C 1
ATOM 3638 O O . THR B 1 218 ? 8.125 -11.695 -26.188 1 76.81 218 THR B O 1
ATOM 3641 N N . GLN B 1 21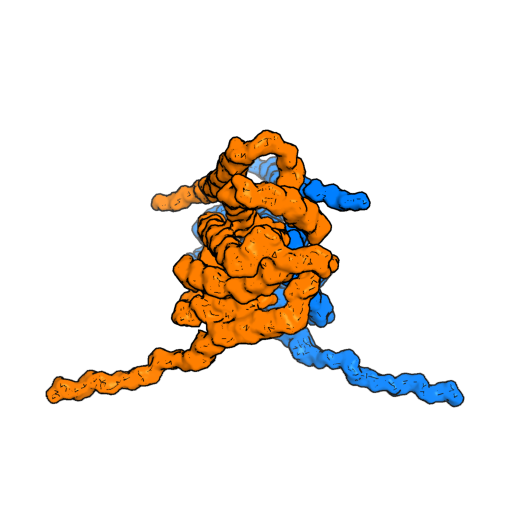9 ? 9.391 -13.539 -26.641 1 76.19 219 GLN B N 1
ATOM 3642 C CA . GLN B 1 219 ? 8.266 -14.141 -27.359 1 76.19 219 GLN B CA 1
ATOM 3643 C C . GLN B 1 219 ? 7.145 -14.508 -26.391 1 76.19 219 GLN B C 1
ATOM 3645 O O . GLN B 1 219 ? 5.973 -14.242 -26.672 1 76.19 219 GLN B O 1
ATOM 3650 N N . SER B 1 220 ? 7.496 -15.109 -25.281 1 78.94 220 SER B N 1
ATOM 3651 C CA . SER B 1 220 ? 6.492 -15.5 -24.297 1 78.94 220 SER B CA 1
ATOM 3652 C C . SER B 1 220 ? 5.797 -14.281 -23.703 1 78.94 220 SER B C 1
ATOM 3654 O O . SER B 1 220 ? 4.574 -14.273 -23.547 1 78.94 220 SER B O 1
ATOM 3656 N N . ILE B 1 221 ? 6.488 -13.273 -23.484 1 79.94 221 ILE B N 1
ATOM 3657 C CA . ILE B 1 221 ? 5.938 -12.055 -22.906 1 79.94 221 ILE B CA 1
ATOM 3658 C C . ILE B 1 221 ? 4.98 -11.398 -23.906 1 79.94 221 ILE B C 1
ATOM 3660 O O . ILE B 1 221 ? 3.889 -10.961 -23.531 1 79.94 221 ILE B O 1
ATOM 3664 N N . ALA B 1 222 ? 5.395 -11.359 -25.094 1 82.69 222 ALA B N 1
ATOM 3665 C CA . ALA B 1 222 ? 4.566 -10.781 -26.141 1 82.69 222 ALA B CA 1
ATOM 3666 C C . ALA B 1 222 ? 3.256 -11.555 -26.297 1 82.69 222 ALA B C 1
ATOM 3668 O O . ALA B 1 222 ? 2.193 -10.953 -26.469 1 82.69 222 ALA B O 1
ATOM 3669 N N . LEU B 1 223 ? 3.465 -12.805 -26.203 1 80.62 223 LEU B N 1
ATOM 3670 C CA . LEU B 1 223 ? 2.275 -13.641 -26.312 1 80.62 223 LEU B CA 1
ATOM 3671 C C . LEU B 1 223 ? 1.324 -13.398 -25.141 1 80.62 223 LEU B C 1
ATOM 3673 O O . LEU B 1 223 ? 0.113 -13.281 -25.344 1 80.62 223 LEU B O 1
ATOM 3677 N N . LEU B 1 224 ? 1.842 -13.289 -24.016 1 81.06 224 LEU B N 1
ATOM 3678 C CA . LEU B 1 224 ? 1.019 -13.031 -22.844 1 81.06 224 LEU B CA 1
ATOM 3679 C C . LEU B 1 224 ? 0.336 -11.672 -22.938 1 81.06 224 LEU B C 1
ATOM 3681 O O . LEU B 1 224 ? -0.842 -11.539 -22.594 1 81.06 224 LEU B O 1
ATOM 3685 N N . PHE B 1 225 ? 0.989 -10.734 -23.438 1 83.44 225 PHE B N 1
ATOM 3686 C CA . PHE B 1 225 ? 0.414 -9.406 -23.625 1 83.44 225 PHE B CA 1
ATOM 3687 C C . PHE B 1 225 ? -0.679 -9.438 -24.672 1 83.44 225 PHE B C 1
ATOM 3689 O O . PHE B 1 225 ? -1.714 -8.781 -24.531 1 83.44 225 PHE B O 1
ATOM 3696 N N . LEU B 1 226 ? -0.365 -10.148 -25.703 1 83.62 226 LEU B N 1
ATOM 3697 C CA . LEU B 1 226 ? -1.358 -10.258 -26.766 1 83.62 226 LEU B CA 1
ATOM 3698 C C . LEU B 1 226 ? -2.65 -10.875 -26.25 1 83.62 226 LEU B C 1
ATOM 3700 O O . LEU B 1 226 ? -3.738 -10.344 -26.484 1 83.62 226 LEU B O 1
ATOM 3704 N N 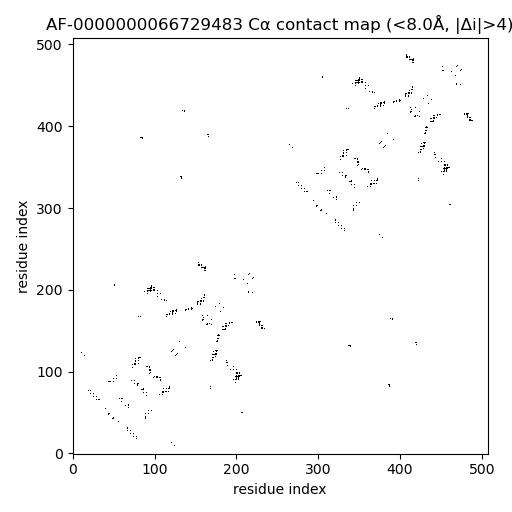. ILE B 1 227 ? -2.492 -11.852 -25.5 1 83.06 227 ILE B N 1
ATOM 3705 C CA . ILE B 1 227 ? -3.654 -12.516 -24.906 1 83.06 227 ILE B CA 1
ATOM 3706 C C . ILE B 1 227 ? -4.359 -11.555 -23.953 1 83.06 227 ILE B C 1
ATOM 3708 O O . ILE B 1 227 ? -5.59 -11.477 -23.938 1 83.06 227 ILE B O 1
ATOM 3712 N N . GLY B 1 228 ? -3.641 -10.883 -23.188 1 82.25 228 GLY B N 1
ATOM 3713 C CA . GLY B 1 228 ? -4.199 -9.898 -22.281 1 82.25 228 GLY B CA 1
ATOM 3714 C C . GLY B 1 228 ? -4.977 -8.805 -23 1 82.25 228 GLY B C 1
ATOM 3715 O O . GLY B 1 228 ? -6.098 -8.477 -22.609 1 82.25 228 GLY B O 1
ATOM 3716 N N . VAL B 1 229 ? -4.41 -8.305 -23.984 1 84.31 229 VAL B N 1
ATOM 3717 C CA . VAL B 1 229 ? -5.043 -7.238 -24.75 1 84.31 229 VAL B CA 1
ATOM 3718 C C . VAL B 1 229 ? -6.336 -7.75 -25.391 1 84.31 229 VAL B C 1
ATOM 3720 O O . VAL B 1 229 ? -7.352 -7.051 -25.391 1 84.31 229 VAL B O 1
ATOM 3723 N N . VAL B 1 230 ? -6.289 -8.891 -25.891 1 82.12 230 VAL B N 1
ATOM 3724 C CA . VAL B 1 230 ? -7.48 -9.492 -26.484 1 82.12 230 VAL B CA 1
ATOM 3725 C C . VAL B 1 230 ? -8.57 -9.633 -25.422 1 82.12 230 VAL B C 1
ATOM 3727 O O . VAL B 1 230 ? -9.75 -9.422 -25.703 1 82.12 230 VAL B O 1
ATOM 3730 N N . SER B 1 231 ? -8.141 -9.914 -24.281 1 81.56 231 SER B N 1
ATOM 3731 C CA . SER B 1 231 ? -9.102 -10.133 -23.203 1 81.56 231 SER B CA 1
ATOM 3732 C C . SER B 1 231 ? -9.789 -8.836 -22.797 1 81.56 231 SER B C 1
ATOM 3734 O O . SER B 1 231 ? -10.922 -8.852 -22.312 1 81.56 231 SER B O 1
ATOM 3736 N N . VAL B 1 232 ? -9.125 -7.746 -22.969 1 82.88 232 VAL B N 1
ATOM 3737 C CA . VAL B 1 232 ? -9.68 -6.48 -22.5 1 82.88 232 VAL B CA 1
ATOM 3738 C C . VAL B 1 232 ? -10.391 -5.773 -23.656 1 82.88 232 VAL B C 1
ATOM 3740 O O . VAL B 1 232 ? -11.172 -4.848 -23.438 1 82.88 232 VAL B O 1
ATOM 3743 N N . THR B 1 233 ? -10.18 -6.133 -24.859 1 77.25 233 THR B N 1
ATOM 3744 C CA . THR B 1 233 ? -10.703 -5.516 -26.062 1 77.25 233 THR B CA 1
ATOM 3745 C C . THR B 1 233 ? -12.227 -5.391 -25.984 1 77.25 233 THR B C 1
ATOM 3747 O O . THR B 1 233 ? -12.781 -4.324 -26.281 1 77.25 233 THR B O 1
ATOM 3750 N N . PRO B 1 234 ? -12.961 -6.375 -25.562 1 71.56 234 PRO B N 1
ATOM 3751 C CA . PRO B 1 234 ? -14.414 -6.191 -25.469 1 71.56 234 PRO B CA 1
ATOM 3752 C C . PRO B 1 234 ? -14.812 -5.047 -24.547 1 71.56 234 PRO B C 1
ATOM 3754 O O . PRO B 1 234 ? -15.805 -4.359 -24.797 1 71.56 234 PRO B O 1
ATOM 3757 N N . ALA B 1 235 ? -14.062 -4.895 -23.562 1 74.12 235 ALA B N 1
ATOM 3758 C CA . ALA B 1 235 ? -14.344 -3.852 -22.594 1 74.12 235 ALA B CA 1
ATOM 3759 C C . ALA B 1 235 ? -14.086 -2.467 -23.172 1 74.12 235 ALA B C 1
ATOM 3761 O O . ALA B 1 235 ? -14.805 -1.512 -22.875 1 74.12 235 ALA B O 1
ATOM 3762 N N . LEU B 1 236 ? -13.109 -2.359 -23.984 1 74.62 236 LEU B N 1
ATOM 3763 C CA . LEU B 1 236 ? -12.727 -1.073 -24.547 1 74.62 236 LEU B CA 1
ATOM 3764 C C . LEU B 1 236 ? -13.625 -0.709 -25.734 1 74.62 236 LEU B C 1
ATOM 3766 O O . LEU B 1 236 ? -13.836 0.473 -26.016 1 74.62 236 LEU B O 1
ATOM 3770 N N . LEU B 1 237 ? -14.062 -1.698 -26.469 1 71.31 237 LEU B N 1
ATOM 3771 C CA . LEU B 1 237 ? -14.875 -1.474 -27.656 1 71.31 237 LEU B CA 1
ATOM 3772 C C . LEU B 1 237 ? -16.344 -1.305 -27.281 1 71.31 237 LEU B C 1
ATOM 3774 O O . LEU B 1 237 ? -17.125 -0.725 -28.047 1 71.31 237 LEU B O 1
ATOM 3778 N N . GLY B 1 238 ? -16.844 -1.886 -26.297 1 58.94 238 GLY B N 1
ATOM 3779 C CA . GLY B 1 238 ? -18.25 -1.776 -25.938 1 58.94 238 GLY B CA 1
ATOM 3780 C C . GLY B 1 238 ? -18.688 -0.345 -25.703 1 58.94 238 GLY B C 1
ATOM 3781 O O . GLY B 1 238 ? -18.078 0.382 -24.922 1 58.94 238 GLY B O 1
ATOM 3782 N N . LYS B 1 239 ? -19.234 0.25 -26.719 1 52.09 239 LYS B N 1
ATOM 3783 C CA . LYS B 1 239 ? -19.922 1.534 -26.672 1 52.09 239 LYS B CA 1
ATOM 3784 C C . LYS B 1 239 ? -20.828 1.632 -25.453 1 52.09 239 LYS B C 1
ATOM 3786 O O . LYS B 1 239 ? -21.391 0.629 -25.016 1 52.09 239 LYS B O 1
ATOM 3791 N N . ASP B 1 240 ? -20.578 2.547 -24.516 1 50.69 240 ASP B N 1
ATOM 3792 C CA . ASP B 1 240 ? -21.594 2.947 -23.547 1 50.69 240 ASP B CA 1
ATOM 3793 C C . ASP B 1 240 ? -23 2.854 -24.172 1 50.69 240 ASP B C 1
ATOM 3795 O O . ASP B 1 240 ? -23.406 3.748 -24.906 1 50.69 240 ASP B O 1
ATOM 3799 N N . GLU B 1 241 ? -23.375 1.826 -24.688 1 43.09 241 GLU B N 1
ATOM 3800 C CA . GLU B 1 241 ? -24.703 1.678 -25.266 1 43.09 241 GLU B CA 1
ATOM 3801 C C . GLU B 1 241 ? -25.781 2.223 -24.328 1 43.09 241 GLU B C 1
ATOM 3803 O O . GLU B 1 241 ? -26.969 2.164 -24.641 1 43.09 241 GLU B O 1
ATOM 3808 N N . ALA B 1 242 ? -25.578 2.439 -23.094 1 39.09 242 ALA B N 1
ATOM 3809 C CA . ALA B 1 242 ? -26.75 2.889 -22.359 1 39.09 242 ALA B CA 1
ATOM 3810 C C . ALA B 1 242 ? -27.328 4.168 -22.969 1 39.09 242 ALA B C 1
ATOM 3812 O O . ALA B 1 242 ? -28.391 4.641 -22.547 1 39.09 242 ALA B O 1
ATOM 3813 N N . GLN B 1 243 ? -26.562 4.969 -23.672 1 37.44 243 GLN B N 1
ATOM 3814 C CA . GLN B 1 243 ? -27.297 6.199 -23.953 1 37.44 243 GLN B CA 1
ATOM 3815 C C . GLN B 1 243 ? -28.406 5.965 -24.984 1 37.44 243 GLN B C 1
ATOM 3817 O O . GLN B 1 243 ? -29.359 6.746 -25.078 1 37.44 243 GLN B O 1
ATOM 3822 N N . GLU B 1 244 ? -28.203 5.148 -26.047 1 37.78 244 GLU B N 1
ATOM 3823 C CA . GLU B 1 244 ? -29.125 5.41 -27.141 1 37.78 244 GLU B CA 1
ATOM 3824 C C . GLU B 1 244 ? -30.375 4.562 -27.016 1 37.78 244 GLU B C 1
ATOM 3826 O O . GLU B 1 244 ? -31.094 4.359 -28 1 37.78 244 GLU B O 1
ATOM 3831 N N . LYS B 1 245 ? -30.688 3.77 -26.078 1 38.91 245 LYS B N 1
ATOM 3832 C CA . LYS B 1 245 ? -32 3.199 -26.375 1 38.91 245 LYS B CA 1
ATOM 3833 C C . LYS B 1 245 ? -33.062 4.289 -26.5 1 38.91 245 LYS B C 1
ATOM 3835 O O . LYS B 1 245 ? -33.25 5.074 -25.562 1 38.91 245 LYS B O 1
ATOM 3840 N N . PRO B 1 246 ? -33.406 4.832 -27.75 1 37.78 246 PRO B N 1
ATOM 3841 C CA . PRO B 1 246 ? -34.562 5.723 -27.953 1 37.78 246 PRO B CA 1
ATOM 3842 C C . PRO B 1 246 ? -35.812 5.23 -27.266 1 37.78 246 PRO B C 1
ATOM 3844 O O . PRO B 1 246 ? -36 4.023 -27.094 1 37.78 246 PRO B O 1
ATOM 3847 N N . SER B 1 247 ? -36.344 5.934 -26.266 1 39.84 247 SER B N 1
ATOM 3848 C CA . SER B 1 247 ? -37.688 5.867 -25.703 1 39.84 247 SER B CA 1
ATOM 3849 C C . SER B 1 247 ? -38.719 5.629 -26.797 1 39.84 247 SER B C 1
ATOM 3851 O O . SER B 1 247 ? -39.375 6.574 -27.281 1 39.84 247 SER B O 1
ATOM 3853 N N . GLU B 1 248 ? -38.5 4.859 -27.812 1 36.22 248 GLU B N 1
ATOM 3854 C CA . GLU B 1 248 ? -39.625 4.645 -28.719 1 36.22 248 GLU B CA 1
ATOM 3855 C C . GLU B 1 248 ? -40.812 4.031 -28 1 36.22 248 GLU B C 1
ATOM 3857 O O . GLU B 1 248 ? -41.844 3.717 -28.625 1 36.22 248 GLU B O 1
ATOM 3862 N N . MET B 1 249 ? -40.625 3.461 -26.812 1 33.22 249 MET B N 1
ATOM 3863 C CA . MET B 1 249 ? -41.75 2.596 -26.484 1 33.22 249 MET B CA 1
ATOM 3864 C C . MET B 1 249 ? -43.062 3.354 -26.594 1 33.22 249 MET B C 1
ATOM 3866 O O . MET B 1 249 ? -44.062 2.822 -27.094 1 33.22 249 MET B O 1
ATOM 3870 N N . ALA B 1 250 ? -43.406 4.227 -25.609 1 34.88 250 ALA B N 1
ATOM 3871 C CA . ALA B 1 250 ? -44.75 4.238 -25.094 1 34.88 250 ALA B CA 1
ATOM 3872 C C . ALA B 1 250 ? -45.688 5.051 -26 1 34.88 250 ALA B C 1
ATOM 3874 O O . ALA B 1 250 ? -46.719 5.527 -25.562 1 34.88 250 ALA B O 1
ATOM 3875 N N . VAL B 1 251 ? -45.25 5.48 -27.188 1 35.12 251 VAL B N 1
ATOM 3876 C CA . VAL B 1 251 ? -46.344 6.176 -27.844 1 35.12 251 VAL B CA 1
ATOM 3877 C C . VAL B 1 251 ? -47.438 5.168 -28.25 1 35.12 251 VAL B C 1
ATOM 3879 O O . VAL B 1 251 ? -48.344 5.504 -28.984 1 35.12 251 VAL B O 1
ATOM 3882 N N . GLY B 1 252 ? -47.156 3.906 -28.047 1 27.62 252 GLY B N 1
ATOM 3883 C CA . GLY B 1 252 ? -48.219 3.08 -28.641 1 27.62 252 GLY B CA 1
ATOM 3884 C C . GLY B 1 252 ? -49.594 3.457 -28.188 1 27.62 252 GLY B C 1
ATOM 3885 O O . GLY B 1 252 ? -50.531 3.592 -29 1 27.62 252 GLY B O 1
ATOM 3886 N N . ALA B 1 253 ? -50.25 2.762 -27.172 1 31.97 253 ALA B N 1
ATOM 3887 C CA . ALA B 1 253 ? -51.625 2.271 -27.125 1 31.97 253 ALA B CA 1
ATOM 3888 C C . ALA B 1 253 ? -52.594 3.393 -26.781 1 31.97 253 ALA B C 1
ATOM 3890 O O . ALA B 1 253 ? -52.688 3.803 -25.625 1 31.97 253 ALA B O 1
ATOM 3891 N N . SER B 1 254 ? -52.469 4.621 -27.266 1 25.83 254 SER B N 1
ATOM 3892 C CA . SER B 1 254 ? -53.812 5.207 -27.219 1 25.83 254 SER B CA 1
ATOM 3893 C C . SER B 1 254 ? -54.75 4.508 -28.172 1 25.83 254 SER B C 1
ATOM 3895 O O . SER B 1 254 ? -54.344 4.086 -29.266 1 25.83 254 SER B O 1
#

Foldseek 3Di:
DPPPPPQPVVLVVVVVVLVVVLVVLLVVLVVVDPPDPPVLPDQDDDLVSLVVSLVVVLVVCVVPVVSVLSNLLSVLLVCLLVVPPDCLSSLLSLLQRPNQPRSLVSSLVSNLNSLLNNLVSLLRRVQVVCCVVPVPVLVVLLVVCVVLVVQLLLVLLLPLLAPPDDSSVCSNCCVNSPNDVVSNSVSSSVSPRLLSNLSSNVSNVSVPDPHPVVSDDPVSNVVSNVSSCVSNVCSVPPDPVVPPPPPPPDPPDD/DPPPPPQPVVLVVVVVVLVVVLVVLLVVLVVVDPPDPPVLPDQDDDLVSLVVSLVVCLVVCVVPVVSVLSNLLSVLLVCLLVVPPDCLSSLLSLLQRPNQPRSLVSSLVSNLNSLLNNLVSLLRRVQVVCCVVPVPVLVVLLVVCVVLVVQLLLVLLLPLLAPPDDSSCCSNCCVNSPPDVVSNSVSSSPSPRLLSNLSSNVSNVSVPDPHPVVSDDPVSNVVSNVSSCVSNVCSVPPDPVVPPPPPPPDVPDD

InterPro domains:
  IPR032816 VTT domain [PF09335] (84-203)
  IPR045014 Transmembrane protein 41A/B [PTHR43220] (1-247)

Radius of gyration: 28.32 Å; Cα contacts (8 Å, |Δi|>4): 553; chains: 2; bounding box: 98×78×75 Å

Solvent-accessible surface area (backbone atoms only — not comparable to full-atom values): 26814 Å² total; per-residue (Å²): 134,76,82,75,81,73,53,68,62,57,46,51,47,49,54,49,48,55,51,48,52,42,49,52,53,47,50,52,36,56,70,70,43,77,97,61,87,62,81,66,76,60,86,48,85,46,71,66,50,38,52,54,42,49,60,57,42,58,70,40,38,77,82,35,43,66,48,49,50,51,41,50,37,45,52,47,20,49,30,42,39,70,51,45,72,55,62,65,55,53,31,22,47,31,3,53,74,53,33,56,69,56,11,29,53,49,42,42,50,25,49,38,53,6,33,50,49,15,23,53,50,17,42,67,44,50,26,57,52,46,44,64,61,38,44,66,61,46,50,50,49,27,48,54,45,58,76,37,57,91,37,41,47,26,52,38,23,20,47,50,32,19,94,78,53,57,66,60,53,52,28,41,46,35,40,51,36,62,49,53,63,70,45,52,50,52,18,44,52,59,17,39,43,65,61,38,46,54,41,8,49,48,11,60,47,44,92,74,58,89,52,75,66,67,69,60,36,71,65,54,47,50,51,31,39,51,53,12,50,60,46,28,43,64,53,72,62,55,65,80,60,80,71,67,73,74,84,69,67,84,77,60,90,120,134,76,82,76,80,73,53,68,63,56,45,51,46,48,54,48,48,53,51,48,52,42,49,51,52,46,50,52,35,58,70,71,43,76,98,60,89,62,83,66,77,59,85,50,85,47,69,68,48,39,52,53,41,46,60,58,42,58,69,39,38,80,82,37,44,67,47,48,49,51,41,49,38,42,50,46,20,50,30,41,38,69,50,46,71,56,60,64,56,53,32,22,46,31,3,54,73,53,34,54,71,54,12,29,54,49,43,42,48,28,50,39,53,5,35,50,49,16,22,54,52,17,42,66,43,51,25,58,52,45,43,63,62,38,44,67,62,47,50,49,48,27,49,54,46,59,74,37,57,92,37,41,47,26,50,40,23,20,46,52,32,20,94,78,55,58,66,59,52,51,27,42,47,34,40,51,36,63,49,53,64,70,46,52,50,51,16,44,53,59,17,40,44,65,63,38,45,54,41,8,49,48,10,61,47,45,92,75,59,88,51,74,66,67,71,61,36,70,66,53,47,49,48,33,38,49,52,12,50,60,46,28,42,62,52,73,63,54,65,78,57,80,73,64,71,74,85,66,66,82,76,56,87,119